Protein AF-0000000066062050 (afdb_homodimer)

Structure (mmCIF, N/CA/C/O backbone):
data_AF-0000000066062050-model_v1
#
loop_
_entity.id
_entity.type
_entity.pdbx_description
1 polymer '2-dehydropantoate 2-reductase'
#
loop_
_atom_site.group_PDB
_atom_site.id
_atom_site.type_symbol
_atom_site.label_atom_id
_atom_site.label_alt_id
_atom_site.label_comp_id
_atom_site.label_asym_id
_atom_site.label_entity_id
_atom_site.label_seq_id
_atom_site.pdbx_PDB_ins_code
_atom_site.Cartn_x
_atom_site.Cartn_y
_atom_site.Cartn_z
_atom_site.occupancy
_atom_site.B_iso_or_equiv
_atom_site.auth_seq_id
_atom_site.auth_comp_id
_atom_site.auth_asym_id
_atom_site.auth_atom_id
_atom_site.pdbx_PDB_model_num
ATOM 1 N N . MET A 1 1 ? 1.432 42.562 17.906 1 95.5 1 MET A N 1
ATOM 2 C CA . MET A 1 1 ? 1.108 41.375 18.719 1 95.5 1 MET A CA 1
ATOM 3 C C . MET A 1 1 ? 2.367 40.594 19.047 1 95.5 1 MET A C 1
ATOM 5 O O . MET A 1 1 ? 3.277 40.5 18.219 1 95.5 1 MET A O 1
ATOM 9 N N . LYS A 1 2 ? 2.471 40.125 20.297 1 98.25 2 LYS A N 1
ATOM 10 C CA . LYS A 1 2 ? 3.576 39.219 20.656 1 98.25 2 LYS A CA 1
ATOM 11 C C . LYS A 1 2 ? 3.242 37.781 20.359 1 98.25 2 LYS A C 1
ATOM 13 O O . LYS A 1 2 ? 2.289 37.219 20.906 1 98.25 2 LYS A O 1
ATOM 18 N N . ILE A 1 3 ? 4.043 37.156 19.453 1 98.62 3 ILE A N 1
ATOM 19 C CA . ILE A 1 3 ? 3.73 35.844 18.938 1 98.62 3 ILE A CA 1
ATOM 20 C C . ILE A 1 3 ? 4.926 34.906 19.156 1 98.62 3 ILE A C 1
ATOM 22 O O . ILE A 1 3 ? 6.043 35.219 18.734 1 98.62 3 ILE A O 1
ATOM 26 N N . TYR A 1 4 ? 4.746 33.812 19.812 1 98.69 4 TYR A N 1
ATOM 27 C CA . TYR A 1 4 ? 5.754 32.75 19.938 1 98.69 4 TYR A CA 1
ATOM 28 C C . TYR A 1 4 ? 5.449 31.594 18.984 1 98.69 4 TYR A C 1
ATOM 30 O O . TYR A 1 4 ? 4.324 31.109 18.938 1 98.69 4 TYR A O 1
ATOM 38 N N . ILE A 1 5 ? 6.414 31.266 18.188 1 98.62 5 ILE A N 1
ATOM 39 C CA . ILE A 1 5 ? 6.301 30.078 17.344 1 98.62 5 ILE A CA 1
ATOM 40 C C . ILE A 1 5 ? 6.938 28.875 18.047 1 98.62 5 ILE A C 1
ATOM 42 O O . ILE A 1 5 ? 8.164 28.781 18.125 1 98.62 5 ILE A O 1
ATOM 46 N N . LEU A 1 6 ? 6.102 28.062 18.562 1 97.75 6 LEU A N 1
ATOM 47 C CA . LEU A 1 6 ? 6.578 26.828 19.172 1 97.75 6 LEU A CA 1
ATOM 48 C C . LEU A 1 6 ? 6.773 25.734 18.125 1 97.75 6 LEU A C 1
ATOM 50 O O . LEU A 1 6 ? 5.812 25.062 17.734 1 97.75 6 LEU A O 1
ATOM 54 N N . GLY A 1 7 ? 7.969 25.469 17.719 1 96.31 7 GLY A N 1
ATOM 55 C CA . GLY A 1 7 ? 8.312 24.625 16.594 1 96.31 7 GLY A CA 1
ATOM 56 C C . GLY A 1 7 ? 8.773 25.406 15.375 1 96.31 7 GLY A C 1
ATOM 57 O O . GLY A 1 7 ? 8.023 25.547 14.406 1 96.31 7 GLY A O 1
ATOM 58 N N . ALA A 1 8 ? 10.008 25.797 15.422 1 94.88 8 ALA A N 1
ATOM 59 C CA . ALA A 1 8 ? 10.586 26.562 14.32 1 94.88 8 ALA A CA 1
ATOM 60 C C . ALA A 1 8 ? 11.141 25.641 13.242 1 94.88 8 ALA A C 1
ATOM 62 O O . ALA A 1 8 ? 12.32 25.719 12.898 1 94.88 8 ALA A O 1
ATOM 63 N N . GLY A 1 9 ? 10.258 24.828 12.695 1 94.19 9 GLY A N 1
ATOM 64 C CA . GLY A 1 9 ? 10.578 24.047 11.516 1 94.19 9 GLY A CA 1
ATOM 65 C C . GLY A 1 9 ? 10.266 24.781 10.219 1 94.19 9 GLY A C 1
ATOM 66 O O . GLY A 1 9 ? 10.344 26 10.148 1 94.19 9 GLY A O 1
ATOM 67 N N . ALA A 1 10 ? 9.938 24.047 9.234 1 94.25 10 ALA A N 1
ATOM 68 C CA . ALA A 1 10 ? 9.688 24.625 7.918 1 94.25 10 ALA A CA 1
ATOM 69 C C . ALA A 1 10 ? 8.492 25.578 7.949 1 94.25 10 ALA A C 1
ATOM 71 O O . ALA A 1 10 ? 8.648 26.781 7.727 1 94.25 10 ALA A O 1
ATOM 72 N N . ILE A 1 11 ? 7.367 25.047 8.352 1 96.38 11 ILE A N 1
ATOM 73 C CA . ILE A 1 11 ? 6.141 25.844 8.344 1 96.38 11 ILE A CA 1
ATOM 74 C C . ILE A 1 11 ? 6.199 26.891 9.453 1 96.38 11 ILE A C 1
ATOM 76 O O . ILE A 1 11 ? 5.812 28.047 9.242 1 96.38 11 ILE A O 1
ATOM 80 N N . GLY A 1 12 ? 6.707 26.5 10.594 1 98 12 GLY A N 1
ATOM 81 C CA . GLY A 1 12 ? 6.828 27.438 11.695 1 98 12 GLY A CA 1
ATOM 82 C C . GLY A 1 12 ? 7.719 28.625 11.375 1 98 12 GLY A C 1
ATOM 83 O O . GLY A 1 12 ? 7.359 29.766 11.648 1 98 12 GLY A O 1
ATOM 84 N N . SER A 1 13 ? 8.844 28.344 10.82 1 98 13 SER A N 1
ATOM 85 C CA . SER A 1 13 ? 9.781 29.406 10.477 1 98 13 SER A CA 1
ATOM 86 C C . SER A 1 13 ? 9.242 30.266 9.336 1 98 13 SER A C 1
ATOM 88 O O . SER A 1 13 ? 9.492 31.469 9.297 1 98 13 SER A O 1
ATOM 90 N N . LEU A 1 14 ? 8.539 29.594 8.445 1 97.81 14 LEU A N 1
ATOM 91 C CA . LEU A 1 14 ? 7.918 30.359 7.367 1 97.81 14 LEU A CA 1
ATOM 92 C C . LEU A 1 14 ? 6.918 31.375 7.922 1 97.81 14 LEU A C 1
ATOM 94 O O . LEU A 1 14 ? 7.004 32.562 7.621 1 97.81 14 LEU A O 1
ATOM 98 N N . PHE A 1 15 ? 6.016 30.922 8.766 1 98.31 15 PHE A N 1
ATOM 99 C CA . PHE A 1 15 ? 5.004 31.797 9.367 1 98.31 15 PHE A CA 1
ATOM 100 C C . PHE A 1 15 ? 5.652 32.844 10.25 1 98.31 15 PHE A C 1
ATOM 102 O O . PHE A 1 15 ? 5.328 34.031 10.148 1 98.31 15 PHE A O 1
ATOM 109 N N . GLY A 1 16 ? 6.562 32.375 11.102 1 98.38 16 GLY A N 1
ATOM 110 C CA . GLY A 1 16 ? 7.258 33.312 11.977 1 98.38 16 GLY A CA 1
ATOM 111 C C . GLY A 1 16 ? 8.023 34.375 11.219 1 98.38 16 GLY A C 1
ATOM 112 O O . GLY A 1 16 ? 8.008 35.562 11.602 1 98.38 16 GLY A O 1
ATOM 113 N N . GLY A 1 17 ? 8.719 34 10.203 1 98.19 17 GLY A N 1
ATOM 114 C CA . GLY A 1 17 ? 9.477 34.938 9.383 1 98.19 17 GLY A CA 1
ATOM 115 C C . GLY A 1 17 ? 8.594 35.969 8.711 1 98.19 17 GLY A C 1
ATOM 116 O O . GLY A 1 17 ? 8.922 37.156 8.711 1 98.19 17 GLY A O 1
ATOM 117 N N . LEU A 1 18 ? 7.52 35.5 8.125 1 98.19 18 LEU A N 1
ATOM 118 C CA . LEU A 1 18 ? 6.609 36.406 7.43 1 98.19 18 LEU A CA 1
ATOM 119 C C . LEU A 1 18 ? 5.969 37.375 8.406 1 98.19 18 LEU A C 1
ATOM 121 O O . LEU A 1 18 ? 5.824 38.562 8.094 1 98.19 18 LEU A O 1
ATOM 125 N N . LEU A 1 19 ? 5.594 36.938 9.539 1 98.56 19 LEU A N 1
ATOM 126 C CA . LEU A 1 19 ? 4.996 37.812 10.57 1 98.56 19 LEU A CA 1
ATOM 127 C C . LEU A 1 19 ? 6.004 38.812 11.078 1 98.56 19 LEU A C 1
ATOM 129 O O . LEU A 1 19 ? 5.668 40 11.258 1 98.56 19 LEU A O 1
ATOM 133 N N . ALA A 1 20 ? 7.223 38.344 11.32 1 98.44 20 ALA A N 1
ATOM 134 C CA . ALA A 1 20 ? 8.281 39.25 11.758 1 98.44 20 ALA A CA 1
ATOM 135 C C . ALA A 1 20 ? 8.555 40.312 10.695 1 98.44 20 ALA A C 1
ATOM 137 O O . ALA A 1 20 ? 8.75 41.5 11.023 1 98.44 20 ALA A O 1
ATOM 138 N N . ASN A 1 21 ? 8.602 39.844 9.5 1 97.75 21 ASN A N 1
ATOM 139 C CA . ASN A 1 21 ? 8.828 40.75 8.391 1 97.75 21 ASN A CA 1
ATOM 140 C C . ASN A 1 21 ? 7.746 41.844 8.32 1 97.75 21 ASN A C 1
ATOM 142 O O . ASN A 1 21 ? 8 42.969 7.879 1 97.75 21 ASN A O 1
ATOM 146 N N . ALA A 1 22 ? 6.578 41.531 8.711 1 97.5 22 ALA A N 1
ATOM 147 C CA . ALA A 1 22 ? 5.449 42.469 8.703 1 97.5 22 ALA A CA 1
ATOM 148 C C . ALA A 1 22 ? 5.461 43.344 9.938 1 97.5 22 ALA A C 1
ATOM 150 O O . ALA A 1 22 ? 4.578 44.188 10.109 1 97.5 22 ALA A O 1
ATOM 151 N N . GLY A 1 23 ? 6.375 43.125 10.828 1 97.62 23 GLY A N 1
ATOM 152 C CA . GLY A 1 23 ? 6.566 44.062 11.938 1 97.62 23 GLY A CA 1
ATOM 153 C C . GLY A 1 23 ? 6.031 43.531 13.258 1 97.62 23 GLY A C 1
ATOM 154 O O . GLY A 1 23 ? 6.051 44.219 14.266 1 97.62 23 GLY A O 1
ATOM 155 N N . GLU A 1 24 ? 5.578 42.312 13.297 1 98.19 24 GLU A N 1
ATOM 156 C CA . GLU A 1 24 ? 5.086 41.719 14.539 1 98.19 24 GLU A CA 1
ATOM 157 C C . GLU A 1 24 ? 6.238 41.312 15.445 1 98.19 24 GLU A C 1
ATOM 159 O O . GLU A 1 24 ? 7.363 41.125 14.984 1 98.19 24 GLU A O 1
ATOM 164 N N . ASP A 1 25 ? 6.004 41.281 16.719 1 98.44 25 ASP A N 1
ATOM 165 C CA . ASP A 1 25 ? 6.973 40.812 17.703 1 98.44 25 ASP A CA 1
ATOM 166 C C . ASP A 1 25 ? 6.977 39.281 17.781 1 98.44 25 ASP A C 1
ATOM 168 O O . ASP A 1 25 ? 6.168 38.688 18.5 1 98.44 25 ASP A O 1
ATOM 172 N N . VAL A 1 26 ? 7.93 38.688 17.062 1 98.69 26 VAL A N 1
ATOM 173 C CA . VAL A 1 26 ? 7.906 37.25 16.891 1 98.69 26 VAL A CA 1
ATOM 174 C C . VAL A 1 26 ? 9.141 36.625 17.547 1 98.69 26 VAL A C 1
ATOM 176 O O . VAL A 1 26 ? 10.242 37.188 17.438 1 98.69 26 VAL A O 1
ATOM 179 N N . LEU A 1 27 ? 8.938 35.562 18.219 1 98.69 27 LEU A N 1
ATOM 180 C CA . LEU A 1 27 ? 10.023 34.719 18.719 1 98.69 27 LEU A CA 1
ATOM 181 C C . LEU A 1 27 ? 9.898 33.281 18.203 1 98.69 27 LEU A C 1
ATOM 183 O O . LEU A 1 27 ? 8.859 32.656 18.359 1 98.69 27 LEU A O 1
ATOM 187 N N . LEU A 1 28 ? 10.969 32.844 17.516 1 98.62 28 LEU A N 1
ATOM 188 C CA . LEU A 1 28 ? 11.023 31.453 17.031 1 98.62 28 LEU A CA 1
ATOM 189 C C . LEU A 1 28 ? 11.633 30.547 18.094 1 98.62 28 LEU A C 1
ATOM 191 O O . LEU A 1 28 ? 12.742 30.797 18.578 1 98.62 28 LEU A O 1
ATOM 195 N N . ILE A 1 29 ? 10.898 29.547 18.453 1 98.19 29 ILE A N 1
ATOM 196 C CA . ILE A 1 29 ? 11.414 28.562 19.406 1 98.19 29 ILE A CA 1
ATOM 197 C C . ILE A 1 29 ? 11.688 27.25 18.688 1 98.19 29 ILE A C 1
ATOM 199 O O . ILE A 1 29 ? 10.773 26.641 18.125 1 98.19 29 ILE A O 1
ATOM 203 N N . GLY A 1 30 ? 12.883 26.859 18.594 1 96.56 30 GLY A N 1
ATOM 204 C CA . GLY A 1 30 ? 13.281 25.656 17.875 1 96.56 30 GLY A CA 1
ATOM 205 C C . GLY A 1 30 ? 14.578 25.062 18.391 1 96.56 30 GLY A C 1
ATOM 206 O O . GLY A 1 30 ? 14.875 25.141 19.578 1 96.56 30 GLY A O 1
ATOM 207 N N . ARG A 1 31 ? 15.289 24.312 17.562 1 92.31 31 ARG A N 1
ATOM 208 C CA . ARG A 1 31 ? 16.5 23.609 17.969 1 92.31 31 ARG A CA 1
ATOM 209 C C . ARG A 1 31 ? 17.703 24.047 17.141 1 92.31 31 ARG A C 1
AT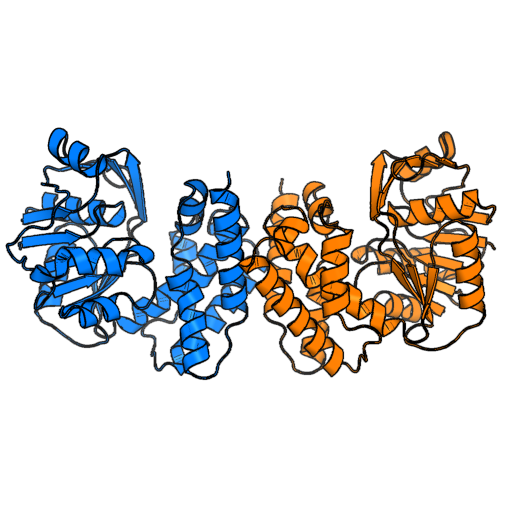OM 211 O O . ARG A 1 31 ? 17.547 24.547 16.016 1 92.31 31 ARG A O 1
ATOM 218 N N . ASP A 1 32 ? 18.781 23.828 17.75 1 94.56 32 ASP A N 1
ATOM 219 C CA . ASP A 1 32 ? 20.016 23.984 16.984 1 94.56 32 ASP A CA 1
ATOM 220 C C . ASP A 1 32 ? 20.188 22.859 15.969 1 94.56 32 ASP A C 1
ATOM 222 O O . ASP A 1 32 ? 19.719 21.75 16.188 1 94.56 32 ASP A O 1
ATOM 226 N N . PRO A 1 33 ? 20.844 23.234 14.836 1 96.06 33 PRO A N 1
ATOM 227 C CA . PRO A 1 33 ? 21.609 24.438 14.484 1 96.06 33 PRO A CA 1
ATOM 228 C C . PRO A 1 33 ? 20.719 25.531 13.875 1 96.06 33 PRO A C 1
ATOM 230 O O . PRO A 1 33 ? 21.203 26.625 13.555 1 96.06 33 PRO A O 1
ATOM 233 N N . HIS A 1 34 ? 19.484 25.234 13.758 1 96.44 34 HIS A N 1
ATOM 234 C CA . HIS A 1 34 ? 18.562 26.141 13.094 1 96.44 34 HIS A CA 1
ATOM 235 C C . HIS A 1 34 ? 18.469 27.469 13.844 1 96.44 34 HIS A C 1
ATOM 237 O O . HIS A 1 34 ? 18.594 28.547 13.242 1 96.44 34 HIS A O 1
ATOM 243 N N . VAL A 1 35 ? 18.344 27.469 15.102 1 97 35 VAL A N 1
ATOM 244 C CA . VAL A 1 35 ? 18.219 28.641 15.961 1 97 35 VAL A CA 1
ATOM 245 C C . VAL A 1 35 ? 19.469 29.5 15.883 1 97 35 VAL A C 1
ATOM 247 O O . VAL A 1 35 ? 19.406 30.719 15.703 1 97 35 VAL A O 1
ATOM 250 N N . SER A 1 36 ? 20.594 28.812 15.977 1 97.62 36 SER A N 1
ATOM 251 C CA . SER A 1 36 ? 21.875 29.516 15.93 1 97.62 36 SER A CA 1
ATOM 252 C C . SER A 1 36 ? 22.062 30.219 14.586 1 97.62 36 SER A C 1
ATOM 254 O O . SER A 1 36 ? 22.516 31.359 14.539 1 97.62 36 SER A O 1
ATOM 256 N N . ALA A 1 37 ? 21.688 29.531 13.594 1 97.75 37 ALA A N 1
ATOM 257 C CA . ALA A 1 37 ? 21.828 30.094 12.25 1 97.75 37 ALA A CA 1
ATOM 258 C C . ALA A 1 37 ? 20.938 31.328 12.078 1 97.75 37 ALA A C 1
ATOM 260 O O . ALA A 1 37 ? 21.375 32.312 11.492 1 97.75 37 ALA A O 1
ATOM 261 N N . ILE A 1 38 ? 19.781 31.266 12.594 1 97.88 38 ILE A N 1
ATOM 262 C CA . ILE A 1 38 ? 18.844 32.375 12.469 1 97.88 38 ILE A CA 1
ATOM 263 C C . ILE A 1 38 ? 19.344 33.594 13.25 1 97.88 38 ILE A C 1
ATOM 265 O O . ILE A 1 38 ? 19.281 34.719 12.758 1 97.88 38 ILE A O 1
ATOM 269 N N . ASN A 1 39 ? 19.891 33.375 14.383 1 97.56 39 ASN A N 1
ATOM 270 C CA . ASN A 1 39 ? 20.359 34.469 15.211 1 97.56 39 ASN A CA 1
ATOM 271 C C . ASN A 1 39 ? 21.609 35.125 14.617 1 97.56 39 ASN A C 1
ATOM 273 O O . ASN A 1 39 ? 21.844 36.312 14.805 1 97.56 39 ASN A O 1
ATOM 277 N N . GLU A 1 40 ? 22.359 34.375 13.883 1 96.94 40 GLU A N 1
ATOM 278 C CA . GLU A 1 40 ? 23.609 34.875 13.312 1 96.94 40 GLU A CA 1
ATOM 279 C C . GLU A 1 40 ? 23.359 35.594 11.992 1 96.94 40 GLU A C 1
ATOM 281 O O . GLU A 1 40 ? 23.922 36.688 11.758 1 96.94 40 GLU A O 1
ATOM 286 N N . LYS A 1 41 ? 22.547 35.031 11.117 1 96.62 41 LYS A N 1
ATOM 287 C CA . LYS A 1 41 ? 22.469 35.531 9.75 1 96.62 41 LYS A CA 1
ATOM 288 C C . LYS A 1 41 ? 21.047 35.969 9.398 1 96.62 41 LYS A C 1
ATOM 290 O O . LYS A 1 41 ? 20.812 36.5 8.305 1 96.62 41 LYS A O 1
ATOM 295 N N . GLY A 1 42 ? 20.156 35.812 10.375 1 97.56 42 GLY A N 1
ATOM 296 C CA . GLY A 1 42 ? 18.75 36 10.039 1 97.56 42 GLY A CA 1
ATOM 297 C C . GLY A 1 42 ? 18.094 34.781 9.422 1 97.56 42 GLY A C 1
ATOM 298 O O . GLY A 1 42 ? 18.766 33.812 9.125 1 97.56 42 GLY A O 1
ATOM 299 N N . LEU A 1 43 ? 16.797 34.875 9.367 1 98.44 43 LEU A N 1
ATOM 300 C CA . LEU A 1 43 ? 16.047 33.812 8.68 1 98.44 43 LEU A CA 1
ATOM 301 C C . LEU A 1 43 ? 15.914 34.125 7.195 1 98.44 43 LEU A C 1
ATOM 303 O O . LEU A 1 43 ? 15.359 35.156 6.82 1 98.44 43 LEU A O 1
ATOM 307 N N . LYS A 1 44 ? 16.422 33.219 6.359 1 98.38 44 LYS A N 1
ATOM 308 C CA . LYS A 1 44 ? 16.312 33.375 4.914 1 98.38 44 LYS A CA 1
ATOM 309 C C . LYS A 1 44 ? 15.148 32.562 4.359 1 98.38 44 LYS A C 1
ATOM 311 O O . LYS A 1 44 ? 15.055 31.359 4.609 1 98.38 44 LYS A O 1
ATOM 316 N N . ILE A 1 45 ? 14.242 33.219 3.689 1 97.69 45 ILE A N 1
ATOM 317 C CA . ILE A 1 45 ? 13.141 32.562 2.984 1 97.69 45 ILE A CA 1
ATOM 318 C C . ILE A 1 45 ? 13.375 32.625 1.479 1 97.69 45 ILE A C 1
ATOM 320 O O . ILE A 1 45 ? 13.602 33.719 0.934 1 97.69 45 ILE A O 1
ATOM 324 N N . VAL A 1 46 ? 13.383 31.484 0.822 1 97.5 46 VAL A N 1
ATOM 325 C CA . VAL A 1 46 ? 13.594 31.422 -0.621 1 97.5 46 VAL A CA 1
ATOM 326 C C . VAL A 1 46 ? 12.43 30.688 -1.283 1 97.5 46 VAL A C 1
ATOM 328 O O . VAL A 1 46 ? 11.539 30.188 -0.599 1 97.5 46 VAL A O 1
ATOM 331 N N . GLY A 1 47 ? 12.414 30.656 -2.654 1 95 47 GLY A N 1
ATOM 332 C CA . GLY A 1 47 ? 11.344 30.016 -3.389 1 95 47 GLY A CA 1
ATOM 333 C C . GLY A 1 47 ? 10.32 30.984 -3.949 1 95 47 GLY A C 1
ATOM 334 O O . GLY A 1 47 ? 10.656 31.828 -4.777 1 95 47 GLY A O 1
ATOM 335 N N . ILE A 1 48 ? 9.125 30.969 -3.422 1 93.56 48 ILE A N 1
ATOM 336 C CA . ILE A 1 48 ? 8.047 31.844 -3.883 1 93.56 48 ILE A CA 1
ATOM 337 C C . ILE A 1 48 ? 8.445 33.312 -3.686 1 93.56 48 ILE A C 1
ATOM 339 O O . ILE A 1 48 ? 8.117 34.156 -4.512 1 93.56 48 ILE A O 1
ATOM 343 N N . LYS A 1 49 ? 9.117 33.5 -2.549 1 92.94 49 LYS A N 1
ATOM 344 C CA . LYS A 1 49 ? 9.648 34.844 -2.215 1 92.94 49 LYS A CA 1
ATOM 345 C C . LYS A 1 49 ? 11.086 34.719 -1.716 1 92.94 49 LYS A C 1
ATOM 347 O O . LYS A 1 49 ? 11.492 33.719 -1.168 1 92.94 49 LYS A O 1
ATOM 352 N N . ASP A 1 50 ? 11.844 35.812 -1.955 1 96.25 50 ASP A N 1
ATOM 353 C CA . ASP A 1 50 ? 13.195 35.875 -1.418 1 96.25 50 ASP A CA 1
ATOM 354 C C . ASP A 1 50 ? 13.297 37 -0.371 1 96.25 50 ASP A C 1
ATOM 356 O O . ASP A 1 50 ? 13.273 38.188 -0.709 1 96.25 50 ASP A O 1
ATOM 360 N N . LEU A 1 51 ? 13.422 36.531 0.873 1 97.06 51 LEU A N 1
ATOM 361 C CA . LEU A 1 51 ? 13.477 37.469 1.988 1 97.06 51 LEU A CA 1
ATOM 362 C C . LEU A 1 51 ? 14.602 37.094 2.955 1 97.06 51 LEU A C 1
ATOM 364 O O . LEU A 1 51 ? 14.922 35.938 3.123 1 97.06 51 LEU A O 1
ATOM 368 N N . ASN A 1 52 ? 15.211 38.062 3.514 1 97.38 52 ASN A N 1
ATOM 369 C CA . ASN A 1 52 ? 16.047 37.906 4.699 1 97.38 52 ASN A CA 1
ATOM 370 C C . ASN A 1 52 ? 15.445 38.656 5.895 1 97.38 52 ASN A C 1
ATOM 372 O O . ASN A 1 52 ? 15.406 39.875 5.918 1 97.38 52 ASN A O 1
ATOM 376 N N . VAL A 1 53 ? 15.039 37.938 6.871 1 97.81 53 VAL A N 1
ATOM 377 C CA . VAL A 1 53 ? 14.219 38.531 7.934 1 97.81 53 VAL A CA 1
ATOM 378 C C . VAL A 1 53 ? 14.992 38.5 9.25 1 97.81 53 VAL A C 1
ATOM 380 O O . VAL A 1 53 ? 15.57 37.469 9.625 1 97.81 53 VAL A O 1
ATOM 383 N N . LYS A 1 54 ? 15.008 39.656 9.859 1 96.88 54 LYS A N 1
ATOM 384 C CA . LYS A 1 54 ? 15.531 39.688 11.227 1 96.88 54 LYS A CA 1
ATOM 385 C C . LYS A 1 54 ? 14.477 39.219 12.227 1 96.88 54 LYS A C 1
ATOM 387 O O . LYS A 1 54 ? 13.445 39.875 12.398 1 96.88 54 LYS A O 1
ATOM 392 N N . VAL A 1 55 ? 14.688 38.125 12.852 1 97.81 55 VAL A N 1
ATOM 393 C CA . VAL A 1 55 ? 13.773 37.562 13.836 1 97.81 55 VAL A CA 1
ATOM 394 C C . VAL A 1 55 ? 14.57 36.844 14.922 1 97.81 55 VAL A C 1
ATOM 396 O O . VAL A 1 55 ? 15.617 36.281 14.656 1 97.81 55 VAL A O 1
ATOM 399 N N . GLU A 1 56 ? 14.148 36.969 16.109 1 97.5 56 GLU A N 1
ATOM 400 C CA . GLU A 1 56 ? 14.828 36.312 17.219 1 97.5 56 GLU A CA 1
ATOM 401 C C . GLU A 1 56 ? 14.438 34.844 17.312 1 97.5 56 GLU A C 1
ATOM 403 O O . GLU A 1 56 ? 13.289 34.5 17.062 1 97.5 56 GLU A O 1
ATOM 408 N N . ALA A 1 57 ? 15.398 34.031 17.609 1 98.38 57 ALA A N 1
ATOM 409 C CA . ALA A 1 57 ? 15.164 32.594 17.812 1 98.38 57 ALA A CA 1
ATOM 410 C C . ALA A 1 57 ? 15.805 32.125 19.109 1 98.38 57 ALA A C 1
ATOM 412 O O . ALA A 1 57 ? 16.797 32.688 19.562 1 98.38 57 ALA A O 1
ATOM 413 N N . THR A 1 58 ? 15.219 31.141 19.719 1 98.19 58 THR A N 1
ATOM 414 C CA . THR A 1 58 ? 15.742 30.609 20.969 1 98.19 58 THR A CA 1
ATOM 415 C C . THR A 1 58 ? 15.469 29.125 21.094 1 98.19 58 THR A C 1
ATOM 417 O O . THR A 1 58 ? 14.57 28.594 20.422 1 98.19 58 THR A O 1
ATOM 420 N N . THR A 1 59 ? 16.25 28.422 21.906 1 97.06 59 THR A N 1
ATOM 421 C CA . THR A 1 59 ? 16.031 27 22.188 1 97.06 59 THR A CA 1
ATOM 422 C C . THR A 1 59 ? 15.234 26.828 23.469 1 97.06 59 THR A C 1
ATOM 424 O O . THR A 1 59 ? 14.766 25.719 23.766 1 97.06 59 THR A O 1
ATOM 427 N N . ARG A 1 60 ? 14.992 27.922 24.141 1 95.75 60 ARG A N 1
ATOM 428 C CA . ARG A 1 60 ? 14.305 27.859 25.438 1 95.75 60 ARG A CA 1
ATOM 429 C C . ARG A 1 60 ? 13.023 28.688 25.406 1 95.75 60 ARG A C 1
ATOM 431 O O . ARG A 1 60 ? 12.984 29.75 24.812 1 95.75 60 ARG A O 1
ATOM 438 N N . VAL A 1 61 ? 12.055 28.172 26.125 1 96.62 61 VAL A N 1
ATOM 439 C CA . VAL A 1 61 ? 10.789 28.875 26.219 1 96.62 61 VAL A CA 1
ATOM 440 C C . VAL A 1 61 ? 10.906 30.016 27.219 1 96.62 61 VAL A C 1
ATOM 442 O O . VAL A 1 61 ? 11.305 29.812 28.375 1 96.62 61 VAL A O 1
ATOM 445 N N . PRO A 1 62 ? 10.547 31.188 26.844 1 96.38 62 PRO A N 1
ATOM 446 C CA . PRO A 1 62 ? 10.617 32.312 27.781 1 96.38 62 PRO A CA 1
ATOM 447 C C . PRO A 1 62 ? 9.586 32.219 28.906 1 96.38 62 PRO A C 1
ATOM 449 O O . PRO A 1 62 ? 8.633 31.438 28.797 1 96.38 62 PRO A O 1
ATOM 452 N N . GLU A 1 63 ? 9.742 33.062 29.875 1 94.75 63 GLU A N 1
ATOM 453 C CA . GLU A 1 63 ? 8.812 33.094 31.016 1 94.75 63 GLU A CA 1
ATOM 454 C C . GLU A 1 63 ? 7.586 33.969 30.703 1 94.75 63 GLU A C 1
ATOM 456 O O . GLU A 1 63 ? 6.48 33.656 31.141 1 94.75 63 GLU A O 1
ATOM 461 N N . GLU A 1 64 ? 7.824 34.969 30 1 95.94 64 GLU A N 1
ATOM 462 C CA . GLU A 1 64 ? 6.742 35.906 29.656 1 95.94 64 GLU A CA 1
ATOM 463 C C . GLU A 1 64 ? 5.742 35.219 28.703 1 95.94 64 GLU A C 1
ATOM 465 O O . GLU A 1 64 ? 6.137 34.5 27.797 1 95.94 64 GLU A O 1
ATOM 470 N N . LYS A 1 65 ? 4.438 35.5 28.938 1 96.94 65 LYS A N 1
ATOM 471 C CA . LYS A 1 65 ? 3.385 34.969 28.078 1 96.94 65 LYS A CA 1
ATOM 472 C C . LYS A 1 65 ? 3.189 35.875 26.844 1 96.94 65 LYS A C 1
ATOM 474 O O . LYS A 1 65 ? 3.209 37.094 26.953 1 96.94 65 LYS A O 1
ATOM 479 N N . PRO A 1 66 ? 3.053 35.219 25.734 1 97.69 66 PRO A N 1
ATOM 480 C CA . PRO A 1 66 ? 2.705 36 24.531 1 97.69 66 PRO A CA 1
ATOM 481 C C . PRO A 1 66 ? 1.199 36.188 24.375 1 97.69 66 PRO A C 1
ATOM 483 O O . PRO A 1 66 ? 0.418 35.688 25.188 1 97.69 66 PRO A O 1
ATOM 486 N N . ASP A 1 67 ? 0.847 37 23.359 1 98 67 ASP A N 1
ATOM 487 C CA . ASP A 1 67 ? -0.562 37.125 23 1 98 67 ASP A CA 1
ATOM 488 C C . ASP A 1 67 ? -1.056 35.844 22.297 1 98 67 ASP A C 1
ATOM 490 O O . ASP A 1 67 ? -2.234 35.5 22.391 1 98 67 ASP A O 1
ATOM 494 N N . LEU A 1 68 ? -0.15 35.188 21.594 1 98.69 68 LEU A N 1
ATOM 495 C CA . LEU A 1 68 ? -0.484 34.031 20.766 1 98.69 68 LEU A CA 1
ATOM 496 C C . LEU A 1 68 ? 0.694 33.062 20.688 1 98.69 68 LEU A C 1
ATOM 498 O O . LEU A 1 68 ? 1.838 33.5 20.516 1 98.69 68 LEU A O 1
ATOM 502 N N . ILE A 1 69 ? 0.434 31.844 20.891 1 98.69 69 ILE A N 1
ATOM 503 C CA . ILE A 1 69 ? 1.389 30.781 20.609 1 98.69 69 ILE A CA 1
ATOM 504 C C . ILE A 1 69 ? 0.965 30.031 19.344 1 98.69 69 ILE A C 1
ATOM 506 O O . ILE A 1 69 ? -0.188 29.609 19.219 1 98.69 69 ILE A O 1
ATOM 510 N N . VAL A 1 70 ? 1.833 29.969 18.359 1 98.69 70 VAL A N 1
ATOM 511 C CA . VAL A 1 70 ? 1.604 29.141 17.172 1 98.69 70 VAL A CA 1
ATOM 512 C C . VAL A 1 70 ? 2.348 27.812 17.328 1 98.69 70 VAL A C 1
ATOM 514 O O . VAL A 1 70 ? 3.58 27.781 17.391 1 98.69 70 VAL A O 1
ATOM 517 N N . LEU A 1 71 ? 1.581 26.781 17.438 1 98.31 71 LEU A N 1
ATOM 518 C CA . LEU A 1 71 ? 2.129 25.438 17.547 1 98.31 71 LEU A CA 1
ATOM 519 C C . LEU A 1 71 ? 2.352 24.828 16.172 1 98.31 71 LEU A C 1
ATOM 521 O O . LEU A 1 71 ? 1.392 24.469 15.477 1 98.31 71 LEU A O 1
ATOM 525 N N . ALA A 1 72 ? 3.633 24.688 15.789 1 97.06 72 ALA A N 1
ATOM 526 C CA . ALA A 1 72 ? 3.955 24.281 14.422 1 97.06 72 ALA A CA 1
ATOM 527 C C . ALA A 1 72 ? 4.961 23.141 14.414 1 97.06 72 ALA A C 1
ATOM 529 O O . ALA A 1 72 ? 5.715 22.984 13.453 1 97.06 72 ALA A O 1
ATOM 530 N N . THR A 1 73 ? 5.02 22.344 15.438 1 93.38 73 THR A N 1
ATOM 531 C CA . THR A 1 73 ? 5.84 21.141 15.461 1 93.38 73 THR A CA 1
ATOM 532 C C . THR A 1 73 ? 5.172 20.016 14.672 1 93.38 73 THR A C 1
ATOM 534 O O . THR A 1 73 ? 3.98 20.094 14.367 1 93.38 73 THR A O 1
ATOM 537 N N . LYS A 1 74 ? 5.965 19.094 14.328 1 90.06 74 LYS A N 1
ATOM 538 C CA . LYS A 1 74 ? 5.324 17.859 13.906 1 90.06 74 LYS A CA 1
ATOM 539 C C . LYS A 1 74 ? 4.434 17.297 15.008 1 90.06 74 LYS A C 1
ATOM 541 O O . LYS A 1 74 ? 4.75 17.406 16.188 1 90.06 74 LYS A O 1
ATOM 546 N N . SER A 1 75 ? 3.463 16.578 14.578 1 88.38 75 SER A N 1
ATOM 547 C CA . SER A 1 75 ? 2.404 16.172 15.492 1 88.38 75 SER A CA 1
ATOM 548 C C . SER A 1 75 ? 2.936 15.219 16.562 1 88.38 75 SER A C 1
ATOM 550 O O . SER A 1 75 ? 2.445 15.211 17.688 1 88.38 75 SER A O 1
ATOM 552 N N . TYR A 1 76 ? 3.926 14.422 16.203 1 88.5 76 TYR A N 1
ATOM 553 C CA . TYR A 1 76 ? 4.449 13.469 17.172 1 88.5 76 TYR A CA 1
ATOM 554 C C . TYR A 1 76 ? 5.258 14.18 18.25 1 88.5 76 TYR A C 1
ATOM 556 O O . TYR A 1 76 ? 5.586 13.586 19.281 1 88.5 76 TYR A O 1
ATOM 564 N N . SER A 1 77 ? 5.496 15.469 18.094 1 91.25 77 SER A N 1
ATOM 565 C CA . SER A 1 77 ? 6.258 16.25 19.062 1 91.25 77 SER A CA 1
ATOM 566 C C . SER A 1 77 ? 5.352 17.188 19.859 1 91.25 77 SER A C 1
ATOM 568 O O . SER A 1 77 ? 5.828 18 20.656 1 91.25 77 SER A O 1
ATOM 570 N N . THR A 1 78 ? 4.078 17.125 19.656 1 94 78 THR A N 1
ATOM 571 C CA . THR A 1 78 ? 3.111 18.047 20.234 1 94 78 THR A CA 1
ATOM 572 C C . THR A 1 78 ? 3.174 18 21.75 1 94 78 THR A C 1
ATOM 574 O O . THR A 1 78 ? 3.312 19.047 22.406 1 94 78 THR A O 1
ATOM 577 N N . ILE A 1 79 ? 3.133 16.859 22.312 1 94.75 79 ILE A N 1
ATOM 578 C CA . ILE A 1 79 ? 3.08 16.688 23.766 1 94.75 79 ILE A CA 1
ATOM 579 C C . ILE A 1 79 ? 4.355 17.25 24.391 1 94.75 79 ILE A C 1
ATOM 581 O O . ILE A 1 79 ? 4.301 17.984 25.375 1 94.75 79 ILE A O 1
ATOM 585 N N . GLU A 1 80 ? 5.453 16.906 23.844 1 94.69 80 GLU A N 1
ATOM 586 C CA . GLU A 1 80 ? 6.73 17.375 24.359 1 94.69 80 GLU A CA 1
ATOM 587 C C . GLU A 1 80 ? 6.82 18.906 24.281 1 94.69 80 GLU A C 1
ATOM 589 O O . GLU A 1 80 ? 7.297 19.547 25.203 1 94.69 80 GLU A O 1
ATOM 594 N N . ALA A 1 81 ? 6.398 19.438 23.156 1 95.31 81 ALA A N 1
ATOM 595 C CA . ALA A 1 81 ? 6.418 20.891 22.969 1 95.31 81 ALA A CA 1
ATOM 596 C C . ALA A 1 81 ? 5.527 21.594 23.984 1 95.31 81 ALA A C 1
ATOM 598 O O . ALA A 1 81 ? 5.941 22.578 24.609 1 95.31 81 ALA A O 1
ATOM 599 N N . LEU A 1 82 ? 4.371 21.078 24.219 1 96.38 82 LEU A N 1
ATOM 600 C CA . LEU A 1 82 ? 3.422 21.672 25.156 1 96.38 82 LEU A CA 1
ATOM 601 C C . LEU A 1 82 ? 3.91 21.531 26.594 1 96.38 82 LEU A C 1
ATOM 603 O O . LEU A 1 82 ? 3.734 22.438 27.406 1 96.38 82 LEU A O 1
ATOM 607 N N . LYS A 1 83 ? 4.465 20.406 26.844 1 96 83 LYS A N 1
ATOM 608 C CA . LYS A 1 83 ? 5.008 20.172 28.188 1 96 83 LYS A CA 1
ATOM 609 C C . LYS A 1 83 ? 6.121 21.172 28.5 1 96 83 LYS A C 1
ATOM 611 O O . LYS A 1 83 ? 6.164 21.734 29.594 1 96 83 LYS A O 1
ATOM 616 N N . SER A 1 84 ? 6.984 21.391 27.594 1 95.06 84 SER A N 1
ATOM 617 C CA . SER A 1 84 ? 8.125 22.281 27.781 1 95.06 84 SER A CA 1
ATOM 618 C C . SER A 1 84 ? 7.664 23.734 27.938 1 95.06 84 SER A C 1
ATOM 620 O O . SER A 1 84 ? 8.359 24.547 28.547 1 95.06 84 SER A O 1
ATOM 622 N N . ALA A 1 85 ? 6.508 24.078 27.453 1 96.88 85 ALA A N 1
ATOM 623 C CA . ALA A 1 85 ? 6 25.453 27.469 1 96.88 85 ALA A CA 1
ATOM 624 C C . ALA A 1 85 ? 4.766 25.562 28.359 1 96.88 85 ALA A C 1
ATOM 626 O O . ALA A 1 85 ? 3.965 26.484 28.203 1 96.88 85 ALA A O 1
ATOM 627 N N . ARG A 1 86 ? 4.562 24.641 29.172 1 95.81 86 ARG A N 1
ATOM 628 C CA . ARG A 1 86 ? 3.334 24.5 29.938 1 95.81 86 ARG A CA 1
ATOM 629 C C . ARG A 1 86 ? 2.973 25.797 30.641 1 95.81 86 ARG A C 1
ATOM 631 O O . ARG A 1 86 ? 1.804 26.188 30.672 1 95.81 86 ARG A O 1
ATOM 638 N N . HIS A 1 87 ? 3.918 26.484 31.219 1 96.12 87 HIS A N 1
ATOM 639 C CA . HIS A 1 87 ? 3.678 27.672 32.031 1 96.12 87 HIS A CA 1
ATOM 640 C C . HIS A 1 87 ? 3.158 28.828 31.188 1 96.12 87 HIS A C 1
ATOM 642 O O . HIS A 1 87 ? 2.43 29.703 31.672 1 96.12 87 HIS A O 1
ATOM 648 N N . ILE A 1 88 ? 3.461 28.859 29.953 1 97.12 88 ILE A N 1
ATOM 649 C CA . ILE A 1 88 ? 2.979 29.953 29.109 1 97.12 88 ILE A CA 1
ATOM 650 C C . ILE A 1 88 ? 1.742 29.516 28.344 1 97.12 88 ILE A C 1
ATOM 652 O O . ILE A 1 88 ? 0.958 30.344 27.875 1 97.12 88 ILE A O 1
ATOM 656 N N . VAL A 1 89 ? 1.519 28.25 28.188 1 97.62 89 VAL A N 1
ATOM 657 C CA . VAL A 1 89 ? 0.387 27.703 27.453 1 97.62 89 VAL A CA 1
ATOM 658 C C . VAL A 1 89 ? -0.897 27.891 28.266 1 97.62 89 VAL A C 1
ATOM 660 O O . VAL A 1 89 ? -1.942 28.234 27.703 1 97.62 89 VAL A O 1
ATOM 663 N N . LYS A 1 90 ? -0.768 27.688 29.547 1 96.62 90 LYS A N 1
ATOM 664 C CA . LYS A 1 90 ? -1.94 27.781 30.406 1 96.62 90 LYS A CA 1
ATOM 665 C C . LYS A 1 90 ? -2.576 29.172 30.312 1 96.62 90 LYS A C 1
ATOM 667 O O . LYS A 1 90 ? -1.921 30.172 30.578 1 96.62 90 LYS A O 1
ATOM 672 N N . GLY A 1 91 ? -3.779 29.172 29.844 1 96.06 91 GLY A N 1
ATOM 673 C CA . GLY A 1 91 ? -4.523 30.422 29.781 1 96.06 91 GLY A CA 1
ATOM 674 C C . GLY A 1 91 ? -4.242 31.219 28.516 1 96.06 91 GLY A C 1
ATOM 675 O O . GLY A 1 91 ? -4.852 32.25 28.281 1 96.06 91 GLY A O 1
ATOM 676 N N . SER A 1 92 ? -3.307 30.75 27.688 1 97.62 92 SER A N 1
ATOM 677 C CA . SER A 1 92 ? -2.93 31.469 26.469 1 97.62 92 SER A CA 1
ATOM 678 C C . SER A 1 92 ? -3.646 30.922 25.25 1 97.62 92 SER A C 1
ATOM 680 O O . SER A 1 92 ? -4.105 29.781 25.25 1 97.62 92 SER A O 1
ATOM 682 N N . TRP A 1 93 ? -3.822 31.797 24.234 1 98.56 93 TRP A N 1
ATOM 683 C CA . TRP A 1 93 ? -4.293 31.344 22.922 1 98.56 93 TRP A CA 1
ATOM 684 C C . TRP A 1 93 ? -3.199 30.578 22.188 1 98.56 93 TRP A C 1
ATOM 686 O O . TRP A 1 93 ? -2.068 31.047 22.078 1 98.56 93 TRP A O 1
ATOM 696 N N . VAL A 1 94 ? -3.566 29.344 21.797 1 98.69 94 VAL A N 1
ATOM 697 C CA . VAL A 1 94 ? -2.621 28.5 21.078 1 98.69 94 VAL A CA 1
ATOM 698 C C . VAL A 1 94 ? -3.232 28.062 19.75 1 98.69 94 VAL A C 1
ATOM 700 O O . VAL A 1 94 ? -4.27 27.406 19.719 1 98.69 94 VAL A O 1
ATOM 703 N N . LEU A 1 95 ? -2.588 28.5 18.641 1 98.75 95 LEU A N 1
ATOM 704 C CA . LEU A 1 95 ? -3.004 28.125 17.297 1 98.75 95 LEU A CA 1
ATOM 705 C C . LEU A 1 95 ? -2.199 26.938 16.781 1 98.75 95 LEU A C 1
ATOM 707 O O . LEU A 1 95 ? -0.974 27.016 16.672 1 98.75 95 LEU A O 1
ATOM 711 N N . SER A 1 96 ? -2.875 25.828 16.531 1 98.5 96 SER A N 1
ATOM 712 C CA . SER A 1 96 ? -2.217 24.703 15.898 1 98.5 96 SER A CA 1
ATOM 713 C C . SER A 1 96 ? -2.307 24.797 14.375 1 98.5 96 SER A C 1
ATOM 715 O O . SER A 1 96 ? -3.4 24.938 13.82 1 98.5 96 SER A O 1
ATOM 717 N N . ILE A 1 97 ? -1.201 24.75 13.711 1 97.19 97 ILE A N 1
ATOM 718 C CA . ILE A 1 97 ? -1.209 24.656 12.258 1 97.19 97 ILE A CA 1
ATOM 719 C C . ILE A 1 97 ? -0.547 23.344 11.82 1 97.19 97 ILE A C 1
ATOM 721 O O . ILE A 1 97 ? 0.108 23.297 10.773 1 97.19 97 ILE A O 1
ATOM 725 N N . GLN A 1 98 ? -0.647 22.391 12.68 1 96.38 98 GLN A N 1
ATOM 726 C CA . GLN A 1 98 ? -0.072 21.062 12.461 1 96.38 98 GLN A CA 1
ATOM 727 C C . GLN A 1 98 ? -0.989 20.203 11.594 1 96.38 98 GLN A C 1
ATOM 729 O O . GLN A 1 98 ? -2.174 20.5 11.445 1 96.38 98 GLN A O 1
ATOM 734 N N . ASN A 1 99 ? -0.418 19.234 11.023 1 94.5 99 ASN A N 1
ATOM 735 C CA . ASN A 1 99 ? -1.228 18.234 10.336 1 94.5 99 ASN A CA 1
ATOM 736 C C . ASN A 1 99 ? -1.798 17.203 11.305 1 94.5 99 ASN A C 1
ATOM 738 O O . ASN A 1 99 ? -1.222 16.969 12.367 1 94.5 99 ASN A O 1
ATOM 742 N N . GLY A 1 100 ? -2.918 16.688 10.891 1 96.12 100 GLY A N 1
ATOM 743 C CA . GLY A 1 100 ? -3.459 15.57 11.656 1 96.12 100 GLY A CA 1
ATOM 744 C C . GLY A 1 100 ? -4.594 15.977 12.578 1 96.12 100 GLY A C 1
ATOM 745 O O . GLY A 1 100 ? -4.992 17.141 12.609 1 96.12 100 GLY A O 1
ATOM 746 N N . ILE A 1 101 ? -5.074 15.031 13.312 1 97.12 101 ILE A N 1
ATOM 747 C CA . ILE A 1 101 ? -6.223 15.195 14.195 1 97.12 101 ILE A CA 1
ATOM 748 C C . ILE A 1 101 ? -5.785 15.016 15.648 1 97.12 101 ILE A C 1
ATOM 750 O O . ILE A 1 101 ? -4.957 14.148 15.953 1 97.12 101 ILE A O 1
ATOM 754 N N . GLY A 1 102 ? -6.305 15.844 16.531 1 95.25 102 GLY A N 1
ATOM 755 C CA . GLY A 1 102 ? -6.133 15.602 17.953 1 95.25 102 GLY A CA 1
ATOM 756 C C . GLY A 1 102 ? -5.168 16.578 18.609 1 95.25 102 GLY A C 1
ATOM 757 O O . GLY A 1 102 ? -5.082 16.625 19.828 1 95.25 102 GLY A O 1
ATOM 758 N N . ASN A 1 103 ? -4.477 17.391 17.844 1 96.75 103 ASN A N 1
ATOM 759 C CA . ASN A 1 103 ? -3.512 18.344 18.406 1 96.75 103 ASN A CA 1
ATOM 760 C C . ASN A 1 103 ? -4.191 19.375 19.297 1 96.75 103 ASN A C 1
ATOM 762 O O . ASN A 1 103 ? -3.678 19.719 20.359 1 96.75 103 ASN A O 1
ATOM 766 N N . GLU A 1 104 ? -5.301 19.891 18.891 1 97.88 104 GLU A N 1
ATOM 767 C CA . GLU A 1 104 ? -6.043 20.906 19.641 1 97.88 104 GLU A CA 1
ATOM 768 C C . GLU A 1 104 ? -6.527 20.359 20.984 1 97.88 104 GLU A C 1
ATOM 770 O O . GLU A 1 104 ? -6.551 21.078 21.984 1 97.88 104 GLU A O 1
ATOM 775 N N . ASP A 1 105 ? -6.895 19.094 20.953 1 97.38 105 ASP A N 1
ATOM 776 C CA . ASP A 1 105 ? -7.293 18.469 22.203 1 97.38 105 ASP A CA 1
ATOM 777 C C . ASP A 1 105 ? -6.16 18.5 23.234 1 97.38 105 ASP A C 1
ATOM 779 O O . ASP A 1 105 ? -6.395 18.688 24.422 1 97.38 105 ASP A O 1
ATOM 783 N N . LYS A 1 106 ? -4.996 18.297 22.781 1 97.44 106 LYS A N 1
ATOM 784 C CA . LYS A 1 106 ? -3.834 18.328 23.672 1 97.44 106 LYS A CA 1
ATOM 785 C C . LYS A 1 106 ? -3.586 19.734 24.203 1 97.44 106 LYS A C 1
ATOM 787 O O . LYS A 1 106 ? -3.203 19.906 25.359 1 97.44 106 LYS A O 1
ATOM 792 N N . ILE A 1 107 ? -3.779 20.719 23.375 1 98.19 107 ILE A N 1
ATOM 793 C CA . ILE A 1 107 ? -3.65 22.109 23.797 1 98.19 107 ILE A CA 1
ATOM 794 C C . ILE A 1 107 ? -4.582 22.375 24.984 1 98.19 107 ILE A C 1
ATOM 796 O O . ILE A 1 107 ? -4.172 22.953 25.984 1 98.19 107 ILE A O 1
ATOM 800 N N . ILE A 1 108 ? -5.816 21.922 24.844 1 98.25 108 ILE A N 1
ATOM 801 C CA . ILE A 1 108 ? -6.832 22.109 25.875 1 98.25 108 ILE A CA 1
ATOM 802 C C . ILE A 1 108 ? -6.422 21.375 27.141 1 98.25 108 ILE A C 1
ATOM 804 O O . ILE A 1 108 ? -6.555 21.906 28.25 1 98.25 108 ILE A O 1
ATOM 808 N N . GLU A 1 109 ? -5.938 20.188 26.984 1 97.69 109 GLU A N 1
ATOM 809 C CA . GLU A 1 109 ? -5.496 19.375 28.109 1 97.69 109 GLU A CA 1
ATOM 810 C C . GLU A 1 109 ? -4.414 20.094 28.906 1 97.69 109 GLU A C 1
ATOM 812 O O . GLU A 1 109 ? -4.336 19.938 30.141 1 97.69 109 GLU A O 1
ATOM 817 N N . PHE A 1 110 ? -3.619 20.875 28.234 1 97.62 110 PHE A N 1
ATOM 818 C CA . PHE A 1 110 ? -2.523 21.562 28.891 1 97.62 110 PHE A CA 1
ATOM 819 C C . PHE A 1 110 ? -2.965 22.953 29.359 1 97.62 110 PHE A C 1
ATOM 821 O O . PHE A 1 110 ? -2.143 23.75 29.812 1 97.62 110 PHE A O 1
ATOM 828 N N . GLY A 1 111 ? -4.281 23.266 29.219 1 97.56 111 GLY A N 1
ATOM 829 C CA . GLY A 1 111 ? -4.863 24.469 29.797 1 97.56 111 GLY A CA 1
ATOM 830 C C . GLY A 1 111 ? -4.887 25.641 28.844 1 97.56 111 GLY A C 1
ATOM 831 O O . GLY A 1 111 ? -5.223 26.766 29.234 1 97.56 111 GLY A O 1
ATOM 832 N N . GLY A 1 112 ? -4.559 25.438 27.609 1 98.19 112 GLY A N 1
ATOM 833 C CA . GLY A 1 112 ? -4.586 26.5 26.625 1 98.19 112 GLY A CA 1
ATOM 834 C C . GLY A 1 112 ? -5.945 26.672 25.969 1 98.19 112 GLY A C 1
ATOM 835 O O . GLY A 1 112 ? -6.812 25.812 26.094 1 98.19 112 GLY A O 1
ATOM 836 N N . LYS A 1 113 ? -6.125 27.875 25.391 1 98.31 113 LYS A N 1
ATOM 837 C CA . LYS A 1 113 ? -7.27 28.141 24.531 1 98.31 113 LYS A CA 1
ATOM 838 C C . LYS A 1 113 ? -6.945 27.781 23.078 1 98.31 113 LYS A C 1
ATOM 840 O O . LYS A 1 113 ? -6.172 28.484 22.422 1 98.31 113 LYS A O 1
ATOM 845 N N . ALA A 1 114 ? -7.629 26.797 22.594 1 98.62 114 ALA A N 1
ATOM 846 C CA . ALA A 1 114 ? -7.215 26.188 21.328 1 98.62 114 ALA A CA 1
ATOM 847 C C . ALA A 1 114 ? -7.84 26.906 20.141 1 98.62 114 ALA A C 1
ATOM 849 O O . ALA A 1 114 ? -9.062 27.047 20.062 1 98.62 114 ALA A O 1
ATOM 850 N N . ILE A 1 115 ? -6.996 27.375 19.281 1 98.75 115 ILE A N 1
ATOM 851 C CA . ILE A 1 115 ? -7.371 27.781 17.922 1 98.75 115 ILE A CA 1
ATOM 852 C C . ILE A 1 115 ? -6.949 26.719 16.922 1 98.75 115 ILE A C 1
ATOM 854 O O . ILE A 1 115 ? -5.77 26.375 16.828 1 98.75 115 ILE A O 1
ATOM 858 N N . GLY A 1 116 ? -7.969 26.125 16.281 1 98.5 116 GLY A N 1
ATOM 859 C CA . GLY A 1 116 ? -7.629 25.203 15.203 1 98.5 116 GLY A CA 1
ATOM 860 C C . GLY A 1 116 ? -7.164 25.906 13.938 1 98.5 116 GLY A C 1
ATOM 861 O O . GLY A 1 116 ? -7.598 27.016 13.648 1 98.5 116 GLY A O 1
ATOM 862 N N . GLY A 1 117 ? -6.309 25.203 13.234 1 98 117 GLY A N 1
ATOM 863 C CA . GLY A 1 117 ? -5.816 25.75 11.984 1 98 117 GLY A CA 1
ATOM 864 C C . GLY A 1 117 ? -5.324 24.703 11.016 1 98 117 GLY A C 1
ATOM 865 O O . GLY A 1 117 ? -4.82 23.656 11.43 1 98 117 GLY A O 1
ATOM 866 N N . ILE A 1 118 ? -5.539 24.953 9.773 1 97.19 118 ILE A N 1
ATOM 867 C CA . ILE A 1 118 ? -4.938 24.172 8.695 1 97.19 118 ILE A CA 1
ATOM 868 C C . ILE A 1 118 ? -4.262 25.109 7.695 1 97.19 118 ILE A C 1
ATOM 870 O O . ILE A 1 118 ? -4.648 26.281 7.57 1 97.19 118 ILE A O 1
ATOM 874 N N . THR A 1 119 ? -3.252 24.672 7.082 1 96.38 119 THR A N 1
ATOM 875 C CA . THR A 1 119 ? -2.59 25.453 6.055 1 96.38 119 THR A CA 1
ATOM 876 C C . THR A 1 119 ? -2.205 24.578 4.863 1 96.38 119 THR A C 1
ATOM 878 O O . THR A 1 119 ? -1.905 23.406 5.023 1 96.38 119 THR A O 1
ATOM 881 N N . THR A 1 120 ? -2.32 25.125 3.688 1 93.5 120 THR A N 1
ATOM 882 C CA . THR A 1 120 ? -1.915 24.422 2.473 1 93.5 120 THR A CA 1
ATOM 883 C C . THR A 1 120 ? -0.601 24.984 1.938 1 93.5 120 THR A C 1
ATOM 885 O O . THR A 1 120 ? -0.18 24.656 0.829 1 93.5 120 THR A O 1
ATOM 888 N N . ASN A 1 121 ? -0.026 25.859 2.77 1 93.69 121 ASN A N 1
ATOM 889 C CA . ASN A 1 121 ? 1.318 26.312 2.424 1 93.69 121 ASN A CA 1
ATOM 890 C C . ASN A 1 121 ? 2.328 25.156 2.502 1 93.69 121 ASN A C 1
ATOM 892 O O . ASN A 1 121 ? 2.232 24.312 3.383 1 93.69 121 ASN A O 1
ATOM 896 N N . GLY A 1 122 ? 3.178 25.156 1.537 1 91.75 122 GLY A N 1
ATOM 897 C CA . GLY A 1 122 ? 4.27 24.188 1.543 1 91.75 122 GLY A CA 1
ATOM 898 C C . GLY A 1 122 ? 5.625 24.828 1.773 1 91.75 122 GLY A C 1
ATOM 899 O O . GLY A 1 122 ? 5.914 25.906 1.23 1 91.75 122 GLY A O 1
ATOM 900 N N . ALA A 1 123 ? 6.367 24.219 2.68 1 93.12 123 ALA A N 1
ATOM 901 C CA . ALA A 1 123 ? 7.711 24.719 2.961 1 93.12 123 ALA A CA 1
ATOM 902 C C . ALA A 1 123 ? 8.641 23.578 3.361 1 93.12 123 ALA A C 1
ATOM 904 O O . ALA A 1 123 ? 8.188 22.516 3.779 1 93.12 123 ALA A O 1
ATOM 905 N N . MET A 1 124 ? 9.898 23.828 3.17 1 92.62 124 MET A N 1
ATOM 906 C CA . MET A 1 124 ? 10.922 22.875 3.604 1 92.62 124 MET A CA 1
ATOM 907 C C . MET A 1 124 ? 12.148 23.594 4.133 1 92.62 124 MET A C 1
ATOM 909 O O . MET A 1 124 ? 12.438 24.719 3.721 1 92.62 124 MET A O 1
ATOM 913 N N . VAL A 1 125 ? 12.82 22.953 5.02 1 93.31 125 VAL A N 1
ATOM 914 C CA . VAL A 1 125 ? 14.102 23.469 5.484 1 93.31 125 VAL A CA 1
ATOM 915 C C . VAL A 1 125 ? 15.203 23.094 4.496 1 93.31 125 VAL A C 1
ATOM 917 O O . VAL A 1 125 ? 15.492 21.906 4.305 1 93.31 125 VAL A O 1
ATOM 920 N N . GLU A 1 126 ? 15.766 24 3.879 1 94.44 126 GLU A N 1
ATOM 921 C CA . GLU A 1 126 ? 16.844 23.75 2.92 1 94.44 126 GLU A CA 1
ATOM 922 C C . GLU A 1 126 ? 18.188 23.641 3.623 1 94.44 126 GLU A C 1
ATOM 924 O O . GLU A 1 126 ? 19.031 22.828 3.229 1 94.44 126 GLU A O 1
ATOM 929 N N . ALA A 1 127 ? 18.406 24.469 4.566 1 95.31 127 ALA A N 1
ATOM 930 C CA . ALA A 1 127 ? 19.562 24.516 5.445 1 95.31 127 ALA A CA 1
ATOM 931 C C . ALA A 1 127 ? 19.25 25.234 6.754 1 95.31 127 ALA A C 1
ATOM 933 O O . ALA A 1 127 ? 18.203 25.891 6.867 1 95.31 127 ALA A O 1
ATOM 934 N N . PRO A 1 128 ? 20.047 25 7.703 1 96.25 128 PRO A N 1
ATOM 935 C CA . PRO A 1 128 ? 19.797 25.766 8.922 1 96.25 128 PRO A CA 1
ATOM 936 C C . PRO A 1 128 ? 19.625 27.266 8.656 1 96.25 128 PRO A C 1
ATOM 938 O O . PRO A 1 128 ? 20.484 27.891 8.039 1 96.25 128 PRO A O 1
ATOM 941 N N . GLY A 1 129 ? 18.484 27.766 9.047 1 97.69 129 GLY A N 1
ATOM 942 C CA . GLY A 1 129 ? 18.219 29.188 8.891 1 97.69 129 GLY A CA 1
ATOM 943 C C . GLY A 1 129 ? 17.656 29.547 7.523 1 97.69 129 GLY A C 1
ATOM 944 O O . GLY A 1 129 ? 17.391 30.719 7.242 1 97.69 129 GLY A O 1
ATOM 945 N N . VAL A 1 130 ? 17.5 28.547 6.703 1 97.88 130 VAL A N 1
ATOM 946 C CA . VAL A 1 130 ? 17.016 28.797 5.352 1 97.88 130 VAL A CA 1
ATOM 947 C C . VAL A 1 130 ? 15.773 27.953 5.09 1 97.88 130 VAL A C 1
ATOM 949 O O . VAL A 1 130 ? 15.828 26.719 5.141 1 97.88 130 VAL A O 1
ATOM 952 N N . ILE A 1 131 ? 14.68 28.656 4.781 1 97 131 ILE A N 1
ATOM 953 C CA . ILE A 1 131 ? 13.414 28 4.484 1 97 131 ILE A CA 1
ATOM 954 C C . ILE A 1 131 ? 13.047 28.234 3.021 1 97 131 ILE A C 1
ATOM 956 O O . ILE A 1 131 ? 13.148 29.344 2.514 1 97 131 ILE A O 1
ATOM 960 N N . LYS A 1 132 ? 12.688 27.172 2.367 1 95.56 132 LYS A N 1
ATOM 961 C CA . LYS A 1 132 ? 12.164 27.281 1.008 1 95.56 132 LYS A CA 1
ATOM 962 C C . LYS A 1 132 ? 10.641 27.203 0.993 1 95.56 132 LYS A C 1
ATOM 964 O O . LYS A 1 132 ? 10.062 26.188 1.387 1 95.56 132 LYS A O 1
ATOM 969 N N . TRP A 1 133 ? 10.031 28.297 0.61 1 96.06 133 TRP A N 1
ATOM 970 C CA . TRP A 1 133 ? 8.586 28.328 0.395 1 96.06 133 TRP A CA 1
ATOM 971 C C . TRP A 1 133 ? 8.227 27.703 -0.949 1 96.06 133 TRP A C 1
ATOM 973 O O . TRP A 1 133 ? 8.367 28.344 -1.994 1 96.06 133 TRP A O 1
ATOM 983 N N . THR A 1 134 ? 7.656 26.562 -0.892 1 90.44 134 THR A N 1
ATOM 984 C CA . THR A 1 134 ? 7.496 25.75 -2.096 1 90.44 134 THR A CA 1
ATOM 985 C C . THR A 1 134 ? 6.102 25.938 -2.689 1 90.44 134 THR A C 1
ATOM 987 O O . THR A 1 134 ? 5.895 25.703 -3.883 1 90.44 134 THR A O 1
ATOM 990 N N . GLY A 1 135 ? 5.191 26.312 -1.917 1 90.38 135 GLY A N 1
ATOM 991 C CA . GLY A 1 135 ? 3.82 26.484 -2.373 1 90.38 135 GLY A CA 1
ATOM 992 C C . GLY A 1 135 ? 3.027 27.469 -1.526 1 90.38 135 GLY A C 1
ATOM 993 O O . GLY A 1 135 ? 2.881 27.266 -0.318 1 90.38 135 GLY A O 1
ATOM 994 N N . LYS A 1 136 ? 2.564 28.516 -2.197 1 92.5 136 LYS A N 1
ATOM 995 C CA . LYS A 1 136 ? 1.686 29.453 -1.519 1 92.5 136 LYS A CA 1
ATOM 996 C C . LYS A 1 136 ? 0.256 28.922 -1.447 1 92.5 136 LYS A C 1
ATOM 998 O O . LYS A 1 136 ? -0.292 28.469 -2.451 1 92.5 136 LYS A O 1
ATOM 1003 N N . GLY A 1 137 ? -0.271 28.906 -0.237 1 93.19 137 GLY A N 1
ATOM 1004 C CA . GLY A 1 137 ? -1.605 28.375 -0.036 1 93.19 137 GLY A CA 1
ATOM 1005 C C . GLY A 1 137 ? -2.447 29.203 0.915 1 93.19 137 GLY A C 1
ATOM 1006 O O . GLY A 1 137 ? -2.158 30.375 1.145 1 93.19 137 GLY A O 1
ATOM 1007 N N . VAL A 1 138 ? -3.514 28.562 1.361 1 95.69 138 VAL A N 1
ATOM 1008 C CA . VAL A 1 138 ? -4.477 29.234 2.23 1 95.69 138 VAL A CA 1
ATOM 1009 C C . VAL A 1 138 ? -4.418 28.625 3.631 1 95.69 138 VAL A C 1
ATOM 1011 O O . VAL A 1 138 ? -4.074 27.453 3.793 1 95.69 138 VAL A O 1
ATOM 1014 N N . THR A 1 139 ? -4.602 29.5 4.582 1 98.12 139 THR A N 1
ATOM 1015 C CA . THR A 1 139 ? -4.719 29.078 5.973 1 98.12 139 THR A CA 1
ATOM 1016 C C . THR A 1 139 ? -6.125 29.344 6.5 1 98.12 139 THR A C 1
ATOM 1018 O O . THR A 1 139 ? -6.707 30.406 6.227 1 98.12 139 THR A O 1
ATOM 1021 N N . ILE A 1 140 ? -6.688 28.375 7.113 1 98.31 140 ILE A N 1
ATOM 1022 C CA . ILE A 1 140 ? -7.992 28.516 7.746 1 98.31 140 ILE A CA 1
ATOM 1023 C C . ILE A 1 140 ? -7.863 28.297 9.25 1 98.31 140 ILE A C 1
ATOM 1025 O O . ILE A 1 140 ? -7.277 27.312 9.695 1 98.31 140 ILE A O 1
ATOM 1029 N N . ILE A 1 141 ? -8.352 29.25 10.023 1 98.75 141 ILE A N 1
ATOM 1030 C CA . ILE A 1 141 ? -8.273 29.125 11.477 1 98.75 141 ILE A CA 1
ATOM 1031 C C . ILE A 1 141 ? -9.664 29.328 12.086 1 98.75 141 ILE A C 1
ATOM 1033 O O . ILE A 1 141 ? -10.57 29.828 11.43 1 98.75 141 ILE A O 1
ATOM 1037 N N . GLY A 1 142 ? -9.852 28.891 13.273 1 98.75 142 GLY A N 1
ATOM 1038 C CA . GLY A 1 142 ? -11.109 29.047 13.984 1 98.75 142 GLY A CA 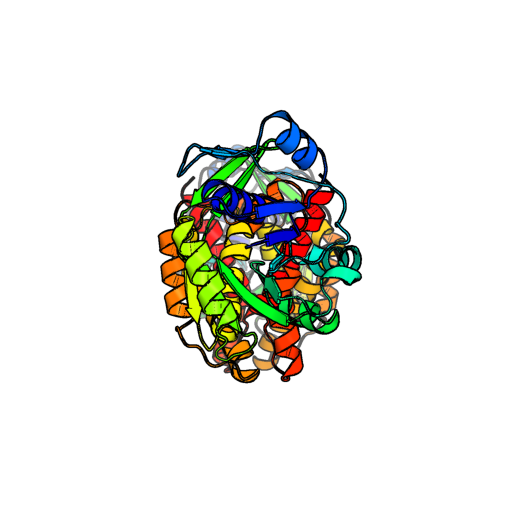1
ATOM 1039 C C . GLY A 1 142 ? -11.055 28.562 15.422 1 98.75 142 GLY A C 1
ATOM 1040 O O . GLY A 1 142 ? -10.102 27.875 15.805 1 98.75 142 GLY A O 1
ATOM 1041 N N . LEU A 1 143 ? -12.055 29.016 16.141 1 98.62 143 LEU A N 1
ATOM 1042 C CA . LEU A 1 143 ? -12.188 28.5 17.5 1 98.62 143 LEU A CA 1
ATOM 1043 C C . LEU A 1 143 ? -12.43 27 17.484 1 98.62 143 LEU A C 1
ATOM 1045 O O . LEU A 1 143 ? -13.273 26.5 16.719 1 98.62 143 LEU A O 1
ATOM 1049 N N . TYR A 1 144 ? -11.617 26.25 18.219 1 98.06 144 TYR A N 1
ATOM 1050 C CA . TYR A 1 144 ? -11.773 24.812 18.25 1 98.06 144 TYR A CA 1
ATOM 1051 C C . TYR A 1 144 ? -12.719 24.391 19.375 1 98.06 144 TYR A C 1
ATOM 1053 O O . TYR A 1 144 ? -12.594 24.859 20.516 1 98.06 144 TYR A O 1
ATOM 1061 N N . PRO A 1 145 ? -13.742 23.578 19.141 1 97 145 PRO A N 1
ATOM 1062 C CA . PRO A 1 145 ? -13.969 22.875 17.875 1 97 145 PRO A CA 1
ATOM 1063 C C . PRO A 1 145 ? -14.781 23.703 16.875 1 97 145 PRO A C 1
ATOM 1065 O O . PRO A 1 145 ? -14.742 23.422 15.672 1 97 145 PRO A O 1
ATOM 1068 N N . GLN A 1 146 ? -15.602 24.578 17.422 1 97.38 146 GLN A N 1
ATOM 1069 C CA . GLN A 1 146 ? -16.422 25.453 16.609 1 97.38 146 GLN A CA 1
ATOM 1070 C C . GLN A 1 146 ? -16.812 26.719 17.375 1 97.38 146 GLN A C 1
ATOM 1072 O O . GLN A 1 146 ? -16.75 26.75 18.594 1 97.38 146 GLN A O 1
ATOM 1077 N N . GLY A 1 147 ? -17.109 27.734 16.562 1 97.12 147 GLY A N 1
ATOM 1078 C CA . GLY A 1 147 ? -17.594 28.953 17.188 1 97.12 147 GLY A CA 1
ATOM 1079 C C . GLY A 1 147 ? -16.906 30.203 16.672 1 97.12 147 GLY A C 1
ATOM 1080 O O . GLY A 1 147 ? -16.109 30.141 15.719 1 97.12 147 GLY A O 1
ATOM 1081 N N . LYS A 1 148 ? -17.344 31.328 17.297 1 97 148 LYS A N 1
ATOM 1082 C CA . LYS A 1 148 ? -16.797 32.625 16.938 1 97 148 LYS A CA 1
ATOM 1083 C C . LYS A 1 148 ? -16.031 33.25 18.094 1 97 148 LYS A C 1
ATOM 1085 O O . LYS A 1 148 ? -16.438 33.125 19.25 1 97 148 LYS A O 1
ATOM 1090 N N . GLU A 1 149 ? -14.93 33.812 17.797 1 97.62 149 GLU A N 1
ATOM 1091 C CA . GLU A 1 149 ? -14.109 34.5 18.781 1 97.62 149 GLU A CA 1
ATOM 1092 C C . GLU A 1 149 ? -13.406 35.688 18.156 1 97.62 149 GLU A C 1
ATOM 1094 O O . GLU A 1 149 ? -12.688 35.562 17.172 1 97.62 149 GLU A O 1
ATOM 1099 N N . LYS A 1 150 ? -13.539 36.906 18.734 1 98.12 150 LYS A N 1
ATOM 1100 C CA . LYS A 1 150 ? -13.008 38.156 18.203 1 98.12 150 LYS A CA 1
ATOM 1101 C C . LYS A 1 150 ? -11.484 38.094 18.094 1 98.12 150 LYS A C 1
ATOM 1103 O O . LYS A 1 150 ? -10.906 38.656 17.156 1 98.12 150 LYS A O 1
ATOM 1108 N N . PHE A 1 151 ? -10.891 37.5 19.047 1 98.38 151 PHE A N 1
ATOM 1109 C CA . PHE A 1 151 ? -9.43 37.406 19.031 1 98.38 151 PHE A CA 1
ATOM 1110 C C . PHE A 1 151 ? -8.953 36.688 17.781 1 98.38 151 PHE A C 1
ATOM 1112 O O . PHE A 1 151 ? -7.914 37.031 17.219 1 98.38 151 PHE A O 1
ATOM 1119 N N . ILE A 1 152 ? -9.68 35.719 17.344 1 98.69 152 ILE A N 1
ATOM 1120 C CA . ILE A 1 152 ? -9.297 34.906 16.188 1 98.69 152 ILE A CA 1
ATOM 1121 C C . ILE A 1 152 ? -9.406 35.75 14.914 1 98.69 152 ILE A C 1
ATOM 1123 O O . ILE A 1 152 ? -8.602 35.594 13.992 1 98.69 152 ILE A O 1
ATOM 1127 N N . GLU A 1 153 ? -10.367 36.562 14.852 1 98.5 153 GLU A N 1
ATOM 1128 C CA . GLU A 1 153 ? -10.469 37.5 13.742 1 98.5 153 GLU A CA 1
ATOM 1129 C C . GLU A 1 153 ? -9.242 38.438 13.695 1 98.5 153 GLU A C 1
ATOM 1131 O O . GLU A 1 153 ? -8.719 38.719 12.617 1 98.5 153 GLU A O 1
ATOM 1136 N N . LYS A 1 154 ? -8.859 38.844 14.875 1 98.56 154 LYS A N 1
ATOM 1137 C CA . LYS A 1 154 ? -7.672 39.688 14.961 1 98.56 154 LYS A CA 1
ATOM 1138 C C . LYS A 1 154 ? -6.434 38.938 14.477 1 98.56 154 LYS A C 1
ATOM 1140 O O . LYS A 1 154 ? -5.594 39.5 13.773 1 98.56 154 LYS A O 1
ATOM 1145 N N . VAL A 1 155 ? -6.297 37.719 14.859 1 98.75 155 VAL A N 1
ATOM 1146 C CA . VAL A 1 155 ? -5.184 36.875 14.422 1 98.75 155 VAL A CA 1
ATOM 1147 C C . VAL A 1 155 ? -5.184 36.781 12.898 1 98.75 155 VAL A C 1
ATOM 1149 O O . VAL A 1 155 ? -4.137 36.906 12.258 1 98.75 155 VAL A O 1
ATOM 1152 N N . ALA A 1 156 ? -6.359 36.5 12.312 1 98.69 156 ALA A N 1
ATOM 1153 C CA . ALA A 1 156 ? -6.484 36.406 10.859 1 98.69 156 ALA A CA 1
ATOM 1154 C C . ALA A 1 156 ? -6.039 37.719 10.18 1 98.69 156 ALA A C 1
ATOM 1156 O O . ALA A 1 156 ? -5.355 37.656 9.148 1 98.69 156 ALA A O 1
ATOM 1157 N N . ASP A 1 157 ? -6.441 38.812 10.719 1 98.5 157 ASP A N 1
ATOM 1158 C CA . ASP A 1 157 ? -6.059 40.094 10.164 1 98.5 157 ASP A CA 1
ATOM 1159 C C . ASP A 1 157 ? -4.543 40.281 10.195 1 98.5 157 ASP A C 1
ATOM 1161 O O . ASP A 1 157 ? -3.951 40.75 9.219 1 98.5 157 ASP A O 1
ATOM 1165 N N . VAL A 1 158 ? -3.949 39.938 11.305 1 98.56 158 VAL A N 1
ATOM 1166 C CA . VAL A 1 158 ? -2.504 40.062 11.477 1 98.56 158 VAL A CA 1
ATOM 1167 C C . VAL A 1 158 ? -1.794 39.156 10.461 1 98.56 158 VAL A C 1
ATOM 1169 O O . VAL A 1 158 ? -0.823 39.594 9.828 1 98.56 158 VAL A O 1
ATOM 1172 N N . PHE A 1 159 ? -2.283 37.906 10.289 1 98.75 159 PHE A N 1
ATOM 1173 C CA . PHE A 1 159 ? -1.691 36.969 9.336 1 98.75 159 PHE A CA 1
ATOM 1174 C C . PHE A 1 159 ? -1.834 37.5 7.914 1 98.75 159 PHE A C 1
ATOM 1176 O O . PHE A 1 159 ? -0.886 37.438 7.129 1 98.75 159 PHE A O 1
ATOM 1183 N N . ASN A 1 160 ? -3.004 37.969 7.582 1 98.56 160 ASN A N 1
ATOM 1184 C CA . ASN A 1 160 ? -3.24 38.531 6.246 1 98.56 160 ASN A CA 1
ATOM 1185 C C . ASN A 1 160 ? -2.33 39.719 5.957 1 98.56 160 ASN A C 1
ATOM 1187 O O . ASN A 1 160 ? -1.846 39.875 4.832 1 98.56 160 ASN A O 1
ATOM 1191 N N . SER A 1 161 ? -2.096 40.531 6.914 1 97.88 161 SER A N 1
ATOM 1192 C CA . SER A 1 161 ? -1.207 41.688 6.75 1 97.88 161 SER A CA 1
ATOM 1193 C C . SER A 1 161 ? 0.234 41.25 6.527 1 97.88 161 SER A C 1
ATOM 1195 O O . SER A 1 161 ? 1.057 42 6.023 1 97.88 161 SER A O 1
ATOM 1197 N N . ALA A 1 162 ? 0.58 40 6.934 1 97.38 162 ALA A N 1
ATOM 1198 C CA . ALA A 1 162 ? 1.92 39.469 6.781 1 97.38 162 ALA A CA 1
ATOM 1199 C C . ALA A 1 162 ? 2.012 38.594 5.531 1 97.38 162 ALA A C 1
ATOM 1201 O O . ALA A 1 162 ? 2.936 37.781 5.391 1 97.38 162 ALA A O 1
ATOM 1202 N N . ASP A 1 163 ? 1.032 38.625 4.652 1 95.44 163 ASP A N 1
ATOM 1203 C CA . ASP A 1 163 ? 0.994 37.938 3.375 1 95.44 163 ASP A CA 1
ATOM 1204 C C . ASP A 1 163 ? 0.743 36.438 3.576 1 95.44 163 ASP A C 1
ATOM 1206 O O . ASP A 1 163 ? 1.198 35.625 2.781 1 95.44 163 ASP A O 1
ATOM 1210 N N . ILE A 1 164 ? 0.186 36.062 4.672 1 97.5 164 ILE A N 1
ATOM 1211 C CA . ILE A 1 164 ? -0.343 34.719 4.902 1 97.5 164 ILE A CA 1
ATOM 1212 C C . ILE A 1 164 ? -1.857 34.719 4.707 1 97.5 164 ILE A C 1
ATOM 1214 O O . ILE A 1 164 ? -2.605 35.062 5.621 1 97.5 164 ILE A O 1
ATOM 1218 N N . GLU A 1 165 ? -2.244 34.312 3.551 1 98 165 GLU A N 1
ATOM 1219 C CA . GLU A 1 165 ? -3.682 34.281 3.299 1 98 165 GLU A CA 1
ATOM 1220 C C . GLU A 1 165 ? -4.422 33.438 4.332 1 98 165 GLU A C 1
ATOM 1222 O O . GLU A 1 165 ? -4.211 32.25 4.414 1 98 165 GLU A O 1
ATOM 1227 N N . THR A 1 166 ? -5.27 34.125 5.129 1 98.56 166 THR A N 1
ATOM 1228 C CA . THR A 1 166 ? -5.902 33.438 6.254 1 98.56 166 THR A CA 1
ATOM 1229 C C . THR A 1 166 ? -7.395 33.75 6.305 1 98.56 166 THR A C 1
ATOM 1231 O O . THR A 1 166 ? -7.793 34.906 6.152 1 98.56 166 THR A O 1
ATOM 1234 N N . HIS A 1 167 ? -8.203 32.75 6.426 1 98.31 167 HIS A N 1
ATOM 1235 C CA . HIS A 1 167 ? -9.648 32.875 6.586 1 98.31 167 HIS A CA 1
ATOM 1236 C C . HIS A 1 167 ? -10.102 32.281 7.918 1 98.31 167 HIS A C 1
ATOM 1238 O O . HIS A 1 167 ? -9.469 31.375 8.453 1 98.31 167 HIS A O 1
ATOM 1244 N N . VAL A 1 168 ? -11.211 32.844 8.453 1 98.5 168 VAL A N 1
ATOM 1245 C CA . VAL A 1 168 ? -11.758 32.375 9.719 1 98.5 168 VAL A CA 1
ATOM 1246 C C . VAL A 1 168 ? -12.961 31.469 9.453 1 98.5 168 VAL A C 1
ATOM 1248 O O . VAL A 1 168 ? -13.805 31.781 8.609 1 98.5 168 VAL A O 1
ATOM 1251 N N . SER A 1 169 ? -12.938 30.375 10.07 1 98.06 169 SER A N 1
ATOM 1252 C CA . SER A 1 169 ? -14.062 29.438 10.008 1 98.06 169 SER A CA 1
ATOM 1253 C C . SER A 1 169 ? -14.758 29.312 11.359 1 98.06 169 SER A C 1
ATOM 1255 O O . SER A 1 169 ? -14.102 29.312 12.398 1 98.06 169 SER A O 1
ATOM 1257 N N . GLU A 1 170 ? -16.062 29.172 11.344 1 97.94 170 GLU A N 1
ATOM 1258 C CA . GLU A 1 170 ? -16.828 28.938 12.57 1 97.94 170 GLU A CA 1
ATOM 1259 C C . GLU A 1 170 ? -16.922 27.453 12.883 1 97.94 170 GLU A C 1
ATOM 1261 O O . GLU A 1 170 ? -17.438 27.062 13.93 1 97.94 170 GLU A O 1
ATOM 1266 N N . ASN A 1 171 ? -16.453 26.625 11.969 1 98.12 171 ASN A N 1
ATOM 1267 C CA . ASN A 1 171 ? -16.438 25.172 12.086 1 98.12 171 ASN A CA 1
ATOM 1268 C C . ASN A 1 171 ? -15.086 24.578 11.719 1 98.12 171 ASN A C 1
ATOM 1270 O O . ASN A 1 171 ? -14.984 23.75 10.805 1 98.12 171 ASN A O 1
ATOM 1274 N N . ILE A 1 172 ? -14.125 24.938 12.555 1 98.06 172 ILE A N 1
ATOM 1275 C CA . ILE A 1 172 ? -12.742 24.656 12.18 1 98.06 172 ILE A CA 1
ATOM 1276 C C . ILE A 1 172 ? -12.492 23.156 12.258 1 98.06 172 ILE A C 1
ATOM 1278 O O . ILE A 1 172 ? -11.664 22.609 11.523 1 98.06 172 ILE A O 1
ATOM 1282 N N . ILE A 1 173 ? -13.227 22.453 13.086 1 98.25 173 ILE A N 1
ATOM 1283 C CA . ILE A 1 173 ? -13.016 21.016 13.242 1 98.25 173 ILE A CA 1
ATOM 1284 C C . ILE A 1 173 ? -13.312 20.297 11.922 1 98.25 173 ILE A C 1
ATOM 1286 O O . ILE A 1 173 ? -12.68 19.297 11.594 1 98.25 173 ILE A O 1
ATOM 1290 N N . SER A 1 174 ? -14.289 20.844 11.172 1 98 174 SER A N 1
ATOM 1291 C CA . SER A 1 174 ? -14.625 20.297 9.859 1 98 174 SER A CA 1
ATOM 1292 C C . SER A 1 174 ? -13.43 20.391 8.906 1 98 174 SER A C 1
ATOM 1294 O O . SER A 1 174 ? -13.156 19.438 8.164 1 98 174 SER A O 1
ATOM 1296 N N . TRP A 1 175 ? -12.719 21.438 8.953 1 97.69 175 TRP A N 1
ATOM 1297 C CA . TRP A 1 175 ? -11.57 21.656 8.086 1 97.69 175 TRP A CA 1
ATOM 1298 C C . TRP A 1 175 ? -10.398 20.75 8.492 1 97.69 175 TRP A C 1
ATOM 1300 O O . TRP A 1 175 ? -9.695 20.219 7.637 1 97.69 175 TRP A O 1
ATOM 1310 N N . ILE A 1 176 ? -10.211 20.625 9.773 1 98.06 176 ILE A N 1
ATOM 1311 C CA . ILE A 1 176 ? -9.141 19.781 10.289 1 98.06 176 ILE A CA 1
ATOM 1312 C C . ILE A 1 176 ? -9.352 18.344 9.828 1 98.06 176 ILE A C 1
ATOM 1314 O O . ILE A 1 176 ? -8.43 17.719 9.289 1 98.06 176 ILE A O 1
ATOM 1318 N N . TRP A 1 177 ? -10.555 17.875 9.906 1 98.56 177 TRP A N 1
ATOM 1319 C CA . TRP A 1 177 ? -10.883 16.516 9.492 1 98.56 177 TRP A CA 1
ATOM 1320 C C . TRP A 1 177 ? -10.773 16.359 7.977 1 98.56 177 TRP A C 1
ATOM 1322 O O . TRP A 1 177 ? -10.219 15.375 7.484 1 98.56 177 TRP A O 1
ATOM 1332 N N . A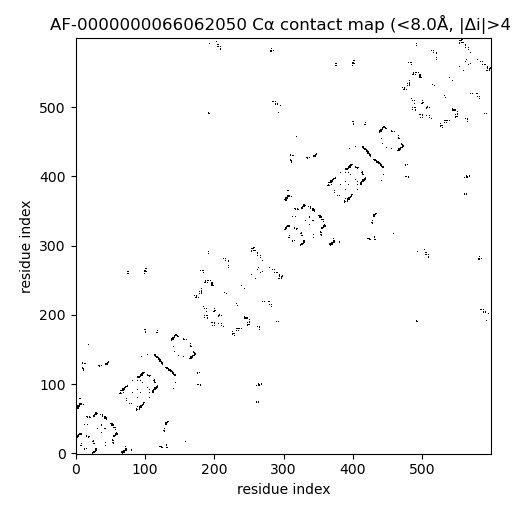LA A 1 178 ? -11.32 17.344 7.305 1 98.25 178 ALA A N 1
ATOM 1333 C CA . ALA A 1 178 ? -11.289 17.266 5.844 1 98.25 178 ALA A CA 1
ATOM 1334 C C . ALA A 1 178 ? -9.852 17.172 5.336 1 98.25 178 ALA A C 1
ATOM 1336 O O . ALA A 1 178 ? -9.555 16.359 4.457 1 98.25 178 ALA A O 1
ATOM 1337 N N . LYS A 1 179 ? -8.992 17.953 5.848 1 97.75 179 LYS A N 1
ATOM 1338 C CA . LYS A 1 179 ? -7.59 17.938 5.426 1 97.75 179 LYS A CA 1
ATOM 1339 C C . LYS A 1 179 ? -6.93 16.609 5.797 1 97.75 179 LYS A C 1
ATOM 1341 O O . LYS A 1 179 ? -6.172 16.047 5.004 1 97.75 179 LYS A O 1
ATOM 1346 N N . ALA A 1 180 ? -7.188 16.156 7.012 1 98.31 180 ALA A N 1
ATOM 1347 C CA . ALA A 1 180 ? -6.617 14.883 7.441 1 98.31 180 ALA A CA 1
ATOM 1348 C C . ALA A 1 180 ? -7.066 13.75 6.531 1 98.31 180 ALA A C 1
ATOM 1350 O O . ALA A 1 180 ? -6.273 12.867 6.184 1 98.31 180 ALA A O 1
ATOM 1351 N N . ILE A 1 181 ? -8.336 13.773 6.18 1 98.75 181 ILE A N 1
ATOM 1352 C CA . ILE A 1 181 ? -8.914 12.75 5.309 1 98.75 181 ILE A CA 1
ATOM 1353 C C . ILE A 1 181 ? -8.234 12.797 3.943 1 98.75 181 ILE A C 1
ATOM 1355 O O . ILE A 1 181 ? -7.832 11.766 3.404 1 98.75 181 ILE A O 1
ATOM 1359 N N . VAL A 1 182 ? -8.086 13.93 3.404 1 98.56 182 VAL A N 1
ATOM 1360 C CA . VAL A 1 182 ? -7.449 14.109 2.104 1 98.56 182 VAL A CA 1
ATOM 1361 C C . VAL A 1 182 ? -6.004 13.625 2.164 1 98.56 182 VAL A C 1
ATOM 1363 O O . VAL A 1 182 ? -5.559 12.859 1.302 1 98.56 182 VAL A O 1
ATOM 1366 N N . ASN A 1 183 ? -5.301 14.016 3.201 1 98.12 183 ASN A N 1
ATOM 1367 C CA . ASN A 1 183 ? -3.904 13.633 3.381 1 98.12 183 ASN A CA 1
ATOM 1368 C C . ASN A 1 183 ? -3.758 12.133 3.609 1 98.12 183 ASN A C 1
ATOM 1370 O O . ASN A 1 183 ? -2.746 11.539 3.232 1 98.12 183 ASN A O 1
ATOM 1374 N N . SER A 1 184 ? -4.777 11.539 4.188 1 98.81 184 SER A N 1
ATOM 1375 C CA . SER A 1 184 ? -4.734 10.109 4.5 1 98.81 184 SER A CA 1
ATOM 1376 C C . SER A 1 184 ? -4.738 9.266 3.232 1 98.81 184 SER A C 1
ATOM 1378 O O . SER A 1 184 ? -4.371 8.094 3.262 1 98.81 184 SER A O 1
ATOM 1380 N N . ALA A 1 185 ? -5.195 9.859 2.164 1 98.88 185 ALA A N 1
ATOM 1381 C CA . ALA A 1 185 ? -5.188 9.18 0.873 1 98.88 185 ALA A CA 1
ATOM 1382 C C . ALA A 1 185 ? -3.934 9.531 0.076 1 98.88 185 ALA A C 1
ATOM 1384 O O . ALA A 1 185 ? -3.146 8.648 -0.274 1 98.88 185 ALA A O 1
ATOM 1385 N N . ILE A 1 186 ? -3.648 10.773 -0.096 1 98.62 186 ILE A N 1
ATOM 1386 C CA . ILE A 1 186 ? -2.617 11.266 -1.002 1 98.62 186 ILE A CA 1
ATOM 1387 C C . ILE A 1 186 ? -1.236 10.906 -0.458 1 98.62 186 ILE A C 1
ATOM 1389 O O . ILE A 1 186 ? -0.391 10.383 -1.187 1 98.62 186 ILE A O 1
ATOM 1393 N N . ASN A 1 187 ? -1.018 11.156 0.834 1 98.44 187 ASN A N 1
ATOM 1394 C CA . ASN A 1 187 ? 0.327 11.062 1.392 1 98.44 187 ASN A CA 1
ATOM 1395 C C . ASN A 1 187 ? 0.823 9.617 1.416 1 98.44 187 ASN A C 1
ATOM 1397 O O . ASN A 1 187 ? 1.911 9.32 0.917 1 98.44 187 ASN A O 1
ATOM 1401 N N . PRO A 1 188 ? 0.034 8.688 2.002 1 98.81 188 PRO A N 1
ATOM 1402 C CA . PRO A 1 188 ? 0.553 7.316 2.043 1 98.81 188 PRO A CA 1
ATOM 1403 C C . PRO A 1 188 ? 0.7 6.699 0.654 1 98.81 188 PRO A C 1
ATOM 1405 O O . PRO A 1 188 ? 1.674 5.988 0.39 1 98.81 188 PRO A O 1
ATOM 1408 N N . ILE A 1 189 ? -0.29 6.926 -0.25 1 98.81 189 ILE A N 1
ATOM 1409 C CA . ILE A 1 189 ? -0.226 6.348 -1.59 1 98.81 189 ILE A CA 1
ATOM 1410 C C . ILE A 1 189 ? 0.989 6.902 -2.332 1 98.81 189 ILE A C 1
ATOM 1412 O O . ILE A 1 189 ? 1.771 6.141 -2.906 1 98.81 189 ILE A O 1
ATOM 1416 N N . GLY A 1 190 ? 1.181 8.234 -2.291 1 98.5 190 GLY A N 1
ATOM 1417 C CA . GLY A 1 190 ? 2.348 8.844 -2.906 1 98.5 190 GLY A CA 1
ATOM 1418 C C . GLY A 1 190 ? 3.656 8.383 -2.299 1 98.5 190 GLY A C 1
ATOM 1419 O O . GLY A 1 190 ? 4.66 8.25 -3.002 1 98.5 190 GLY A O 1
ATOM 1420 N N . THR A 1 191 ? 3.652 8.156 -1.012 1 98.44 191 THR A N 1
ATOM 1421 C CA . THR A 1 191 ? 4.855 7.766 -0.288 1 98.44 191 THR A CA 1
ATOM 1422 C C . THR A 1 191 ? 5.23 6.32 -0.608 1 98.44 191 THR A C 1
ATOM 1424 O O . THR A 1 191 ? 6.398 6.02 -0.868 1 98.44 191 THR A O 1
ATOM 1427 N N . LEU A 1 192 ? 4.266 5.453 -0.628 1 98.44 192 LEU A N 1
ATOM 1428 C CA . LEU A 1 192 ? 4.523 4.047 -0.904 1 98.44 192 LEU A CA 1
ATOM 1429 C C . LEU A 1 192 ? 5.059 3.857 -2.318 1 98.44 192 LEU A C 1
ATOM 1431 O O . LEU A 1 192 ? 5.949 3.035 -2.545 1 98.44 192 LEU A O 1
ATOM 1435 N N . LEU A 1 193 ? 4.551 4.629 -3.252 1 98.12 193 LEU A N 1
ATOM 1436 C CA . LEU A 1 193 ? 4.938 4.488 -4.652 1 98.12 193 LEU A CA 1
ATOM 1437 C C . LEU A 1 193 ? 6.074 5.449 -5 1 98.12 193 LEU A C 1
ATOM 1439 O O . LEU A 1 193 ? 6.648 5.367 -6.09 1 98.12 193 LEU A O 1
ATOM 1443 N N . GLU A 1 194 ? 6.402 6.32 -4.094 1 97.06 194 GLU A N 1
ATOM 1444 C CA . GLU A 1 194 ? 7.453 7.32 -4.238 1 97.06 194 GLU A CA 1
ATOM 1445 C C . GLU A 1 194 ? 7.273 8.133 -5.516 1 97.06 194 GLU A C 1
ATOM 1447 O O . GLU A 1 194 ? 8.195 8.242 -6.324 1 97.06 194 GLU A O 1
ATOM 1452 N N . VAL A 1 195 ? 6.117 8.758 -5.598 1 97.81 195 VAL A N 1
ATOM 1453 C CA . VAL A 1 195 ? 5.773 9.508 -6.801 1 97.81 195 VAL A CA 1
ATOM 1454 C C . VAL A 1 195 ? 5.254 10.891 -6.41 1 97.81 195 VAL A C 1
ATOM 1456 O O . VAL A 1 195 ? 4.922 11.133 -5.246 1 97.81 195 VAL A O 1
ATOM 1459 N N . LYS A 1 196 ? 5.215 11.82 -7.379 1 97.44 196 LYS A N 1
ATOM 1460 C CA . LYS A 1 196 ? 4.555 13.109 -7.219 1 97.44 196 LYS A CA 1
ATOM 1461 C C . LYS A 1 196 ? 3.039 12.953 -7.156 1 97.44 196 LYS A C 1
ATOM 1463 O O . LYS A 1 196 ? 2.494 11.953 -7.629 1 97.44 196 LYS A O 1
ATOM 1468 N N . ASN A 1 197 ? 2.324 13.945 -6.668 1 97.56 197 ASN A N 1
ATOM 1469 C CA . ASN A 1 197 ? 0.88 13.875 -6.477 1 97.56 197 ASN A CA 1
ATOM 1470 C C . ASN A 1 197 ? 0.142 13.773 -7.809 1 97.56 197 ASN A C 1
ATOM 1472 O O . ASN A 1 197 ? -0.93 13.164 -7.883 1 97.56 197 ASN A O 1
ATOM 1476 N N . LYS A 1 198 ? 0.711 14.289 -8.875 1 97.81 198 LYS A N 1
ATOM 1477 C CA . LYS A 1 198 ? 0.042 14.234 -10.172 1 97.81 198 LYS A CA 1
ATOM 1478 C C . LYS A 1 198 ? -0.149 12.797 -10.641 1 97.81 198 LYS A C 1
ATOM 1480 O O . LYS A 1 198 ? -1.093 12.5 -11.375 1 97.81 198 LYS A O 1
ATOM 1485 N N . VAL A 1 199 ? 0.742 11.961 -10.266 1 98.19 199 VAL A N 1
ATOM 1486 C CA . VAL A 1 199 ? 0.67 10.555 -10.68 1 98.19 199 VAL A CA 1
ATOM 1487 C C . VAL A 1 199 ? -0.594 9.922 -10.109 1 98.19 199 VAL A C 1
ATOM 1489 O O . VAL A 1 199 ? -1.224 9.086 -10.766 1 98.19 199 VAL A O 1
ATOM 1492 N N . ILE A 1 200 ? -0.99 10.273 -8.898 1 98.5 200 ILE A N 1
ATOM 1493 C CA . ILE A 1 200 ? -2.213 9.773 -8.281 1 98.5 200 ILE A CA 1
ATOM 1494 C C . ILE A 1 200 ? -3.424 10.219 -9.102 1 98.5 200 ILE A C 1
ATOM 1496 O O . ILE A 1 200 ? -4.348 9.43 -9.328 1 98.5 200 ILE A O 1
ATOM 1500 N N . ARG A 1 201 ? -3.4 11.43 -9.539 1 97.81 201 ARG A N 1
ATOM 1501 C CA . ARG A 1 201 ? -4.512 12 -10.297 1 97.81 201 ARG A CA 1
ATOM 1502 C C . ARG A 1 201 ? -4.598 11.383 -11.688 1 97.81 201 ARG A C 1
ATOM 1504 O O . ARG A 1 201 ? -5.695 11.164 -12.211 1 97.81 201 ARG A O 1
ATOM 1511 N N . GLU A 1 202 ? -3.479 11.102 -12.25 1 97.62 202 GLU A N 1
ATOM 1512 C CA . GLU A 1 202 ? -3.412 10.734 -13.664 1 97.62 202 GLU A CA 1
ATOM 1513 C C . GLU A 1 202 ? -3.539 9.227 -13.852 1 97.62 202 GLU A C 1
ATOM 1515 O O . GLU A 1 202 ? -3.805 8.75 -14.961 1 97.62 202 GLU A O 1
ATOM 1520 N N . ASN A 1 203 ? -3.307 8.484 -12.852 1 97.69 203 ASN A N 1
ATOM 1521 C CA . ASN A 1 203 ? -3.463 7.039 -12.898 1 97.69 203 ASN A CA 1
ATOM 1522 C C . ASN A 1 203 ? -4.832 6.605 -12.383 1 97.69 203 ASN A C 1
ATOM 1524 O O . ASN A 1 203 ? -5.125 6.734 -11.195 1 97.69 203 ASN A O 1
ATOM 1528 N N . ASP A 1 204 ? -5.629 6.008 -13.227 1 97.75 204 ASP A N 1
ATOM 1529 C CA . ASP A 1 204 ? -7.02 5.703 -12.914 1 97.75 204 ASP A CA 1
ATOM 1530 C C . ASP A 1 204 ? -7.121 4.773 -11.703 1 97.75 204 ASP A C 1
ATOM 1532 O O . ASP A 1 204 ? -8.031 4.91 -10.883 1 97.75 204 ASP A O 1
ATOM 1536 N N . PHE A 1 205 ? -6.242 3.828 -11.602 1 97.62 205 PHE A N 1
ATOM 1537 C CA . PHE A 1 205 ? -6.266 2.902 -10.477 1 97.62 205 PHE A CA 1
ATOM 1538 C C . PHE A 1 205 ? -5.949 3.623 -9.172 1 97.62 205 PHE A C 1
ATOM 1540 O O . PHE A 1 205 ? -6.656 3.461 -8.18 1 97.62 205 PHE A O 1
ATOM 1547 N N . LEU A 1 206 ? -4.906 4.395 -9.195 1 98.62 206 LEU A N 1
ATOM 1548 C CA . LEU A 1 206 ? -4.492 5.109 -7.988 1 98.62 206 LEU A CA 1
ATOM 1549 C C . LEU A 1 206 ? -5.547 6.129 -7.57 1 98.62 206 LEU A C 1
ATOM 1551 O O . LEU A 1 206 ? -5.84 6.273 -6.383 1 98.62 206 LEU A O 1
ATOM 1555 N N . LEU A 1 207 ? -6.094 6.816 -8.57 1 98.75 207 LEU A N 1
ATOM 1556 C CA . LEU A 1 207 ? -7.133 7.797 -8.281 1 98.75 207 LEU A CA 1
ATOM 1557 C C . LEU A 1 207 ? -8.352 7.133 -7.645 1 98.75 207 LEU A C 1
ATOM 1559 O O . LEU A 1 207 ? -8.891 7.641 -6.656 1 98.75 207 LEU A O 1
ATOM 1563 N N . SER A 1 208 ? -8.734 6.055 -8.219 1 98.69 208 SER A N 1
ATOM 1564 C CA . SER A 1 208 ? -9.883 5.328 -7.684 1 98.69 208 SER A CA 1
ATOM 1565 C C . SER A 1 208 ? -9.633 4.875 -6.25 1 98.69 208 SER A C 1
ATOM 1567 O O . SER A 1 208 ? -10.516 4.973 -5.398 1 98.69 208 SER A O 1
ATOM 1569 N N . MET A 1 209 ? -8.445 4.344 -5.949 1 98.75 209 MET A N 1
ATOM 1570 C CA . MET A 1 209 ? -8.117 3.895 -4.602 1 98.75 209 MET A CA 1
ATOM 1571 C C . MET A 1 209 ? -8.086 5.07 -3.629 1 98.75 209 MET A C 1
ATOM 1573 O O . MET A 1 209 ? -8.586 4.965 -2.506 1 98.75 209 MET A O 1
ATOM 1577 N N . ALA A 1 210 ? -7.496 6.164 -4.086 1 98.94 210 ALA A N 1
ATOM 1578 C CA . ALA A 1 210 ? -7.445 7.352 -3.234 1 98.94 210 ALA A CA 1
ATOM 1579 C C . ALA A 1 210 ? -8.852 7.828 -2.873 1 98.94 210 ALA A C 1
ATOM 1581 O O . ALA A 1 210 ? -9.109 8.203 -1.729 1 98.94 210 ALA A O 1
ATOM 1582 N N . MET A 1 211 ? -9.719 7.84 -3.873 1 98.88 211 MET A N 1
ATOM 1583 C CA . MET A 1 211 ? -11.102 8.25 -3.639 1 98.88 211 MET A CA 1
ATOM 1584 C C . MET A 1 211 ? -11.766 7.34 -2.615 1 98.88 211 MET A C 1
ATOM 1586 O O . MET A 1 211 ? -12.523 7.809 -1.76 1 98.88 211 MET A O 1
ATOM 1590 N N . GLU A 1 212 ? -11.5 6.07 -2.662 1 98.88 212 GLU A N 1
ATOM 1591 C CA . GLU A 1 212 ? -12.086 5.133 -1.714 1 98.88 212 GLU A CA 1
ATOM 1592 C C . GLU A 1 212 ? -11.57 5.379 -0.299 1 98.88 212 GLU A C 1
ATOM 1594 O O . GLU A 1 212 ? -12.32 5.23 0.673 1 98.88 212 GLU A O 1
ATOM 1599 N N . VAL A 1 213 ? -10.312 5.688 -0.179 1 98.94 213 VAL A N 1
ATOM 1600 C CA . VAL A 1 213 ? -9.734 6.012 1.124 1 98.94 213 VAL A CA 1
ATOM 1601 C C . VAL A 1 213 ? -10.414 7.254 1.693 1 98.94 213 VAL A C 1
ATOM 1603 O O . VAL A 1 213 ? -10.734 7.305 2.881 1 98.94 213 VAL A O 1
ATOM 1606 N N . VAL A 1 214 ? -10.602 8.258 0.831 1 98.88 214 VAL A N 1
ATOM 1607 C CA . VAL A 1 214 ? -11.273 9.484 1.24 1 98.88 214 VAL A CA 1
ATOM 1608 C C . VAL A 1 214 ? -12.688 9.164 1.712 1 98.88 214 VAL A C 1
ATOM 1610 O O . VAL A 1 214 ? -13.125 9.656 2.756 1 98.88 214 VAL A O 1
ATOM 1613 N N . LYS A 1 215 ? -13.422 8.336 0.975 1 98.81 215 LYS A N 1
ATOM 1614 C CA . LYS A 1 215 ? -14.773 7.949 1.345 1 98.81 215 LYS A CA 1
ATOM 1615 C C . LYS A 1 215 ? -14.805 7.277 2.715 1 98.81 215 LYS A C 1
ATOM 1617 O O . LYS A 1 215 ? -15.695 7.543 3.523 1 98.81 215 LYS A O 1
ATOM 1622 N N . GLU A 1 216 ? -13.875 6.387 2.922 1 98.81 216 GLU A N 1
ATOM 1623 C CA . GLU A 1 216 ? -13.781 5.711 4.211 1 98.81 216 GLU A CA 1
ATOM 1624 C C . GLU A 1 216 ? -13.57 6.715 5.344 1 98.81 216 GLU A C 1
ATOM 1626 O O . GLU A 1 216 ? -14.227 6.633 6.383 1 98.81 216 GLU A O 1
ATOM 1631 N N . GLY A 1 217 ? -12.625 7.645 5.164 1 98.81 217 GLY A N 1
ATOM 1632 C CA . GLY A 1 217 ? -12.398 8.68 6.156 1 98.81 217 GLY A CA 1
ATOM 1633 C C . GLY A 1 217 ? -13.625 9.531 6.434 1 98.81 217 GLY A C 1
ATOM 1634 O O . GLY A 1 217 ? -13.883 9.891 7.582 1 98.81 217 GLY A O 1
ATOM 1635 N N . CYS A 1 218 ? -14.375 9.867 5.371 1 98.75 218 CYS A N 1
ATOM 1636 C CA . CYS A 1 218 ? -15.594 10.648 5.508 1 98.75 218 CYS A CA 1
ATOM 1637 C C . CYS A 1 218 ? -16.625 9.922 6.363 1 98.75 218 CYS A C 1
ATOM 1639 O O . CYS A 1 218 ? -17.266 10.523 7.227 1 98.75 218 CYS A O 1
ATOM 1641 N N . ARG A 1 219 ? -16.781 8.609 6.129 1 98.5 219 ARG A N 1
ATOM 1642 C CA . ARG A 1 219 ? -17.719 7.812 6.914 1 98.5 219 ARG A CA 1
ATOM 1643 C C . ARG A 1 219 ? -17.359 7.848 8.398 1 98.5 219 ARG A C 1
ATOM 1645 O O . ARG A 1 219 ? -18.234 7.992 9.25 1 98.5 219 ARG A O 1
ATOM 1652 N N . VAL A 1 220 ? -16.078 7.691 8.672 1 98.75 220 VAL A N 1
ATOM 1653 C CA . VAL A 1 220 ? -15.609 7.715 10.055 1 98.75 220 VAL A CA 1
ATOM 1654 C C . VAL A 1 220 ? -15.898 9.078 10.68 1 98.75 220 VAL A C 1
ATOM 1656 O O . VAL A 1 220 ? -16.406 9.164 11.805 1 98.75 220 VAL A O 1
ATOM 1659 N N . ALA A 1 221 ? -15.586 10.172 9.945 1 98.62 221 ALA A N 1
ATOM 1660 C CA . ALA A 1 221 ? -15.781 11.531 10.445 1 98.62 221 ALA A CA 1
ATOM 1661 C C . ALA A 1 221 ? -17.25 11.797 10.727 1 98.62 221 ALA A C 1
ATOM 1663 O O . ALA A 1 221 ? -17.609 12.305 11.797 1 98.62 221 ALA A O 1
ATOM 1664 N N . LEU A 1 222 ? -18.125 11.422 9.805 1 98.44 222 LEU A N 1
ATOM 1665 C CA . LEU A 1 222 ? -19.547 11.648 9.938 1 98.44 222 LEU A CA 1
ATOM 1666 C C . LEU A 1 222 ? -20.109 10.914 11.148 1 98.44 222 LEU A C 1
ATOM 1668 O O . LEU A 1 222 ? -20.938 11.469 11.891 1 98.44 222 LEU A O 1
ATOM 1672 N N . GLN A 1 223 ? -19.641 9.711 11.391 1 98.44 223 GLN A N 1
ATOM 1673 C CA . GLN A 1 223 ? -20.125 8.906 12.516 1 98.44 223 GLN A CA 1
ATOM 1674 C C . GLN A 1 223 ? -19.578 9.43 13.836 1 98.44 223 GLN A C 1
ATOM 1676 O O . GLN A 1 223 ? -20.078 9.078 14.906 1 98.44 223 GLN A O 1
ATOM 1681 N N . ASN A 1 224 ? -18.562 10.242 13.758 1 97.94 224 ASN A N 1
ATOM 1682 C CA . ASN A 1 224 ? -18.031 10.898 14.945 1 97.94 224 ASN A CA 1
ATOM 1683 C C . ASN A 1 224 ? -18.641 12.281 15.141 1 97.94 224 ASN A C 1
ATOM 1685 O O . ASN A 1 224 ? -18.156 13.07 15.953 1 97.94 224 ASN A O 1
ATOM 1689 N N . GLY A 1 225 ? -19.625 12.617 14.297 1 97.56 225 GLY A N 1
ATOM 1690 C CA . GLY A 1 225 ? -20.391 13.836 14.5 1 97.56 225 GLY A CA 1
ATOM 1691 C C . GLY A 1 225 ? -19.828 15.023 13.742 1 97.56 225 GLY A C 1
ATOM 1692 O O . GLY A 1 225 ? -20.234 16.156 13.984 1 97.56 225 GLY A O 1
ATOM 1693 N N . ILE A 1 226 ? -18.906 14.805 12.891 1 97.88 226 ILE A N 1
ATOM 1694 C CA . ILE A 1 226 ? -18.312 15.891 12.117 1 97.88 226 ILE A CA 1
ATOM 1695 C C . ILE A 1 226 ? -19.234 16.25 10.945 1 97.88 226 ILE A C 1
ATOM 1697 O O . ILE A 1 226 ? -19.609 15.375 10.156 1 97.88 226 ILE A O 1
ATOM 1701 N N . GLU A 1 227 ? -19.594 17.484 10.836 1 96.88 227 GLU A N 1
ATOM 1702 C CA . GLU A 1 227 ? -20.312 18.031 9.688 1 96.88 227 GLU A CA 1
ATOM 1703 C C . GLU A 1 227 ? -19.391 18.859 8.805 1 96.88 227 GLU A C 1
ATOM 1705 O O . GLU A 1 227 ? -18.828 19.859 9.25 1 96.88 227 GLU A O 1
ATOM 1710 N N . PHE A 1 228 ? -19.375 18.5 7.555 1 97.12 228 PHE A N 1
ATOM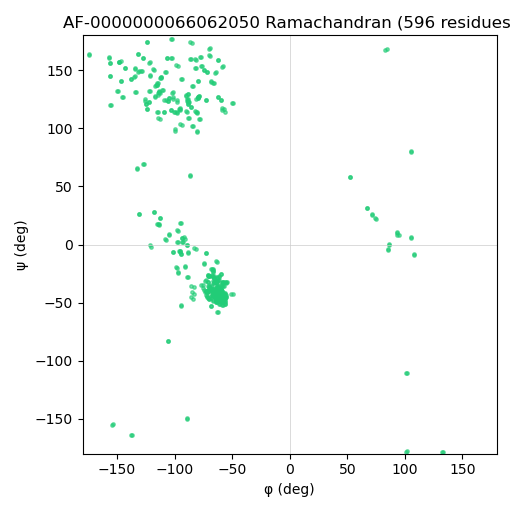 1711 C CA . PHE A 1 228 ? -18.391 19.125 6.68 1 97.12 228 PHE A CA 1
ATOM 1712 C C . PHE A 1 228 ? -18.938 20.406 6.074 1 97.12 228 PHE A C 1
ATOM 1714 O O . PHE A 1 228 ? -20.016 20.406 5.484 1 97.12 228 PHE A O 1
ATOM 1721 N N . ASP A 1 229 ? -18.172 21.469 6.176 1 93.88 229 ASP A N 1
ATOM 1722 C CA . ASP A 1 229 ? -18.484 22.719 5.477 1 93.88 229 ASP A CA 1
ATOM 1723 C C . ASP A 1 229 ? -18.188 22.594 3.984 1 93.88 229 ASP A C 1
ATOM 1725 O O . ASP A 1 229 ? -18.859 23.219 3.16 1 93.88 229 ASP A O 1
ATOM 1729 N N . VAL A 1 230 ? -17.125 21.922 3.73 1 90.75 230 VAL A N 1
ATOM 1730 C CA . VAL A 1 230 ? -16.703 21.609 2.367 1 90.75 230 VAL A CA 1
ATOM 1731 C C . VAL A 1 230 ? -16.578 20.094 2.199 1 90.75 230 VAL A C 1
ATOM 1733 O O . VAL A 1 230 ? -16.031 19.406 3.061 1 90.75 230 VAL A O 1
ATOM 1736 N N . PRO A 1 231 ? -17.188 19.609 1.088 1 95.88 231 PRO A N 1
ATOM 1737 C CA . PRO A 1 231 ? -17.031 18.156 0.885 1 95.88 231 PRO A CA 1
ATOM 1738 C C . PRO A 1 231 ? -15.562 17.734 0.763 1 95.88 231 PRO A C 1
ATOM 1740 O O . PRO A 1 231 ? -14.836 18.25 -0.093 1 95.88 231 PRO A O 1
ATOM 1743 N N . PRO A 1 232 ? -15.148 16.844 1.571 1 97.88 232 PRO A N 1
ATOM 1744 C CA . PRO A 1 232 ? -13.75 16.406 1.534 1 97.88 232 PRO A CA 1
ATOM 1745 C C . PRO A 1 232 ? -13.312 15.938 0.149 1 97.88 232 PRO A C 1
ATOM 1747 O O . PRO A 1 232 ? -12.156 16.125 -0.236 1 97.88 232 PRO A O 1
ATOM 1750 N N . MET A 1 233 ? -14.211 15.352 -0.64 1 98.38 233 MET A N 1
ATOM 1751 C CA . MET A 1 233 ? -13.875 14.883 -1.981 1 98.38 233 MET A CA 1
ATOM 1752 C C . MET A 1 233 ? -13.5 16.047 -2.885 1 98.38 233 MET A C 1
ATOM 1754 O O . MET A 1 233 ? -12.602 15.938 -3.719 1 98.38 233 MET A O 1
ATOM 1758 N N . ASP A 1 234 ? -14.211 17.109 -2.715 1 97.94 234 ASP A N 1
ATOM 1759 C CA . ASP A 1 234 ? -13.867 18.312 -3.471 1 97.94 234 ASP A CA 1
ATOM 1760 C C . ASP A 1 234 ? -12.477 18.812 -3.086 1 97.94 234 ASP A C 1
ATOM 1762 O O . ASP A 1 234 ? -11.68 19.188 -3.953 1 97.94 234 ASP A O 1
ATOM 1766 N N . LEU A 1 235 ? -12.266 18.922 -1.812 1 96.94 235 LEU A N 1
ATOM 1767 C CA . LEU A 1 235 ? -10.961 19.328 -1.318 1 96.94 235 LEU A CA 1
ATOM 1768 C C . LEU A 1 235 ? -9.867 18.391 -1.815 1 96.94 235 LEU A C 1
ATOM 1770 O O . LEU A 1 235 ? -8.75 18.828 -2.104 1 96.94 235 LEU A O 1
ATOM 1774 N N . PHE A 1 236 ? -10.234 17.109 -1.901 1 98.25 236 PHE A N 1
ATOM 1775 C CA . PHE A 1 236 ? -9.32 16.094 -2.396 1 98.25 236 PHE A CA 1
ATOM 1776 C C . PHE A 1 236 ? -8.852 16.422 -3.811 1 98.25 236 PHE A C 1
ATOM 1778 O O . PHE A 1 236 ? -7.652 16.5 -4.07 1 98.25 236 PHE A O 1
ATOM 1785 N N . PHE A 1 237 ? -9.742 16.672 -4.684 1 98.19 237 PHE A N 1
ATOM 1786 C CA . PHE A 1 237 ? -9.398 16.969 -6.066 1 98.19 237 PHE A CA 1
ATOM 1787 C C . PHE A 1 237 ? -8.648 18.297 -6.164 1 98.19 237 PHE A C 1
ATOM 1789 O O . PHE A 1 237 ? -7.707 18.438 -6.949 1 98.19 237 PHE A O 1
ATOM 1796 N N . GLN A 1 238 ? -9.016 19.25 -5.402 1 96.06 238 GLN A N 1
ATOM 1797 C CA . GLN A 1 238 ? -8.328 20.531 -5.375 1 96.06 238 GLN A CA 1
ATOM 1798 C C . GLN A 1 238 ? -6.883 20.375 -4.91 1 96.06 238 GLN A C 1
ATOM 1800 O O . GLN A 1 238 ? -5.973 20.969 -5.488 1 96.06 238 GLN A O 1
ATOM 1805 N N . THR A 1 239 ? -6.715 19.656 -3.885 1 95.75 239 THR A N 1
ATOM 1806 C CA . THR A 1 239 ? -5.383 19.438 -3.334 1 95.75 239 THR A CA 1
ATOM 1807 C C . THR A 1 239 ? -4.488 18.75 -4.355 1 95.75 239 THR A C 1
ATOM 1809 O O . THR A 1 239 ? -3.33 19.125 -4.539 1 95.75 239 THR A O 1
ATOM 1812 N N . LEU A 1 240 ? -5.004 17.703 -5.023 1 96.94 240 LEU A N 1
ATOM 1813 C CA . LEU A 1 240 ? -4.242 17 -6.051 1 96.94 240 LEU A CA 1
ATOM 1814 C C . LEU A 1 240 ? -3.785 17.953 -7.141 1 96.94 240 LEU A C 1
ATOM 1816 O O . LEU A 1 240 ? -2.654 17.859 -7.625 1 96.94 240 LEU A O 1
ATOM 1820 N N . GLU A 1 241 ? -4.699 18.828 -7.492 1 95.44 241 GLU A N 1
ATOM 1821 C CA . GLU A 1 241 ? -4.387 19.766 -8.562 1 95.44 241 GLU A CA 1
ATOM 1822 C C . GLU A 1 241 ? -3.361 20.797 -8.109 1 95.44 241 GLU A C 1
ATOM 1824 O O . GLU A 1 241 ? -2.385 21.062 -8.812 1 95.44 241 GLU A O 1
ATOM 1829 N N . GLN A 1 242 ? -3.537 21.344 -6.992 1 92.12 242 GLN A N 1
ATOM 1830 C CA . GLN A 1 242 ? -2.691 22.422 -6.5 1 92.12 242 GLN A CA 1
ATOM 1831 C C . GLN A 1 242 ? -1.295 21.922 -6.152 1 92.12 242 GLN A C 1
ATOM 1833 O O . GLN A 1 242 ? -0.32 22.672 -6.219 1 92.12 242 GLN A O 1
ATOM 1838 N N . THR A 1 243 ? -1.232 20.688 -5.816 1 93.06 243 THR A N 1
ATOM 1839 C CA . THR A 1 243 ? 0.048 20.141 -5.387 1 93.06 243 THR A CA 1
ATOM 1840 C C . THR A 1 243 ? 0.564 19.125 -6.406 1 93.06 243 THR A C 1
ATOM 1842 O O . THR A 1 243 ? 1.364 18.25 -6.066 1 93.06 243 THR A O 1
ATOM 1845 N N . ARG A 1 244 ? 0.131 19.188 -7.648 1 94.81 244 ARG A N 1
ATOM 1846 C CA . ARG A 1 244 ? 0.364 18.188 -8.68 1 94.81 244 ARG A CA 1
ATOM 1847 C C . ARG A 1 244 ? 1.855 17.922 -8.859 1 94.81 244 ARG A C 1
ATOM 1849 O O . ARG A 1 244 ? 2.27 16.781 -9.078 1 94.81 244 ARG A O 1
ATOM 1856 N N . GLU A 1 245 ? 2.701 18.922 -8.68 1 94.06 245 GLU A N 1
ATOM 1857 C CA . GLU A 1 245 ? 4.125 18.781 -8.969 1 94.06 245 GLU A CA 1
ATOM 1858 C C . GLU A 1 245 ? 4.918 18.469 -7.707 1 94.06 245 GLU A C 1
ATOM 1860 O O . GLU A 1 245 ? 6.137 18.297 -7.762 1 94.06 245 GLU A O 1
ATOM 1865 N N . ASN A 1 246 ? 4.273 18.328 -6.594 1 91.94 246 ASN A N 1
ATOM 1866 C CA . ASN A 1 246 ? 4.945 18.156 -5.312 1 91.94 246 ASN A CA 1
ATOM 1867 C C . ASN A 1 246 ? 5.094 16.672 -4.965 1 91.94 246 ASN A C 1
ATOM 1869 O O . ASN A 1 246 ? 4.23 15.859 -5.312 1 91.94 246 ASN A O 1
ATOM 1873 N N . TYR A 1 247 ? 6.238 16.344 -4.352 1 94.19 247 TYR A N 1
ATOM 1874 C CA . TYR A 1 247 ? 6.293 15.172 -3.477 1 94.19 247 TYR A CA 1
ATOM 1875 C C . TYR A 1 247 ? 5.719 15.492 -2.104 1 94.19 247 TYR A C 1
ATOM 1877 O O . TYR A 1 247 ? 6.082 16.5 -1.489 1 94.19 247 TYR A O 1
ATOM 1885 N N . ASN A 1 248 ? 4.793 14.664 -1.725 1 94.62 248 ASN A N 1
ATOM 1886 C CA . ASN A 1 248 ? 4.125 14.984 -0.469 1 94.62 248 ASN A CA 1
ATOM 1887 C C . ASN A 1 248 ? 5.098 14.977 0.705 1 94.62 248 ASN A C 1
ATOM 1889 O O . ASN A 1 248 ? 6.191 14.414 0.606 1 94.62 248 ASN A O 1
ATOM 1893 N N . SER A 1 249 ? 4.723 15.656 1.787 1 92.38 249 SER A N 1
ATOM 1894 C CA . SER A 1 249 ? 5.594 15.883 2.936 1 92.38 249 SER A CA 1
ATOM 1895 C C . SER A 1 249 ? 5.953 14.57 3.625 1 92.38 249 SER A C 1
ATOM 1897 O O . SER A 1 249 ? 7.039 14.445 4.199 1 92.38 249 SER A O 1
ATOM 1899 N N . MET A 1 250 ? 5.051 13.586 3.615 1 96.44 250 MET A N 1
ATOM 1900 C CA . MET A 1 250 ? 5.312 12.281 4.223 1 96.44 250 MET A CA 1
ATOM 1901 C C . MET A 1 250 ? 6.477 11.578 3.529 1 96.44 250 MET A C 1
ATOM 1903 O O . MET A 1 250 ? 7.363 11.039 4.188 1 96.44 250 MET A O 1
ATOM 1907 N N . LEU A 1 251 ? 6.457 11.586 2.209 1 96.62 251 LEU A N 1
ATOM 1908 C CA . LEU A 1 251 ? 7.543 11.008 1.429 1 96.62 251 LEU A CA 1
ATOM 1909 C C . LEU A 1 251 ? 8.859 11.727 1.707 1 96.62 251 LEU A C 1
ATOM 1911 O O . LEU A 1 251 ? 9.906 11.094 1.828 1 96.62 251 LEU A O 1
ATOM 1915 N N . GLN A 1 252 ? 8.789 13.039 1.822 1 92.62 252 GLN A N 1
ATOM 1916 C CA . GLN A 1 252 ? 9.984 13.82 2.131 1 92.62 252 GLN A CA 1
ATOM 1917 C C . GLN A 1 252 ? 10.555 13.438 3.49 1 92.62 252 GLN A C 1
ATOM 1919 O O . GLN A 1 252 ? 11.773 13.383 3.664 1 92.62 252 GLN A O 1
ATOM 1924 N N . ASP A 1 253 ? 9.688 13.227 4.445 1 93.81 253 ASP A N 1
ATOM 1925 C CA . ASP A 1 253 ? 10.133 12.766 5.754 1 93.81 253 ASP A CA 1
ATOM 1926 C C . ASP A 1 253 ? 10.844 11.414 5.648 1 93.81 253 ASP A C 1
ATOM 1928 O O . ASP A 1 253 ? 11.898 11.211 6.254 1 93.81 253 ASP A O 1
ATOM 1932 N N . ILE A 1 254 ? 10.273 10.523 4.887 1 96.06 254 ILE A N 1
ATOM 1933 C CA . ILE A 1 254 ? 10.859 9.195 4.707 1 96.06 254 ILE A CA 1
ATOM 1934 C C . ILE A 1 254 ? 12.242 9.32 4.086 1 96.06 254 ILE A C 1
ATOM 1936 O O . ILE A 1 254 ? 13.195 8.672 4.535 1 96.06 254 ILE A O 1
ATOM 1940 N N . TRP A 1 255 ? 12.391 10.164 3.072 1 93 255 TRP A N 1
ATOM 1941 C CA . TRP A 1 255 ? 13.664 10.359 2.387 1 93 255 TRP A CA 1
ATOM 1942 C C . TRP A 1 255 ? 14.719 10.891 3.348 1 93 255 TRP A C 1
ATOM 1944 O O . TRP A 1 255 ? 15.914 10.609 3.184 1 93 255 TRP A O 1
ATOM 1954 N N . ARG A 1 256 ? 14.281 11.578 4.332 1 89.69 256 ARG A N 1
ATOM 1955 C CA . ARG A 1 256 ? 15.195 12.172 5.297 1 89.69 256 ARG A CA 1
ATOM 1956 C C . ARG A 1 256 ? 15.414 11.25 6.492 1 89.69 256 ARG A C 1
ATOM 1958 O O . ARG A 1 256 ? 16.078 11.625 7.461 1 89.69 256 ARG A O 1
ATOM 1965 N N . GLY A 1 257 ? 14.789 10.078 6.43 1 91.38 257 GLY A N 1
ATOM 1966 C CA . GLY A 1 257 ? 14.93 9.102 7.496 1 91.38 257 GLY A CA 1
ATOM 1967 C C . GLY A 1 257 ? 14.211 9.508 8.773 1 91.38 257 GLY A C 1
ATOM 1968 O O . GLY A 1 257 ? 14.617 9.117 9.867 1 91.38 257 GLY A O 1
ATOM 1969 N N . LYS A 1 258 ? 13.18 10.328 8.688 1 90.62 258 LYS A N 1
ATOM 1970 C CA . LYS A 1 258 ? 12.453 10.828 9.852 1 90.62 258 LYS A CA 1
ATOM 1971 C C . LYS A 1 258 ? 11.133 10.086 10.031 1 90.62 258 LYS A C 1
ATOM 1973 O O . LYS A 1 258 ? 10.648 9.43 9.109 1 90.62 258 LYS A O 1
ATOM 1978 N N . LYS A 1 259 ? 10.641 10.195 11.266 1 94.06 259 LYS A N 1
ATOM 1979 C CA . LYS A 1 259 ? 9.273 9.758 11.523 1 94.06 259 LYS A CA 1
ATOM 1980 C C . LYS A 1 259 ? 8.266 10.609 10.758 1 94.06 259 LYS A C 1
ATOM 1982 O O . LYS A 1 259 ? 8.508 11.789 10.516 1 94.06 259 LYS A O 1
ATOM 1987 N N . THR A 1 260 ? 7.172 9.961 10.391 1 96.5 260 THR A N 1
ATOM 1988 C CA . THR A 1 260 ? 6.129 10.695 9.68 1 96.5 260 THR A CA 1
ATOM 1989 C C . THR A 1 260 ? 4.969 11.023 10.617 1 96.5 260 THR A C 1
ATOM 1991 O O . THR A 1 260 ? 4.996 10.656 11.797 1 96.5 260 THR A O 1
ATOM 1994 N N . GLU A 1 261 ? 4.027 11.719 10.125 1 96.94 261 GLU A N 1
ATOM 1995 C CA . GLU A 1 261 ? 2.854 12.078 10.906 1 96.94 261 GLU A CA 1
ATOM 1996 C C . GLU A 1 261 ? 1.709 11.094 10.688 1 96.94 261 GLU A C 1
ATOM 1998 O O . GLU A 1 261 ? 0.552 11.406 10.977 1 96.94 261 GLU A O 1
ATOM 2003 N N . VAL A 1 262 ? 2.023 9.906 10.172 1 98.31 262 VAL A N 1
ATOM 2004 C CA . VAL A 1 262 ? 1.021 8.93 9.75 1 98.31 262 VAL A CA 1
ATOM 2005 C C . VAL A 1 262 ? 0.171 8.516 10.953 1 98.31 262 VAL A C 1
ATOM 2007 O O . VAL A 1 262 ? -1.022 8.242 10.805 1 98.31 262 VAL A O 1
ATOM 2010 N N . ASP A 1 263 ? 0.716 8.508 12.188 1 98 263 ASP A N 1
ATOM 2011 C CA . ASP A 1 263 ? -0.012 8.172 13.398 1 98 263 ASP A CA 1
ATOM 2012 C C . ASP A 1 263 ? -1.141 9.164 13.664 1 98 263 ASP A C 1
ATOM 2014 O O . ASP A 1 263 ? -2.178 8.805 14.219 1 98 263 ASP A O 1
ATOM 2018 N N . TYR A 1 264 ? -0.947 10.367 13.203 1 97.88 264 TYR A N 1
ATOM 2019 C CA . TYR A 1 264 ? -1.878 11.445 13.516 1 97.88 264 TYR A CA 1
ATOM 2020 C C . TYR A 1 264 ? -2.814 11.711 12.344 1 97.88 264 TYR A C 1
ATOM 2022 O O . TYR A 1 264 ? -3.697 12.57 12.43 1 97.88 264 TYR A O 1
ATOM 2030 N N . ILE A 1 265 ? -2.553 11.055 11.266 1 98.44 265 ILE A N 1
ATOM 2031 C CA . ILE A 1 265 ? -3.416 11.125 10.094 1 98.44 265 ILE A CA 1
ATOM 2032 C C . ILE A 1 265 ? -4.215 9.828 9.961 1 98.44 265 ILE A C 1
ATOM 2034 O O . ILE A 1 265 ? -5.32 9.719 10.492 1 98.44 265 ILE A O 1
ATOM 2038 N N . ASN A 1 266 ? -3.617 8.812 9.367 1 98.88 266 ASN A N 1
ATOM 2039 C CA . ASN A 1 266 ? -4.297 7.531 9.219 1 98.88 266 ASN A CA 1
ATOM 2040 C C . ASN A 1 266 ? -4.562 6.875 10.57 1 98.88 266 ASN A C 1
ATOM 2042 O O . ASN A 1 266 ? -5.641 6.324 10.797 1 98.88 266 ASN A O 1
ATOM 2046 N N . GLY A 1 267 ? -3.561 6.91 11.445 1 98.69 267 GLY A N 1
ATOM 2047 C CA . GLY A 1 267 ? -3.715 6.32 12.766 1 98.69 267 GLY A CA 1
ATOM 2048 C C . GLY A 1 267 ? -4.898 6.879 13.531 1 98.69 267 GLY A C 1
ATOM 2049 O O . GLY A 1 267 ? -5.641 6.129 14.172 1 98.69 267 GLY A O 1
ATOM 2050 N N . LYS A 1 268 ? -5.039 8.133 13.508 1 98.69 268 LYS A N 1
ATOM 2051 C CA . LYS A 1 268 ? -6.141 8.766 14.227 1 98.69 268 LYS A CA 1
ATOM 2052 C C . LYS A 1 268 ? -7.484 8.398 13.609 1 98.69 268 LYS A C 1
ATOM 2054 O O . LYS A 1 268 ? -8.477 8.227 14.32 1 98.69 268 LYS A O 1
ATOM 2059 N N . ILE A 1 269 ? -7.57 8.375 12.289 1 98.81 269 ILE A N 1
ATOM 2060 C CA . ILE A 1 269 ? -8.805 7.969 11.633 1 98.81 269 ILE A CA 1
ATOM 2061 C C . ILE A 1 269 ? -9.195 6.562 12.086 1 98.81 269 ILE A C 1
ATOM 2063 O O . ILE A 1 269 ? -10.359 6.305 12.391 1 98.81 269 ILE A O 1
ATOM 2067 N N . VAL A 1 270 ? -8.234 5.645 12.156 1 98.81 270 VAL A N 1
ATOM 2068 C CA . VAL A 1 270 ? -8.477 4.285 12.633 1 98.81 270 VAL A CA 1
ATOM 2069 C C . VAL A 1 270 ? -8.961 4.316 14.078 1 98.81 270 VAL A C 1
ATOM 2071 O O . VAL A 1 270 ? -9.906 3.613 14.445 1 98.81 270 VAL A O 1
ATOM 2074 N N . GLU A 1 271 ? -8.289 5.105 14.891 1 98.5 271 GLU A N 1
ATOM 2075 C CA . GLU A 1 271 ? -8.648 5.238 16.297 1 98.5 271 GLU A CA 1
ATOM 2076 C C . GLU A 1 271 ? -10.094 5.723 16.453 1 98.5 271 GLU A C 1
ATOM 2078 O O . GLU A 1 271 ? -10.859 5.152 17.219 1 98.5 271 GLU A O 1
ATOM 2083 N N . TYR A 1 272 ? -10.438 6.746 15.734 1 98.44 272 TYR A N 1
ATOM 2084 C CA . TYR A 1 272 ? -11.773 7.324 15.852 1 98.44 272 TYR A CA 1
ATOM 2085 C C . TYR A 1 272 ? -12.82 6.398 15.25 1 98.44 272 TYR A C 1
ATOM 2087 O O . TYR A 1 272 ? -13.977 6.395 15.688 1 98.44 272 TYR A O 1
ATOM 2095 N N . ALA A 1 273 ? -12.461 5.641 14.211 1 98.75 273 ALA A N 1
ATOM 2096 C CA . ALA A 1 273 ? -13.367 4.617 13.703 1 98.75 273 ALA A CA 1
ATOM 2097 C C . ALA A 1 273 ? -13.758 3.631 14.797 1 98.75 273 ALA A C 1
ATOM 2099 O O . ALA A 1 273 ? -14.938 3.363 15.008 1 98.75 273 ALA A O 1
ATOM 2100 N N . LYS A 1 274 ? -12.797 3.15 15.5 1 98.31 274 LYS A N 1
ATOM 2101 C CA . LYS A 1 274 ? -13.023 2.189 16.578 1 98.31 274 LYS A CA 1
ATOM 2102 C C . LYS A 1 274 ? -13.922 2.777 17.656 1 98.31 274 LYS A C 1
ATOM 2104 O O . LYS A 1 274 ? -14.766 2.074 18.219 1 98.31 274 LYS A O 1
ATOM 2109 N N . ALA A 1 275 ? -13.719 4.004 17.938 1 97.5 275 ALA A N 1
ATOM 2110 C CA . ALA A 1 275 ? -14.469 4.684 19 1 97.5 275 ALA A CA 1
ATOM 2111 C C . ALA A 1 275 ? -15.969 4.664 18.703 1 97.5 275 ALA A C 1
ATOM 2113 O O . ALA A 1 275 ? -16.781 4.734 19.625 1 97.5 275 ALA A O 1
ATOM 2114 N N . VAL A 1 276 ? -16.391 4.574 17.516 1 98 276 VAL A N 1
ATOM 2115 C CA . VAL A 1 276 ? -17.797 4.574 17.156 1 98 276 VAL A CA 1
ATOM 2116 C C . VAL A 1 276 ? -18.188 3.217 16.578 1 98 276 VAL A C 1
ATOM 2118 O O . VAL A 1 276 ? -19.109 3.117 15.773 1 98 276 VAL A O 1
ATOM 2121 N N . ASN A 1 277 ? -17.375 2.182 16.797 1 97.81 277 ASN A N 1
ATOM 2122 C CA . ASN A 1 277 ? -17.609 0.788 16.438 1 97.81 277 ASN A CA 1
ATOM 2123 C C . ASN A 1 277 ? -17.609 0.592 14.922 1 97.81 277 ASN A C 1
ATOM 2125 O O . ASN A 1 277 ? -18.438 -0.147 14.391 1 97.81 277 ASN A O 1
ATOM 2129 N N . LEU A 1 278 ? -16.859 1.366 14.234 1 97.69 278 LEU A N 1
ATOM 2130 C CA . LEU A 1 278 ? -16.594 1.186 12.812 1 97.69 278 LEU A CA 1
ATOM 2131 C C . LEU A 1 278 ? -15.172 0.658 12.586 1 97.69 278 LEU A C 1
ATOM 2133 O O . LEU A 1 278 ? -14.352 0.676 13.5 1 97.69 278 LEU A O 1
ATOM 2137 N N . GLU A 1 279 ? -14.992 0.11 11.43 1 97.5 279 GLU A N 1
ATOM 2138 C CA . GLU A 1 279 ? -13.656 -0.219 10.953 1 97.5 279 GLU A CA 1
ATOM 2139 C C . GLU A 1 279 ? -13.219 0.723 9.828 1 97.5 279 GLU A C 1
ATOM 2141 O O . GLU A 1 279 ? -14.062 1.313 9.148 1 97.5 279 GLU A O 1
ATOM 2146 N N . ALA A 1 280 ? -11.984 0.987 9.734 1 98.69 280 ALA A N 1
ATOM 2147 C CA . ALA A 1 280 ? -11.375 1.733 8.633 1 98.69 280 ALA A CA 1
ATOM 2148 C C . ALA A 1 280 ? -10.211 0.956 8.023 1 98.69 280 ALA A C 1
ATOM 2150 O O . ALA A 1 280 ? -9.055 1.367 8.133 1 98.69 280 ALA A O 1
ATOM 2151 N N . PRO A 1 281 ? -10.547 -0.127 7.352 1 98.81 281 PRO A N 1
ATOM 2152 C CA . PRO A 1 281 ? -9.516 -1.079 6.941 1 98.81 281 PRO A CA 1
ATOM 2153 C C . PRO A 1 281 ? -8.5 -0.47 5.973 1 98.81 281 PRO A C 1
ATOM 2155 O O . PRO A 1 281 ? -7.324 -0.834 5.996 1 98.81 281 PRO A O 1
ATOM 2158 N N . MET A 1 282 ? -8.953 0.368 5.07 1 98.88 282 MET A N 1
ATOM 2159 C CA . MET A 1 282 ? -8.008 0.956 4.125 1 98.88 282 MET A CA 1
ATOM 2160 C C . MET A 1 282 ? -7.031 1.88 4.84 1 98.88 282 MET A C 1
ATOM 2162 O O . MET A 1 282 ? -5.828 1.843 4.574 1 98.88 282 MET A O 1
ATOM 2166 N N . ASN A 1 283 ? -7.551 2.707 5.738 1 98.94 283 ASN A N 1
ATOM 2167 C CA . ASN A 1 283 ? -6.672 3.551 6.539 1 98.94 283 ASN A CA 1
ATOM 2168 C C . ASN A 1 283 ? -5.766 2.721 7.441 1 98.94 283 ASN A C 1
ATOM 2170 O O . ASN A 1 283 ? -4.605 3.074 7.66 1 98.94 283 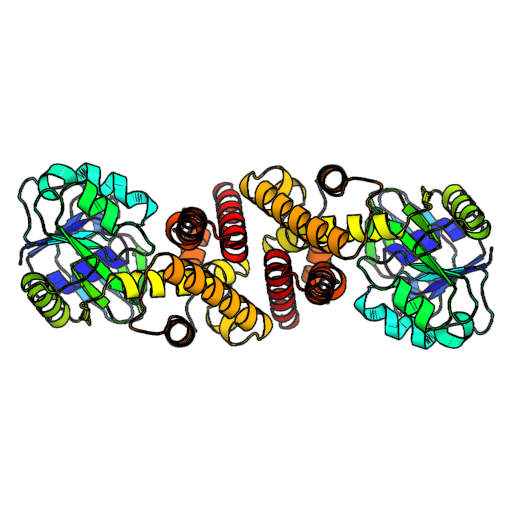ASN A O 1
ATOM 2174 N N . LEU A 1 284 ? -6.301 1.664 8.016 1 98.88 284 LEU A N 1
ATOM 2175 C CA . LEU A 1 284 ? -5.504 0.765 8.844 1 98.88 284 LEU A CA 1
ATOM 2176 C C . LEU A 1 284 ? -4.332 0.191 8.055 1 98.88 284 LEU A C 1
ATOM 2178 O O . LEU A 1 284 ? -3.199 0.182 8.539 1 98.88 284 LEU A O 1
ATOM 2182 N N . LEU A 1 285 ? -4.621 -0.27 6.883 1 98.94 285 LEU A N 1
ATOM 2183 C CA . LEU A 1 285 ? -3.594 -0.874 6.043 1 98.94 285 LEU A CA 1
ATOM 2184 C C . LEU A 1 285 ? -2.529 0.151 5.664 1 98.94 285 LEU A C 1
ATOM 2186 O O . LEU A 1 285 ? -1.331 -0.121 5.773 1 98.94 285 LEU A O 1
ATOM 2190 N N . LEU A 1 286 ? -2.959 1.297 5.184 1 98.94 286 LEU A N 1
ATOM 2191 C CA . LEU A 1 286 ? -2.02 2.346 4.805 1 98.94 286 LEU A CA 1
ATOM 2192 C C . LEU A 1 286 ? -1.17 2.771 6 1 98.94 286 LEU A C 1
ATOM 2194 O O . LEU A 1 286 ? 0.033 3.006 5.855 1 98.94 286 LEU A O 1
ATOM 2198 N N . TRP A 1 287 ? -1.819 2.891 7.176 1 98.81 287 TRP A N 1
ATOM 2199 C CA . TRP A 1 287 ? -1.113 3.234 8.406 1 98.81 287 TRP A CA 1
ATOM 2200 C C . TRP A 1 287 ? 0.015 2.246 8.68 1 98.81 287 TRP A C 1
ATOM 2202 O O . TRP A 1 287 ? 1.169 2.645 8.852 1 98.81 287 TRP A O 1
ATOM 2212 N N . GLY A 1 288 ? -0.31 0.986 8.648 1 98.69 288 GLY A N 1
ATOM 2213 C CA . GLY A 1 288 ? 0.668 -0.051 8.938 1 98.69 288 GLY A CA 1
ATOM 2214 C C . GLY A 1 288 ? 1.791 -0.11 7.922 1 98.69 288 GLY A C 1
ATOM 2215 O O . GLY A 1 288 ? 2.949 -0.336 8.281 1 98.69 288 GLY A O 1
ATOM 2216 N N . LEU A 1 289 ? 1.482 0.044 6.645 1 98.75 289 LEU A N 1
ATOM 2217 C CA . LEU A 1 289 ? 2.488 -0.011 5.59 1 98.75 289 LEU A CA 1
ATOM 2218 C C . LEU A 1 289 ? 3.486 1.133 5.73 1 98.75 289 LEU A C 1
ATOM 2220 O O . LEU A 1 289 ? 4.691 0.937 5.551 1 98.75 289 LEU A O 1
ATOM 2224 N N . ILE A 1 290 ? 2.986 2.34 6.02 1 98.75 290 ILE A N 1
ATOM 2225 C CA . ILE A 1 290 ? 3.875 3.486 6.172 1 98.75 290 ILE A CA 1
ATOM 2226 C C . ILE A 1 290 ? 4.746 3.301 7.414 1 98.75 290 ILE A C 1
ATOM 2228 O O . ILE A 1 290 ? 5.941 3.609 7.391 1 98.75 290 ILE A O 1
ATOM 2232 N N . LYS A 1 291 ? 4.137 2.832 8.547 1 98.25 291 LYS A N 1
ATOM 2233 C CA . LYS A 1 291 ? 4.934 2.525 9.734 1 98.25 291 LYS A CA 1
ATOM 2234 C C . LYS A 1 291 ? 6.035 1.522 9.414 1 98.25 291 LYS A C 1
ATOM 2236 O O . LYS A 1 291 ? 7.156 1.646 9.906 1 98.25 291 LYS A O 1
ATOM 2241 N N . GLY A 1 292 ? 5.711 0.506 8.641 1 97.44 292 GLY A N 1
ATOM 2242 C CA . GLY A 1 292 ? 6.711 -0.443 8.18 1 97.44 292 GLY A CA 1
ATOM 2243 C C . GLY A 1 292 ? 7.824 0.205 7.375 1 97.44 292 GLY A C 1
ATOM 2244 O O . GLY A 1 292 ? 9 -0.08 7.598 1 97.44 292 GLY A O 1
ATOM 2245 N N . LYS A 1 293 ? 7.414 1.029 6.438 1 97.25 293 LYS A N 1
ATOM 2246 C CA . LYS A 1 293 ? 8.391 1.72 5.598 1 97.25 293 LYS A CA 1
ATOM 2247 C C . LYS A 1 293 ? 9.312 2.6 6.434 1 97.25 293 LYS A C 1
ATOM 2249 O O . LYS A 1 293 ? 10.516 2.666 6.176 1 97.25 293 LYS A O 1
ATOM 2254 N N . GLU A 1 294 ? 8.758 3.301 7.469 1 96.12 294 GLU A N 1
ATOM 2255 C CA . GLU A 1 294 ? 9.555 4.09 8.398 1 96.12 294 GLU A CA 1
ATOM 2256 C C . GLU A 1 294 ? 10.641 3.24 9.055 1 96.12 294 GLU A C 1
ATOM 2258 O O . GLU A 1 294 ? 11.797 3.67 9.164 1 96.12 294 GLU A O 1
ATOM 2263 N N . ALA A 1 295 ? 10.242 2.117 9.469 1 93.38 295 ALA A N 1
ATOM 2264 C CA . ALA A 1 295 ? 11.141 1.226 10.188 1 93.38 295 ALA A CA 1
ATOM 2265 C C . ALA A 1 295 ? 12.266 0.733 9.289 1 93.38 295 ALA A C 1
ATOM 2267 O O . ALA A 1 295 ? 13.383 0.48 9.75 1 93.38 295 ALA A O 1
ATOM 2268 N N . LEU A 1 296 ? 12.031 0.549 8.008 1 91.12 296 LEU A N 1
ATOM 2269 C CA . LEU A 1 296 ? 13.016 0.086 7.039 1 91.12 296 LEU A CA 1
ATOM 2270 C C . LEU A 1 296 ? 14.055 1.17 6.758 1 91.12 296 LEU A C 1
ATOM 2272 O O . LEU A 1 296 ? 15.242 0.875 6.594 1 91.12 296 LEU A O 1
ATOM 2276 N N . GLU A 1 297 ? 13.656 2.381 6.652 1 82.12 297 GLU A N 1
ATOM 2277 C CA . GLU A 1 297 ? 14.539 3.498 6.336 1 82.12 297 GLU A CA 1
ATOM 2278 C C . GLU A 1 297 ? 15.383 3.891 7.547 1 82.12 297 GLU A C 1
ATOM 2280 O O . GLU A 1 297 ? 16.484 4.426 7.398 1 82.12 297 GLU A O 1
ATOM 2285 N N . GLY A 1 298 ? 14.766 3.758 8.719 1 69.56 298 GLY A N 1
ATOM 2286 C CA . GLY A 1 298 ? 15.539 4.035 9.922 1 69.56 298 GLY A CA 1
ATOM 2287 C C . GLY A 1 298 ? 16.703 3.074 10.117 1 69.56 298 GLY A C 1
ATOM 2288 O O . GLY A 1 298 ? 17.625 3.361 10.875 1 69.56 298 GLY A O 1
ATOM 2289 N N . LYS A 1 299 ? 16.672 2.006 9.391 1 64.75 299 LYS A N 1
ATOM 2290 C CA . LYS A 1 299 ? 17.719 0.989 9.492 1 64.75 299 LYS A CA 1
ATOM 2291 C C . LYS A 1 299 ? 18.797 1.186 8.422 1 64.75 299 LYS A C 1
ATOM 2293 O O . LYS A 1 299 ? 19.828 0.519 8.445 1 64.75 299 LYS A O 1
ATOM 2298 N N . LYS A 1 300 ? 18.484 2.137 7.547 1 61.03 300 LYS A N 1
ATOM 2299 C CA . LYS A 1 300 ? 19.5 2.445 6.543 1 61.03 300 LYS A CA 1
ATOM 2300 C C . LYS A 1 300 ? 20.469 3.49 7.062 1 61.03 300 LYS A C 1
ATOM 2302 O O . LYS A 1 300 ? 21.594 3.609 6.547 1 61.03 300 LYS A O 1
ATOM 2307 N N . MET B 1 1 ? 3.785 -41.531 -19.844 1 95.56 1 MET B N 1
ATOM 2308 C CA . MET B 1 1 ? 2.643 -40.625 -20.078 1 95.56 1 MET B CA 1
ATOM 2309 C C . MET B 1 1 ? 3.012 -39.5 -21.031 1 95.56 1 MET B C 1
ATOM 2311 O O . MET B 1 1 ? 4.129 -39 -20.984 1 95.56 1 MET B O 1
ATOM 2315 N N . LYS B 1 2 ? 2.111 -39.188 -21.969 1 98.25 2 LYS B N 1
ATOM 2316 C CA . LYS B 1 2 ? 2.326 -38.031 -22.844 1 98.25 2 LYS B CA 1
ATOM 2317 C C . LYS B 1 2 ? 1.81 -36.75 -22.203 1 98.25 2 LYS B C 1
ATOM 2319 O O . LYS B 1 2 ? 0.617 -36.625 -21.922 1 98.25 2 LYS B O 1
ATOM 2324 N N . ILE B 1 3 ? 2.734 -35.812 -21.984 1 98.62 3 ILE B N 1
ATOM 2325 C CA . ILE B 1 3 ? 2.4 -34.594 -21.234 1 98.62 3 ILE B CA 1
ATOM 2326 C C . ILE B 1 3 ? 2.764 -33.375 -22.047 1 98.62 3 ILE B C 1
ATOM 2328 O O . ILE B 1 3 ? 3.9 -33.219 -22.5 1 98.62 3 ILE B O 1
ATOM 2332 N N . TYR B 1 4 ? 1.826 -32.469 -22.281 1 98.75 4 TYR B N 1
ATOM 2333 C CA . TYR B 1 4 ? 2.082 -31.172 -22.875 1 98.75 4 TYR B CA 1
ATOM 2334 C C . TYR B 1 4 ? 2.107 -30.078 -21.812 1 98.75 4 TYR B C 1
ATOM 2336 O O . TYR B 1 4 ? 1.2 -29.984 -20.984 1 98.75 4 TYR B O 1
ATOM 2344 N N . ILE B 1 5 ? 3.16 -29.328 -21.812 1 98.62 5 ILE B N 1
ATOM 2345 C CA . ILE B 1 5 ? 3.24 -28.156 -20.938 1 98.62 5 ILE B CA 1
ATOM 2346 C C . ILE B 1 5 ? 2.807 -26.922 -21.719 1 98.62 5 ILE B C 1
ATOM 2348 O O . ILE B 1 5 ? 3.555 -26.406 -22.562 1 98.62 5 ILE B O 1
ATOM 2352 N N . LEU B 1 6 ? 1.627 -26.5 -21.453 1 97.81 6 LEU B N 1
ATOM 2353 C CA . LEU B 1 6 ? 1.133 -25.281 -22.062 1 97.81 6 LEU B CA 1
ATOM 2354 C C . LEU B 1 6 ? 1.575 -24.062 -21.266 1 97.81 6 LEU B C 1
ATOM 2356 O O . LEU B 1 6 ? 0.955 -23.719 -20.25 1 97.81 6 LEU B O 1
ATOM 2360 N N . GLY B 1 7 ? 2.566 -23.344 -21.703 1 96.5 7 GLY B N 1
ATOM 2361 C CA . GLY B 1 7 ? 3.244 -22.297 -20.953 1 96.5 7 GLY B CA 1
ATOM 2362 C C . GLY B 1 7 ? 4.613 -22.719 -20.453 1 96.5 7 GLY B C 1
ATOM 2363 O O . GLY B 1 7 ? 4.789 -22.969 -19.25 1 96.5 7 GLY B O 1
ATOM 2364 N N . ALA B 1 8 ? 5.559 -22.672 -21.344 1 95.06 8 ALA B N 1
ATOM 2365 C CA . ALA B 1 8 ? 6.926 -23.047 -21 1 95.06 8 ALA B CA 1
ATOM 2366 C C . ALA B 1 8 ? 7.699 -21.859 -20.422 1 95.06 8 ALA B C 1
ATOM 2368 O O . ALA B 1 8 ? 8.758 -21.5 -20.938 1 95.06 8 ALA B O 1
ATOM 2369 N N . GLY B 1 9 ? 7.172 -21.328 -19.344 1 94.38 9 GLY B N 1
ATOM 2370 C CA . GLY B 1 9 ? 7.895 -20.344 -18.562 1 94.38 9 GLY B CA 1
ATOM 2371 C C . GLY B 1 9 ? 8.766 -20.953 -17.469 1 94.38 9 GLY B C 1
ATOM 2372 O O . GLY B 1 9 ? 9.273 -22.062 -17.641 1 94.38 9 GLY B O 1
ATOM 2373 N N . ALA B 1 10 ? 8.945 -20.25 -16.438 1 94.38 10 ALA B N 1
ATOM 2374 C CA . ALA B 1 10 ? 9.828 -20.703 -15.367 1 94.38 10 ALA B CA 1
ATOM 2375 C C . ALA B 1 10 ? 9.32 -22 -14.742 1 94.38 10 ALA B C 1
ATOM 2377 O O . ALA B 1 10 ? 9.977 -23.031 -14.828 1 94.38 10 ALA B O 1
ATOM 2378 N N . ILE B 1 11 ? 8.109 -21.953 -14.242 1 96.5 11 ILE B N 1
ATOM 2379 C CA . ILE B 1 11 ? 7.547 -23.094 -13.547 1 96.5 11 ILE B CA 1
ATOM 2380 C C . ILE B 1 11 ? 7.223 -24.203 -14.547 1 96.5 11 ILE B C 1
ATOM 2382 O O . ILE B 1 11 ? 7.496 -25.375 -14.297 1 96.5 11 ILE B O 1
ATOM 2386 N N . GLY B 1 12 ? 6.684 -23.812 -15.68 1 98 12 GLY B N 1
ATOM 2387 C CA . GLY B 1 12 ? 6.367 -24.797 -16.703 1 98 12 GLY B CA 1
ATOM 2388 C C . GLY B 1 12 ? 7.586 -25.547 -17.203 1 98 12 GLY B C 1
ATOM 2389 O O . GLY B 1 12 ? 7.555 -26.781 -17.312 1 98 12 GLY B O 1
ATOM 2390 N N . SER B 1 13 ? 8.617 -24.828 -17.484 1 98.06 13 SER B N 1
ATOM 2391 C CA . SER B 1 13 ? 9.844 -25.453 -17.969 1 98.06 13 SER B CA 1
ATOM 2392 C C . SER B 1 13 ? 10.5 -26.297 -16.875 1 98.06 13 SER B C 1
ATOM 2394 O O . SER B 1 13 ? 11.109 -27.328 -17.172 1 98.06 13 SER B O 1
ATOM 2396 N N . LEU B 1 14 ? 10.383 -25.797 -15.664 1 97.88 14 LEU B N 1
ATOM 2397 C CA . LEU B 1 14 ? 10.922 -26.578 -14.555 1 97.88 14 LEU B CA 1
ATOM 2398 C C . LEU B 1 14 ? 10.219 -27.938 -14.461 1 97.88 14 LEU B C 1
ATOM 2400 O O . LEU B 1 14 ? 10.883 -28.969 -14.453 1 97.88 14 LEU B O 1
ATOM 2404 N N . PHE B 1 15 ? 8.906 -27.938 -14.445 1 98.38 15 PHE B N 1
ATOM 2405 C CA . PHE B 1 15 ? 8.125 -29.156 -14.344 1 98.38 15 PHE B CA 1
ATOM 2406 C C . PHE B 1 15 ? 8.344 -30.047 -15.57 1 98.38 15 PHE B C 1
ATOM 2408 O O . PHE B 1 15 ? 8.602 -31.234 -15.438 1 98.38 15 PHE B O 1
ATOM 2415 N N . GLY B 1 16 ? 8.258 -29.406 -16.734 1 98.44 16 GLY B N 1
ATOM 2416 C CA . GLY B 1 16 ? 8.477 -30.156 -17.969 1 98.44 16 GLY B CA 1
ATOM 2417 C C . GLY B 1 16 ? 9.852 -30.797 -18.047 1 98.44 16 GLY B C 1
ATOM 2418 O O . GLY B 1 16 ? 9.992 -31.938 -18.469 1 98.44 16 GLY B O 1
ATOM 2419 N N . GLY B 1 17 ? 10.852 -30.062 -17.688 1 98.19 17 GLY B N 1
ATOM 2420 C CA . GLY B 1 17 ? 12.211 -30.578 -17.688 1 98.19 17 GLY B CA 1
ATOM 2421 C C . GLY B 1 17 ? 12.406 -31.75 -16.75 1 98.19 17 GLY B C 1
ATOM 2422 O O . GLY B 1 17 ? 13.023 -32.75 -17.109 1 98.19 17 GLY B O 1
ATOM 2423 N N . LEU B 1 18 ? 11.891 -31.609 -15.531 1 98.19 18 LEU B N 1
ATOM 2424 C CA . LEU B 1 18 ? 12.031 -32.656 -14.539 1 98.19 18 LEU B CA 1
ATOM 2425 C C . LEU B 1 18 ? 11.297 -33.938 -14.984 1 98.19 18 LEU B C 1
ATOM 2427 O O . LEU B 1 18 ? 11.797 -35.031 -14.82 1 98.19 18 LEU B O 1
ATOM 2431 N N . LEU B 1 19 ? 10.148 -33.781 -15.539 1 98.56 19 LEU B N 1
ATOM 2432 C CA . LEU B 1 19 ? 9.359 -34.906 -16.031 1 98.56 19 LEU B CA 1
ATOM 2433 C C . LEU B 1 19 ? 10.062 -35.594 -17.203 1 98.56 19 LEU B C 1
ATOM 2435 O O . LEU B 1 19 ? 10.117 -36.812 -17.266 1 98.56 19 LEU B O 1
ATOM 2439 N N . ALA B 1 20 ? 10.578 -34.781 -18.125 1 98.44 20 ALA B N 1
ATOM 2440 C CA . ALA B 1 20 ? 11.32 -35.312 -19.25 1 98.44 20 ALA B CA 1
ATOM 2441 C C . ALA B 1 20 ? 12.555 -36.062 -18.781 1 98.44 20 ALA B C 1
ATOM 2443 O O . ALA B 1 20 ? 12.875 -37.156 -19.297 1 98.44 20 ALA B O 1
ATOM 2444 N N . ASN B 1 21 ? 13.211 -35.469 -17.844 1 97.75 21 ASN B N 1
ATOM 2445 C CA . ASN B 1 21 ? 14.398 -36.094 -17.281 1 97.75 21 ASN B CA 1
ATOM 2446 C C . ASN B 1 21 ? 14.07 -37.469 -16.672 1 97.75 21 ASN B C 1
ATOM 2448 O O . ASN B 1 21 ? 14.914 -38.344 -16.656 1 97.75 21 ASN B O 1
ATOM 2452 N N . ALA B 1 22 ? 12.914 -37.594 -16.156 1 97.56 22 ALA B N 1
ATOM 2453 C CA . ALA B 1 22 ? 12.469 -38.844 -15.539 1 97.56 22 ALA B CA 1
ATOM 2454 C C . ALA B 1 22 ? 11.977 -39.844 -16.594 1 97.56 22 ALA B C 1
ATOM 2456 O O . ALA B 1 22 ? 11.555 -40.969 -16.25 1 97.56 22 ALA B O 1
ATOM 2457 N N . GLY B 1 23 ? 11.938 -39.438 -17.828 1 97.62 23 GLY B N 1
ATOM 2458 C CA . GLY B 1 23 ? 11.656 -40.375 -18.906 1 97.62 23 GLY B CA 1
ATOM 2459 C C . GLY B 1 23 ? 10.258 -40.25 -19.469 1 97.62 23 GLY B C 1
ATOM 2460 O O . GLY B 1 23 ? 9.852 -41.031 -20.344 1 97.62 23 GLY B O 1
ATOM 2461 N N . GLU B 1 24 ? 9.516 -39.281 -19.047 1 98.19 24 GLU B N 1
ATOM 2462 C CA . GLU B 1 24 ? 8.172 -39.062 -19.578 1 98.19 24 GLU B CA 1
ATOM 2463 C C . GLU B 1 24 ? 8.227 -38.406 -20.969 1 98.19 24 GLU B C 1
ATOM 2465 O O . GLU B 1 24 ? 9.227 -37.781 -21.312 1 98.19 24 GLU B O 1
ATOM 2470 N N . ASP B 1 25 ? 7.227 -38.625 -21.766 1 98.44 25 ASP B N 1
ATOM 2471 C CA . ASP B 1 25 ? 7.086 -37.969 -23.062 1 98.44 25 ASP B CA 1
ATOM 2472 C C . ASP B 1 25 ? 6.523 -36.562 -22.922 1 98.44 25 ASP B C 1
ATOM 2474 O O . ASP B 1 25 ? 5.305 -36.375 -22.859 1 98.44 25 ASP B O 1
ATOM 2478 N N . VAL B 1 26 ? 7.441 -35.594 -22.938 1 98.69 26 VAL B N 1
ATOM 2479 C CA . VAL B 1 26 ? 7.051 -34.25 -22.594 1 98.69 26 VAL B CA 1
ATOM 2480 C C . VAL B 1 26 ? 7.258 -33.312 -23.797 1 98.69 26 VAL B C 1
ATOM 2482 O O . VAL B 1 26 ? 8.258 -33.438 -24.516 1 98.69 26 VAL B O 1
ATOM 2485 N N . LEU B 1 27 ? 6.316 -32.469 -24.031 1 98.69 27 LEU B N 1
ATOM 2486 C CA . LEU B 1 27 ? 6.438 -31.406 -25 1 98.69 27 LEU B CA 1
ATOM 2487 C C . LEU B 1 27 ? 6.211 -30.047 -24.344 1 98.69 27 LEU B C 1
ATOM 2489 O O . LEU B 1 27 ? 5.18 -29.812 -23.719 1 98.69 27 LEU B O 1
ATOM 2493 N N . LEU B 1 28 ? 7.234 -29.172 -24.469 1 98.62 28 LEU B N 1
ATOM 2494 C CA . LEU B 1 28 ? 7.113 -27.812 -23.969 1 98.62 28 LEU B CA 1
ATOM 2495 C C . LEU B 1 28 ? 6.531 -26.891 -25.031 1 98.62 28 LEU B C 1
ATOM 2497 O O . LEU B 1 28 ? 7.055 -26.812 -26.141 1 98.62 28 LEU B O 1
ATOM 2501 N N . ILE B 1 29 ? 5.457 -26.25 -24.688 1 98.25 29 ILE B N 1
ATOM 2502 C CA . ILE B 1 29 ? 4.863 -25.281 -25.609 1 98.25 29 ILE B CA 1
ATOM 2503 C C . ILE B 1 29 ? 5.07 -23.875 -25.078 1 98.25 29 ILE B C 1
ATOM 2505 O O . ILE B 1 29 ? 4.594 -23.531 -23.984 1 98.25 29 ILE B O 1
ATOM 2509 N N . GLY B 1 30 ? 5.812 -23.094 -25.734 1 96.62 30 GLY B N 1
ATOM 2510 C CA . GLY B 1 30 ? 6.156 -21.75 -25.297 1 96.62 30 GLY B CA 1
ATOM 2511 C C . GLY B 1 30 ? 6.488 -20.812 -26.438 1 96.62 30 GLY B C 1
ATOM 2512 O O . GLY B 1 30 ? 5.941 -20.938 -27.531 1 96.62 30 GLY B O 1
ATOM 2513 N N . ARG B 1 31 ? 7.273 -19.781 -26.188 1 92.5 31 ARG B N 1
ATOM 2514 C CA . ARG B 1 31 ? 7.59 -18.75 -27.172 1 92.5 31 ARG B CA 1
ATOM 2515 C C . ARG B 1 31 ? 9.094 -18.656 -27.391 1 92.5 31 ARG B C 1
ATOM 2517 O O . ARG B 1 31 ? 9.883 -19.031 -26.531 1 92.5 31 ARG B O 1
ATOM 2524 N N . ASP B 1 32 ? 9.352 -18.156 -28.547 1 94.69 32 ASP B N 1
ATOM 2525 C CA . ASP B 1 32 ? 10.742 -17.797 -28.797 1 94.69 32 ASP B CA 1
ATOM 2526 C C . ASP B 1 32 ? 11.133 -16.547 -27.984 1 94.69 32 ASP B C 1
ATOM 2528 O O . ASP B 1 32 ? 10.297 -15.695 -27.703 1 94.69 32 ASP B O 1
ATOM 2532 N N . PRO B 1 33 ? 12.461 -16.531 -27.609 1 96.12 33 PRO B N 1
ATOM 2533 C CA . PRO B 1 33 ? 13.609 -17.359 -28 1 96.12 33 PRO B CA 1
ATOM 2534 C C . PRO B 1 33 ? 13.773 -18.594 -27.109 1 96.12 33 PRO B C 1
ATOM 2536 O O . PRO B 1 33 ? 14.688 -19.391 -27.328 1 96.12 33 PRO B O 1
ATOM 2539 N N . HIS B 1 34 ? 12.906 -18.703 -26.188 1 96.5 34 HIS B N 1
ATOM 2540 C CA . HIS B 1 34 ? 13.023 -19.781 -25.203 1 96.5 34 HIS B CA 1
ATOM 2541 C C . HIS B 1 34 ? 12.922 -21.141 -25.875 1 96.5 34 HIS B C 1
ATOM 2543 O O . HIS B 1 34 ? 13.758 -22.016 -25.656 1 96.5 34 HIS B O 1
ATOM 2549 N N . VAL B 1 35 ? 12.016 -21.359 -26.75 1 97.12 35 VAL B N 1
ATOM 2550 C CA . VAL B 1 35 ? 11.766 -22.609 -27.453 1 97.12 35 VAL B CA 1
ATOM 2551 C C . VAL B 1 35 ? 12.961 -22.969 -28.328 1 97.12 35 VAL B C 1
ATOM 2553 O O . VAL B 1 35 ? 13.445 -24.109 -28.312 1 97.12 35 VAL B O 1
ATOM 2556 N N . SER B 1 36 ? 13.43 -21.953 -29.047 1 97.69 36 SER B N 1
ATOM 2557 C CA . SER B 1 36 ? 14.57 -22.172 -29.938 1 97.69 36 SER B CA 1
ATOM 2558 C C . SER B 1 36 ? 15.812 -22.578 -29.141 1 97.69 36 SER B C 1
ATOM 2560 O O . SER B 1 36 ? 16.531 -23.5 -29.547 1 97.69 36 SER B O 1
ATOM 2562 N N . ALA B 1 37 ? 15.969 -21.953 -28.047 1 97.81 37 ALA B N 1
ATOM 2563 C CA . ALA B 1 37 ? 17.125 -22.25 -27.219 1 97.81 37 ALA B CA 1
ATOM 2564 C C . ALA B 1 37 ? 17.047 -23.672 -26.672 1 97.81 37 ALA B C 1
ATOM 2566 O O . ALA B 1 37 ? 18.062 -24.375 -26.641 1 97.81 37 ALA B O 1
ATOM 2567 N N . ILE B 1 38 ? 15.906 -24.078 -26.297 1 97.94 38 ILE B N 1
ATOM 2568 C CA . ILE B 1 38 ? 15.711 -25.406 -25.734 1 97.94 38 ILE B CA 1
ATOM 2569 C C . ILE B 1 38 ? 15.969 -26.469 -26.812 1 97.94 38 ILE B C 1
ATOM 2571 O O . ILE B 1 38 ? 16.625 -27.469 -26.547 1 97.94 38 ILE B O 1
ATOM 2575 N N . ASN B 1 39 ? 15.523 -26.234 -27.984 1 97.62 39 ASN B N 1
ATOM 2576 C CA . ASN B 1 39 ? 15.68 -27.203 -29.062 1 97.62 39 ASN B CA 1
ATOM 2577 C C . ASN B 1 39 ? 17.125 -27.312 -29.516 1 97.62 39 ASN B C 1
ATOM 2579 O O . ASN B 1 39 ? 17.562 -28.375 -29.953 1 97.62 39 ASN B O 1
ATOM 2583 N N . GLU B 1 40 ? 17.875 -26.281 -29.359 1 97 40 GLU B N 1
ATOM 2584 C CA . GLU B 1 40 ? 19.266 -26.234 -29.797 1 97 40 GLU B CA 1
ATOM 2585 C C . GLU B 1 40 ? 20.188 -26.844 -28.75 1 97 40 GLU B C 1
ATOM 2587 O O . GLU B 1 40 ? 21.094 -27.609 -29.078 1 97 40 GLU B O 1
ATOM 2592 N N . LYS B 1 41 ? 20.016 -26.469 -27.5 1 96.62 41 LYS B N 1
ATOM 2593 C CA . LYS B 1 41 ? 21.031 -26.781 -26.484 1 96.62 41 LYS B CA 1
ATOM 2594 C C . LYS B 1 41 ? 20.438 -27.625 -25.359 1 96.62 41 LYS B C 1
ATOM 2596 O O . LYS B 1 41 ? 21.156 -28.047 -24.453 1 96.62 41 LYS B O 1
ATOM 2601 N N . GLY B 1 42 ? 19.125 -27.891 -25.469 1 97.56 42 GLY B N 1
ATOM 2602 C CA . GLY B 1 42 ? 18.453 -28.531 -24.344 1 97.56 42 GLY B CA 1
ATOM 2603 C C . GLY B 1 42 ? 18 -27.531 -23.297 1 97.56 42 GLY B C 1
ATOM 2604 O O . GLY B 1 42 ? 18.312 -26.344 -23.391 1 97.56 42 GLY B O 1
ATOM 2605 N N . LEU B 1 43 ? 17.188 -28.031 -22.406 1 98.44 43 LEU B N 1
ATOM 2606 C CA . LEU B 1 43 ? 16.766 -27.219 -21.281 1 98.44 43 LEU B CA 1
ATOM 2607 C C . LEU B 1 43 ? 17.75 -27.359 -20.125 1 98.44 43 LEU B C 1
ATOM 2609 O O . LEU B 1 43 ? 17.953 -28.453 -19.609 1 98.44 43 LEU B O 1
ATOM 2613 N N . LYS B 1 44 ? 18.328 -26.234 -19.719 1 98.38 44 LYS B N 1
ATOM 2614 C CA . LYS B 1 44 ? 19.25 -26.234 -18.578 1 98.38 44 LYS B CA 1
ATOM 2615 C C . LYS B 1 44 ? 18.531 -25.797 -17.297 1 98.38 44 LYS B C 1
ATOM 2617 O O . LYS B 1 44 ? 17.906 -24.734 -17.266 1 98.38 44 LYS B O 1
ATOM 2622 N N . ILE B 1 45 ? 18.578 -26.609 -16.297 1 97.75 45 ILE B N 1
ATOM 2623 C CA . ILE B 1 45 ? 18.062 -26.281 -14.969 1 97.75 45 ILE B CA 1
ATOM 2624 C C . ILE B 1 45 ? 19.234 -26.094 -14 1 97.75 45 ILE B C 1
ATOM 2626 O O . ILE B 1 45 ? 20.094 -26.953 -13.875 1 97.75 45 ILE B O 1
ATOM 2630 N N . VAL B 1 46 ? 19.281 -24.922 -13.359 1 97.5 46 VAL B N 1
ATOM 2631 C CA . VAL B 1 46 ? 20.344 -24.609 -12.406 1 97.5 46 VAL B CA 1
ATOM 2632 C C . VAL B 1 46 ? 19.734 -24.234 -11.062 1 97.5 46 VAL B C 1
ATOM 2634 O O . VAL B 1 46 ? 18.5 -24.156 -10.922 1 97.5 46 VAL B O 1
ATOM 2637 N N . GLY B 1 47 ? 20.594 -24.031 -10.016 1 95.06 47 GLY B N 1
ATOM 2638 C CA . GLY B 1 47 ? 20.125 -23.688 -8.688 1 95.06 47 GLY B CA 1
ATOM 2639 C C . GLY B 1 47 ? 20.125 -24.859 -7.73 1 95.06 47 GLY B C 1
ATOM 2640 O O . GLY B 1 47 ? 21.172 -25.438 -7.445 1 95.06 47 GLY B O 1
ATOM 2641 N N . ILE B 1 48 ? 18.953 -25.328 -7.344 1 93.62 48 ILE B N 1
ATOM 2642 C CA . ILE B 1 48 ? 18.812 -26.453 -6.414 1 93.62 48 ILE B CA 1
ATOM 2643 C C . ILE B 1 48 ? 19.453 -27.703 -7.012 1 93.62 48 ILE B C 1
ATOM 2645 O O . ILE B 1 48 ? 20.062 -28.5 -6.293 1 93.62 48 ILE B O 1
ATOM 2649 N N . LYS B 1 49 ? 19.234 -27.812 -8.336 1 93 49 LYS B N 1
ATOM 2650 C CA . LYS B 1 49 ? 19.844 -28.906 -9.102 1 93 49 LYS B CA 1
ATOM 2651 C C . LYS B 1 49 ? 20.453 -28.391 -10.398 1 93 49 LYS B C 1
ATOM 2653 O O . LYS B 1 49 ? 20.031 -27.359 -10.93 1 93 49 LYS B O 1
ATOM 2658 N N . ASP B 1 50 ? 21.484 -29.094 -10.844 1 96.25 50 ASP B N 1
ATOM 2659 C CA . ASP B 1 50 ? 22.094 -28.781 -12.133 1 96.25 50 ASP B CA 1
ATOM 2660 C C . ASP B 1 50 ? 21.859 -29.922 -13.133 1 96.25 50 ASP B C 1
ATOM 2662 O O . ASP B 1 50 ? 22.453 -31 -13.008 1 96.25 50 ASP B O 1
ATOM 2666 N N . LEU B 1 51 ? 20.984 -29.609 -14.086 1 97.06 51 LEU B N 1
ATOM 2667 C CA . LEU B 1 51 ? 20.609 -30.609 -15.078 1 97.06 51 LEU B CA 1
ATOM 2668 C C . LEU B 1 51 ? 20.609 -30.016 -16.484 1 97.06 51 LEU B C 1
ATOM 2670 O O . LEU B 1 51 ? 20.312 -28.828 -16.656 1 97.06 51 LEU B O 1
ATOM 2674 N N . ASN B 1 52 ? 20.984 -30.766 -17.406 1 97.31 52 ASN B N 1
ATOM 2675 C CA . ASN B 1 52 ? 20.734 -30.5 -18.828 1 97.31 52 ASN B CA 1
ATOM 2676 C C . ASN B 1 52 ? 19.812 -31.547 -19.422 1 97.31 52 ASN B C 1
ATOM 2678 O O . ASN B 1 52 ? 20.188 -32.719 -19.578 1 97.31 52 ASN B O 1
ATOM 2682 N N . VAL B 1 53 ? 18.656 -31.156 -19.812 1 97.88 53 VAL B N 1
ATOM 2683 C CA . VAL B 1 53 ? 17.594 -32.094 -20.141 1 97.88 53 VAL B CA 1
ATOM 2684 C C . VAL B 1 53 ? 17.266 -32 -21.625 1 97.88 53 VAL B C 1
ATOM 2686 O O . VAL B 1 53 ? 17.078 -30.891 -22.156 1 97.88 53 VAL B O 1
ATOM 2689 N N . LYS B 1 54 ? 17.266 -33.156 -22.25 1 96.88 54 LYS B N 1
ATOM 2690 C CA . LYS B 1 54 ? 16.734 -33.188 -23.625 1 96.88 54 LYS B CA 1
ATOM 2691 C C . LYS B 1 54 ? 15.211 -33.25 -23.625 1 96.88 54 LYS B C 1
ATOM 2693 O O . LYS B 1 54 ? 14.625 -34.219 -23.156 1 96.88 54 LYS B O 1
ATOM 2698 N N . VAL B 1 55 ? 14.586 -32.25 -24.094 1 97.88 55 VAL B N 1
ATOM 2699 C CA . VAL B 1 55 ? 13.133 -32.156 -24.156 1 97.88 55 VAL B CA 1
ATOM 2700 C C . VAL B 1 55 ? 12.727 -31.359 -25.391 1 97.88 55 VAL B C 1
ATOM 2702 O O . VAL B 1 55 ? 13.414 -30.422 -25.797 1 97.88 55 VAL B O 1
ATOM 2705 N N . GLU B 1 56 ? 11.711 -31.766 -26.016 1 97.5 56 GLU B N 1
ATOM 2706 C CA . GLU B 1 56 ? 11.227 -31.078 -27.203 1 97.5 56 GLU B CA 1
ATOM 2707 C C . GLU B 1 56 ? 10.406 -29.844 -26.828 1 97.5 56 GLU B C 1
ATOM 2709 O O . GLU B 1 56 ? 9.664 -29.875 -25.844 1 97.5 56 GLU B O 1
ATOM 2714 N N . ALA B 1 57 ? 10.57 -28.797 -27.578 1 98.44 57 ALA B N 1
ATOM 2715 C CA . ALA B 1 57 ? 9.805 -27.578 -27.391 1 98.44 57 ALA B CA 1
ATOM 2716 C C . ALA B 1 57 ? 9.234 -27.062 -28.703 1 98.44 57 ALA B C 1
ATOM 2718 O O . ALA B 1 57 ? 9.805 -27.328 -29.766 1 98.44 57 ALA B O 1
ATOM 2719 N N . THR B 1 58 ? 8.102 -26.438 -28.656 1 98.25 58 THR B N 1
ATOM 2720 C CA . THR B 1 58 ? 7.473 -25.922 -29.859 1 98.25 58 THR B CA 1
ATOM 2721 C C . THR B 1 58 ? 6.703 -24.641 -29.578 1 98.25 58 THR B C 1
ATOM 2723 O O . THR B 1 58 ? 6.355 -24.359 -28.422 1 98.25 58 THR B O 1
ATOM 2726 N N . THR B 1 59 ? 6.48 -23.844 -30.609 1 97.12 59 THR B N 1
ATOM 2727 C CA . THR B 1 59 ? 5.676 -22.625 -30.484 1 97.12 59 THR B CA 1
ATOM 2728 C C . THR B 1 59 ? 4.234 -22.891 -30.906 1 97.12 59 THR B C 1
ATOM 2730 O O . THR B 1 59 ? 3.357 -22.062 -30.688 1 97.12 59 THR B O 1
ATOM 2733 N N . ARG B 1 60 ? 4 -24.078 -31.406 1 95.94 60 ARG B N 1
ATOM 2734 C CA . ARG B 1 60 ? 2.674 -24.422 -31.906 1 95.94 60 ARG B CA 1
ATOM 2735 C C . ARG B 1 60 ? 2.096 -25.625 -31.172 1 95.94 60 ARG B C 1
ATOM 2737 O O . ARG B 1 60 ? 2.822 -26.562 -30.828 1 95.94 60 ARG B O 1
ATOM 2744 N N . VAL B 1 61 ? 0.801 -25.562 -31.016 1 96.81 61 VAL B N 1
ATOM 2745 C CA . VAL B 1 61 ? 0.115 -26.672 -30.359 1 96.81 61 VAL B CA 1
ATOM 2746 C C . VAL B 1 61 ? -0.076 -27.828 -31.328 1 96.81 61 VAL B C 1
ATOM 2748 O O . VAL B 1 61 ? -0.624 -27.641 -32.406 1 96.81 61 VAL B O 1
ATOM 2751 N N . PRO B 1 62 ? 0.309 -28.984 -30.969 1 96.5 62 PRO B N 1
ATOM 2752 C CA . PRO B 1 62 ? 0.131 -30.141 -31.859 1 96.5 62 PRO B CA 1
ATOM 2753 C C . PRO B 1 62 ? -1.333 -30.531 -32 1 96.5 62 PRO B C 1
ATOM 2755 O O . PRO B 1 62 ? -2.182 -30.125 -31.219 1 96.5 62 PRO B O 1
ATOM 2758 N N . GLU B 1 63 ? -1.572 -31.406 -32.969 1 94.94 63 GLU B N 1
ATOM 2759 C CA . GLU B 1 63 ? -2.926 -31.906 -33.219 1 94.94 63 GLU B CA 1
ATOM 2760 C C . GLU B 1 63 ? -3.268 -33.062 -32.281 1 94.94 63 GLU B C 1
ATOM 2762 O O . GLU B 1 63 ? -4.414 -33.219 -31.859 1 94.94 63 GLU B O 1
ATOM 2767 N N . GLU B 1 64 ? -2.299 -33.844 -32.031 1 96.06 64 GLU B N 1
ATOM 2768 C CA . GLU B 1 64 ? -2.5 -35.031 -31.203 1 96.06 64 GLU B CA 1
ATOM 2769 C C . GLU B 1 64 ? -2.783 -34.625 -29.75 1 96.06 64 GLU B C 1
ATOM 2771 O O . GLU B 1 64 ? -2.166 -33.688 -29.234 1 96.06 64 GLU B O 1
ATOM 2776 N N . LYS B 1 65 ? -3.74 -35.344 -29.109 1 97 65 LYS B N 1
ATOM 2777 C CA . LYS B 1 65 ? -4.07 -35.094 -27.719 1 97 65 LYS B CA 1
ATOM 2778 C C . LYS B 1 65 ? -3.107 -35.844 -26.781 1 97 65 LYS B C 1
ATOM 2780 O O . LYS B 1 65 ? -2.748 -36.969 -27.031 1 97 65 LYS B O 1
ATOM 2785 N N . PRO B 1 66 ? -2.689 -35.156 -25.781 1 97.75 66 PRO B N 1
ATOM 2786 C CA . PRO B 1 66 ? -1.888 -35.812 -24.75 1 97.75 66 PRO B CA 1
ATOM 2787 C C . PRO B 1 66 ? -2.742 -36.5 -23.688 1 97.75 66 PRO B C 1
ATOM 2789 O O . PRO B 1 66 ? -3.973 -36.406 -23.719 1 97.75 66 PRO B O 1
ATOM 2792 N N . ASP B 1 67 ? -2.041 -37.219 -22.812 1 98 67 ASP B N 1
ATOM 2793 C CA . ASP B 1 67 ? -2.721 -37.781 -21.641 1 98 67 ASP B CA 1
ATOM 2794 C C . ASP B 1 67 ? -3.029 -36.656 -20.625 1 98 67 ASP B C 1
ATOM 2796 O O . ASP B 1 67 ? -4.008 -36.75 -19.875 1 98 67 ASP B O 1
ATOM 2800 N N . LEU B 1 68 ? -2.184 -35.656 -20.594 1 98.69 68 LEU B N 1
ATOM 2801 C CA . LEU B 1 68 ? -2.271 -34.594 -19.609 1 98.69 68 LEU B CA 1
ATOM 2802 C C . LEU B 1 68 ? -1.745 -33.281 -20.188 1 98.69 68 LEU B C 1
ATOM 2804 O O . LEU B 1 68 ? -0.704 -33.281 -20.859 1 98.69 68 LEU B O 1
ATOM 2808 N N . ILE B 1 69 ? -2.463 -32.25 -20.016 1 98.75 69 ILE B N 1
ATOM 2809 C CA . ILE B 1 69 ? -1.987 -30.906 -20.281 1 98.75 69 ILE B CA 1
ATOM 2810 C C . ILE B 1 69 ? -1.709 -30.188 -18.969 1 98.75 69 ILE B C 1
ATOM 2812 O O . ILE B 1 69 ? -2.555 -30.172 -18.062 1 98.75 69 ILE B O 1
ATOM 2816 N N . VAL B 1 70 ? -0.495 -29.703 -18.781 1 98.69 70 VAL B N 1
ATOM 2817 C CA . VAL B 1 70 ? -0.168 -28.844 -17.641 1 98.69 70 VAL B CA 1
ATOM 2818 C C . VAL B 1 70 ? -0.207 -27.391 -18.062 1 98.69 70 VAL B C 1
ATOM 2820 O O . VAL B 1 70 ? 0.581 -26.953 -18.906 1 98.69 70 VAL B O 1
ATOM 2823 N N . LEU B 1 71 ? -1.156 -26.703 -17.5 1 98.38 71 LEU B N 1
ATOM 2824 C CA . LEU B 1 71 ? -1.31 -25.281 -17.766 1 98.38 71 LEU B CA 1
ATOM 2825 C C . LEU B 1 71 ? -0.469 -24.453 -16.797 1 98.38 71 LEU B C 1
ATOM 2827 O O . LEU B 1 71 ? -0.791 -24.359 -15.609 1 98.38 71 LEU B O 1
ATOM 2831 N N . ALA B 1 72 ? 0.606 -23.844 -17.328 1 97.25 72 ALA B N 1
ATOM 2832 C CA . ALA B 1 72 ? 1.575 -23.188 -16.453 1 97.25 72 ALA B CA 1
ATOM 2833 C C . ALA B 1 72 ? 1.877 -21.781 -16.953 1 97.25 72 ALA B C 1
ATOM 2835 O O . ALA B 1 72 ? 2.963 -21.25 -16.703 1 97.25 72 ALA B O 1
ATOM 2836 N N . THR B 1 73 ? 0.979 -21.141 -17.656 1 93.81 73 THR B N 1
ATOM 2837 C CA . THR B 1 73 ? 1.113 -19.734 -18.047 1 93.81 73 THR B CA 1
ATOM 2838 C C . THR B 1 73 ? 0.799 -18.828 -16.859 1 93.81 73 THR B C 1
ATOM 2840 O O . THR B 1 73 ? 0.212 -19.25 -15.875 1 93.81 73 THR B O 1
ATOM 2843 N N . LYS B 1 74 ? 1.248 -17.656 -17 1 90.62 74 LYS B N 1
ATOM 2844 C CA . LYS B 1 74 ? 0.671 -16.672 -16.109 1 90.62 74 LYS B CA 1
ATOM 2845 C C . LYS B 1 74 ? -0.843 -16.578 -16.281 1 90.62 74 LYS B C 1
ATOM 2847 O O . LYS B 1 74 ? -1.357 -16.734 -17.391 1 90.62 74 LYS B O 1
ATOM 2852 N N . SER B 1 75 ? -1.466 -16.188 -15.227 1 89.25 75 SER B N 1
ATOM 2853 C CA . SER B 1 75 ? -2.922 -16.297 -15.172 1 89.25 75 SER B CA 1
ATOM 2854 C C . SER B 1 75 ? -3.576 -15.359 -16.188 1 89.25 75 SER B C 1
ATOM 2856 O O . SER B 1 75 ? -4.648 -15.656 -16.719 1 89.25 75 SER B O 1
ATOM 2858 N N . TYR B 1 76 ? -2.936 -14.242 -16.453 1 89 76 TYR B N 1
ATOM 2859 C CA . TYR B 1 76 ? -3.535 -13.297 -17.391 1 89 76 TYR B CA 1
ATOM 2860 C C . TYR B 1 76 ? -3.451 -13.82 -18.812 1 89 76 TYR B C 1
ATOM 2862 O O . TYR B 1 76 ? -4.094 -13.281 -19.719 1 89 76 TYR B O 1
ATOM 2870 N N . SER B 1 77 ? -2.752 -14.93 -19.031 1 91.69 77 SER B N 1
ATOM 2871 C CA . SER B 1 77 ? -2.602 -15.523 -20.359 1 91.69 77 SER B CA 1
ATOM 2872 C C . SER B 1 77 ? -3.41 -16.812 -20.484 1 91.69 77 SER B C 1
ATOM 2874 O O . SER B 1 77 ? -3.342 -17.5 -21.5 1 91.69 77 SER B O 1
ATOM 2876 N N . THR B 1 78 ? -4.172 -17.156 -19.5 1 94.31 78 THR B N 1
ATOM 2877 C CA . THR B 1 78 ? -4.895 -18.422 -19.438 1 94.31 78 THR B CA 1
ATOM 2878 C C . THR B 1 78 ? -5.855 -18.562 -20.609 1 94.31 78 THR B C 1
ATOM 2880 O O . THR B 1 78 ? -5.828 -19.562 -21.328 1 94.31 78 THR B O 1
ATOM 2883 N N . ILE B 1 79 ? -6.629 -17.562 -20.844 1 94.94 79 ILE B N 1
ATOM 2884 C CA . ILE B 1 79 ? -7.66 -17.625 -21.875 1 94.94 79 ILE B CA 1
ATOM 2885 C C . ILE B 1 79 ? -7.016 -17.781 -23.25 1 94.94 79 ILE B C 1
ATOM 2887 O O . ILE B 1 79 ? -7.434 -18.625 -24.031 1 94.94 79 ILE B O 1
ATOM 2891 N N . GLU B 1 80 ? -6.031 -17.016 -23.5 1 95 80 GLU B N 1
ATOM 2892 C CA . GLU B 1 80 ? -5.332 -17.094 -24.781 1 95 80 GLU B CA 1
ATOM 2893 C C . GLU B 1 80 ? -4.707 -18.469 -24.984 1 95 80 GLU B C 1
ATOM 2895 O O . GLU B 1 80 ? -4.77 -19.031 -26.078 1 95 80 GLU B O 1
ATOM 2900 N N . ALA B 1 81 ? -4.082 -18.969 -23.938 1 95.56 81 ALA B N 1
ATOM 2901 C CA . ALA B 1 81 ? -3.453 -20.297 -24 1 95.56 81 ALA B CA 1
ATOM 2902 C C . ALA B 1 81 ? -4.484 -21.375 -24.281 1 95.56 81 ALA B C 1
ATOM 2904 O O . ALA B 1 81 ? -4.277 -22.234 -25.156 1 95.56 81 ALA B O 1
ATOM 2905 N N . LEU B 1 82 ? -5.602 -21.328 -23.641 1 96.62 82 LEU B N 1
ATOM 2906 C CA . LEU B 1 82 ? -6.656 -22.328 -23.797 1 96.62 82 LEU B CA 1
ATOM 2907 C C . LEU B 1 82 ? -7.305 -22.219 -25.172 1 96.62 82 LEU B C 1
ATOM 2909 O O . LEU B 1 82 ? -7.641 -23.234 -25.797 1 96.62 82 LEU B O 1
ATOM 2913 N N . LYS B 1 83 ? -7.469 -21.016 -25.562 1 96.19 83 LYS B N 1
ATOM 2914 C CA . LYS B 1 83 ? -8.047 -20.797 -26.891 1 96.19 83 LYS B CA 1
ATOM 2915 C C . LYS B 1 83 ? -7.156 -21.375 -27.984 1 96.19 83 LYS B C 1
ATOM 2917 O O . LYS B 1 83 ? -7.652 -22.031 -28.906 1 96.19 83 LYS B O 1
ATOM 2922 N N . SER B 1 84 ? -5.902 -21.172 -27.906 1 95.25 84 SER B N 1
ATOM 2923 C CA . SER B 1 84 ? -4.949 -21.641 -28.906 1 95.25 84 SER B CA 1
ATOM 2924 C C . SER B 1 84 ? -4.871 -23.156 -28.922 1 95.25 84 SER B C 1
ATOM 2926 O O . SER B 1 84 ? -4.516 -23.766 -29.938 1 95.25 84 SER B O 1
ATOM 2928 N N . ALA B 1 85 ? -5.234 -23.812 -27.844 1 97 85 ALA B N 1
ATOM 2929 C CA . ALA B 1 85 ? -5.129 -25.266 -27.719 1 97 85 ALA B CA 1
ATOM 2930 C C . ALA B 1 85 ? -6.508 -25.906 -27.594 1 97 85 ALA B C 1
ATOM 2932 O O . ALA B 1 85 ? -6.637 -27.016 -27.078 1 97 85 ALA B O 1
ATOM 2933 N N . ARG B 1 86 ? -7.48 -25.219 -27.938 1 96 86 ARG B N 1
ATOM 2934 C CA . ARG B 1 86 ? -8.867 -25.609 -27.703 1 96 86 ARG B CA 1
ATOM 2935 C C . ARG B 1 86 ? -9.125 -27.031 -28.156 1 96 86 ARG B C 1
ATOM 2937 O O . ARG B 1 86 ? -9.812 -27.797 -27.469 1 96 86 ARG B O 1
ATOM 2944 N N . HIS B 1 87 ? -8.625 -27.438 -29.297 1 96.25 87 HIS B N 1
ATOM 2945 C CA . HIS B 1 87 ? -8.914 -28.719 -29.906 1 96.25 87 HIS B CA 1
ATOM 2946 C C . HIS B 1 87 ? -8.32 -29.859 -29.078 1 96.25 87 HIS B C 1
ATOM 2948 O O . HIS B 1 87 ? -8.844 -30.984 -29.094 1 96.25 87 HIS B O 1
ATOM 2954 N N . ILE B 1 88 ? -7.301 -29.625 -28.359 1 97.31 88 ILE B N 1
ATOM 2955 C CA . ILE B 1 88 ? -6.715 -30.703 -27.562 1 97.31 88 ILE B CA 1
ATOM 2956 C C . ILE B 1 88 ? -7.199 -30.609 -26.125 1 97.31 88 ILE B C 1
ATOM 2958 O O . ILE B 1 88 ? -7.145 -31.578 -25.375 1 97.31 88 ILE B O 1
ATOM 2962 N N . VAL B 1 89 ? -7.688 -29.484 -25.703 1 97.75 89 VAL B N 1
ATOM 2963 C CA . VAL B 1 89 ? -8.164 -29.266 -24.344 1 97.75 89 VAL B CA 1
ATOM 2964 C C . VAL B 1 89 ? -9.5 -29.984 -24.141 1 97.75 89 VAL B C 1
ATOM 2966 O O . VAL B 1 89 ? -9.727 -30.578 -23.094 1 97.75 89 VAL B O 1
ATOM 2969 N N . LYS B 1 90 ? -10.32 -29.906 -25.141 1 96.75 90 LYS B N 1
ATOM 2970 C CA . LYS B 1 90 ? -11.641 -30.516 -25.047 1 96.75 90 LYS B CA 1
ATOM 2971 C C . LYS B 1 90 ? -11.547 -32 -24.734 1 96.75 90 LYS B C 1
ATOM 2973 O O . LYS B 1 90 ? -10.93 -32.75 -25.5 1 96.75 90 LYS B O 1
ATOM 2978 N N . GLY B 1 91 ? -12.055 -32.344 -23.609 1 96.19 91 GLY B N 1
ATOM 2979 C CA . GLY B 1 91 ? -12.094 -33.75 -23.234 1 96.19 91 GLY B CA 1
ATOM 2980 C C . GLY B 1 91 ? -10.82 -34.25 -22.578 1 96.19 91 GLY B C 1
ATOM 2981 O O . GLY B 1 91 ? -10.734 -35.375 -22.156 1 96.19 91 GLY B O 1
ATOM 2982 N N . SER B 1 92 ? -9.797 -33.375 -22.5 1 97.69 92 SER B N 1
ATOM 2983 C CA . SER B 1 92 ? -8.516 -33.781 -21.953 1 97.69 92 SER B CA 1
ATOM 2984 C C . SER B 1 92 ? -8.391 -33.344 -20.484 1 97.69 92 SER B C 1
ATOM 2986 O O . SER B 1 92 ? -9.094 -32.438 -20.047 1 97.69 92 SER B O 1
ATOM 2988 N N . TRP B 1 93 ? -7.539 -34.094 -19.719 1 98.56 93 TRP B N 1
ATOM 2989 C CA . TRP B 1 93 ? -7.164 -33.656 -18.391 1 98.56 93 TRP B CA 1
ATOM 2990 C C . TRP B 1 93 ? -6.203 -32.469 -18.438 1 98.56 93 TRP B C 1
ATOM 2992 O O . TRP B 1 93 ? -5.191 -32.531 -19.156 1 98.56 93 TRP B O 1
ATOM 3002 N N . VAL B 1 94 ? -6.617 -31.406 -17.75 1 98.75 94 VAL B N 1
ATOM 3003 C CA . VAL B 1 94 ? -5.789 -30.203 -17.719 1 98.75 94 VAL B CA 1
ATOM 3004 C C . VAL B 1 94 ? -5.484 -29.828 -16.266 1 98.75 94 VAL B C 1
ATOM 3006 O O . VAL B 1 94 ? -6.395 -29.562 -15.484 1 98.75 94 VAL B O 1
ATOM 3009 N N . LEU B 1 95 ? -4.184 -29.875 -15.914 1 98.81 95 LEU B N 1
ATOM 3010 C CA . LEU B 1 95 ? -3.715 -29.5 -14.594 1 98.81 95 LEU B CA 1
ATOM 3011 C C . LEU B 1 95 ? -3.244 -28.047 -14.578 1 98.81 95 LEU B C 1
ATOM 3013 O O . LEU B 1 95 ? -2.303 -27.688 -15.289 1 98.81 95 LEU B O 1
ATOM 3017 N N . SER B 1 96 ? -3.918 -27.219 -13.812 1 98.5 96 SER B N 1
ATOM 3018 C CA . SER B 1 96 ? -3.439 -25.859 -13.609 1 98.5 96 SER B CA 1
ATOM 3019 C C . SER B 1 96 ? -2.479 -25.781 -12.43 1 98.5 96 SER B C 1
ATOM 3021 O O . SER B 1 96 ? -2.814 -26.188 -11.312 1 98.5 96 SER B O 1
ATOM 3023 N N . ILE B 1 97 ? -1.31 -25.266 -12.641 1 97.31 97 ILE B N 1
ATOM 3024 C CA . ILE B 1 97 ? -0.397 -24.984 -11.539 1 97.31 97 ILE B CA 1
ATOM 3025 C C . ILE B 1 97 ? -0.105 -23.484 -11.461 1 97.31 97 ILE B C 1
ATOM 3027 O O . ILE B 1 97 ? 1.005 -23.094 -11.109 1 97.31 97 ILE B O 1
ATOM 3031 N N . GLN B 1 98 ? -1.062 -22.75 -11.906 1 96.5 98 GLN B N 1
ATOM 3032 C CA . GLN B 1 98 ? -0.978 -21.281 -11.945 1 96.5 98 GLN B CA 1
ATOM 3033 C C . GLN B 1 98 ? -1.332 -20.688 -10.586 1 96.5 98 GLN B C 1
ATOM 3035 O O . GLN B 1 98 ? -1.929 -21.344 -9.742 1 96.5 98 GLN B O 1
ATOM 3040 N N . ASN B 1 99 ? -0.908 -19.516 -10.406 1 94.69 99 ASN B N 1
ATOM 3041 C CA . ASN B 1 99 ? -1.35 -18.766 -9.227 1 94.69 99 ASN B CA 1
ATOM 3042 C C . ASN B 1 99 ? -2.717 -18.125 -9.453 1 94.69 99 ASN B C 1
ATOM 3044 O O . ASN B 1 99 ? -3.098 -17.844 -10.594 1 94.69 99 ASN B O 1
ATOM 3048 N N . GLY B 1 100 ? -3.381 -17.969 -8.344 1 96.25 100 GLY B N 1
ATOM 3049 C CA . GLY B 1 100 ? -4.621 -17.203 -8.422 1 96.25 100 GLY B CA 1
ATOM 3050 C C . GLY B 1 100 ? -5.855 -18.094 -8.438 1 96.25 100 GLY B C 1
ATOM 3051 O O . GLY B 1 100 ? -5.754 -19.312 -8.352 1 96.25 100 GLY B O 1
ATOM 3052 N N . ILE B 1 101 ? -6.977 -17.469 -8.539 1 97.25 101 ILE B N 1
ATOM 3053 C CA . ILE B 1 101 ? -8.281 -18.125 -8.484 1 97.25 101 ILE B CA 1
ATOM 3054 C C . ILE B 1 101 ? -8.984 -18 -9.828 1 97.25 101 ILE B C 1
ATOM 3056 O O . ILE B 1 101 ? -8.906 -16.953 -10.477 1 97.25 101 ILE B O 1
ATOM 3060 N N . GLY B 1 102 ? -9.625 -19.062 -10.266 1 95.44 102 GLY B N 1
ATOM 3061 C CA . GLY B 1 102 ? -10.508 -18.969 -11.414 1 95.44 102 GLY B CA 1
ATOM 3062 C C . GLY B 1 102 ? -9.953 -19.625 -12.656 1 95.44 102 GLY B C 1
ATOM 3063 O O . GLY B 1 102 ? -10.672 -19.828 -13.641 1 95.44 102 GLY B O 1
ATOM 3064 N N . ASN B 1 103 ? -8.711 -20.062 -12.648 1 96.94 103 ASN B N 1
ATOM 3065 C CA . ASN B 1 103 ? -8.102 -20.688 -13.812 1 96.94 103 ASN B CA 1
ATOM 3066 C C . ASN B 1 103 ? -8.789 -22 -14.18 1 96.94 103 ASN B C 1
ATOM 3068 O O . ASN B 1 103 ? -9.023 -22.281 -15.352 1 96.94 103 ASN B O 1
ATOM 3072 N N . GLU B 1 104 ? -9.109 -22.812 -13.211 1 98 104 GLU B N 1
ATOM 3073 C CA . GLU B 1 104 ? -9.758 -24.094 -13.422 1 98 104 GLU B CA 1
ATOM 3074 C C . GLU B 1 104 ? -11.141 -23.938 -14.039 1 98 104 GLU B C 1
ATOM 3076 O O . GLU B 1 104 ? -11.562 -24.75 -14.867 1 98 104 GLU B O 1
ATOM 3081 N N . ASP B 1 105 ? -11.805 -22.875 -13.617 1 97.5 105 ASP B N 1
ATOM 3082 C CA . ASP B 1 105 ? -13.109 -22.578 -14.211 1 97.5 105 ASP B CA 1
ATOM 3083 C C . ASP B 1 105 ? -12.984 -22.359 -15.719 1 97.5 105 ASP B C 1
ATOM 3085 O O . ASP B 1 105 ? -13.859 -22.781 -16.484 1 97.5 105 ASP B O 1
ATOM 3089 N N . LYS B 1 106 ? -11.984 -21.719 -16.125 1 97.56 106 LYS B N 1
ATOM 3090 C CA . LYS B 1 106 ? -11.758 -21.469 -17.547 1 97.56 106 LYS B CA 1
ATOM 3091 C C . LYS B 1 106 ? -11.461 -22.766 -18.281 1 97.56 106 LYS B C 1
ATOM 3093 O O . LYS B 1 106 ? -11.891 -22.953 -19.422 1 97.56 106 LYS B O 1
ATOM 3098 N N . ILE B 1 107 ? -10.719 -23.641 -17.672 1 98.25 107 ILE B N 1
ATOM 3099 C CA . ILE B 1 107 ? -10.438 -24.953 -18.25 1 98.25 107 ILE B CA 1
ATOM 3100 C C . ILE B 1 107 ? -11.742 -25.672 -18.562 1 98.25 107 ILE B C 1
ATOM 3102 O O . ILE B 1 107 ? -11.922 -26.203 -19.656 1 98.25 107 ILE B O 1
ATOM 3106 N N . ILE B 1 108 ? -12.648 -25.641 -17.609 1 98.31 108 ILE B N 1
ATOM 3107 C CA . ILE B 1 108 ? -13.945 -26.312 -17.75 1 98.31 108 ILE B CA 1
ATOM 3108 C C . ILE B 1 108 ? -14.742 -25.641 -18.859 1 98.31 108 ILE B C 1
ATOM 3110 O O . ILE B 1 108 ? -15.375 -26.328 -19.672 1 98.31 108 ILE B O 1
ATOM 3114 N N . GLU B 1 109 ? -14.711 -24.344 -18.891 1 97.81 109 GLU B N 1
ATOM 3115 C CA . GLU B 1 109 ? -15.422 -23.594 -19.922 1 97.81 109 GLU B CA 1
ATOM 3116 C C . GLU B 1 109 ? -14.961 -24 -21.312 1 97.81 109 GLU B C 1
ATOM 3118 O O . GLU B 1 109 ? -15.75 -23.984 -22.266 1 97.81 109 GLU B O 1
ATOM 3123 N N . PHE B 1 110 ? -13.719 -24.359 -21.438 1 97.69 110 PHE B N 1
ATOM 3124 C CA . PHE B 1 110 ? -13.164 -24.719 -22.734 1 97.69 110 PHE B CA 1
ATOM 3125 C C . PHE B 1 110 ? -13.305 -26.219 -22.984 1 97.69 110 PHE B C 1
ATOM 3127 O O . PHE B 1 110 ? -12.758 -26.75 -23.953 1 97.69 110 PHE B O 1
ATOM 3134 N N . GLY B 1 111 ? -13.992 -26.953 -22.047 1 97.69 111 GLY B N 1
ATOM 3135 C CA . GLY B 1 111 ? -14.359 -28.344 -22.266 1 97.69 111 GLY B CA 1
ATOM 3136 C C . GLY B 1 111 ? -13.359 -29.312 -21.688 1 97.69 111 GLY B C 1
ATOM 3137 O O . GLY B 1 111 ? -13.469 -30.531 -21.906 1 97.69 111 GLY B O 1
ATOM 3138 N N . GLY B 1 112 ? -12.406 -28.859 -20.953 1 98.25 112 GLY B N 1
ATOM 3139 C CA . GLY B 1 112 ? -11.422 -29.719 -20.328 1 98.25 112 GLY B CA 1
ATOM 3140 C C . GLY B 1 112 ? -11.867 -30.266 -18.984 1 98.25 112 GLY B C 1
ATOM 3141 O O . GLY B 1 112 ? -12.82 -29.766 -18.391 1 98.25 112 GLY B O 1
ATOM 3142 N N . LYS B 1 113 ? -11.203 -31.359 -18.594 1 98.31 113 LYS B N 1
ATOM 3143 C CA . LYS B 1 113 ? -11.328 -31.875 -17.234 1 98.31 113 LYS B CA 1
ATOM 3144 C C . LYS B 1 113 ? -10.281 -31.25 -16.312 1 98.31 113 LYS B C 1
ATOM 3146 O O . LYS B 1 113 ? -9.094 -31.562 -16.422 1 98.31 113 LYS B O 1
ATOM 3151 N N . ALA B 1 114 ? -10.766 -30.5 -15.375 1 98.69 114 ALA B N 1
ATOM 3152 C CA . ALA B 1 114 ? -9.867 -29.641 -14.617 1 98.69 114 ALA B CA 1
ATOM 3153 C C . ALA B 1 114 ? -9.273 -30.359 -13.414 1 98.69 114 ALA B C 1
ATOM 3155 O O . ALA B 1 114 ? -10.008 -30.906 -12.586 1 98.69 114 ALA B O 1
ATOM 3156 N N . ILE B 1 115 ? -7.984 -30.391 -13.383 1 98.81 115 ILE B N 1
ATOM 3157 C CA . ILE B 1 115 ? -7.223 -30.734 -12.188 1 98.81 115 ILE B CA 1
ATOM 3158 C C . ILE B 1 115 ? -6.645 -29.453 -11.57 1 98.81 115 ILE B C 1
ATOM 3160 O O . ILE B 1 115 ? -5.898 -28.719 -12.227 1 98.81 115 ILE B O 1
ATOM 3164 N N . GLY B 1 116 ? -7.113 -29.156 -10.344 1 98.5 116 GLY B N 1
ATOM 3165 C CA . GLY B 1 116 ? -6.496 -28.047 -9.641 1 98.5 116 GLY B CA 1
ATOM 3166 C C . GLY B 1 116 ? -5.121 -28.375 -9.086 1 98.5 116 GLY B C 1
ATOM 3167 O O . GLY B 1 116 ? -4.852 -29.531 -8.734 1 98.5 116 GLY B O 1
ATOM 3168 N N . GLY B 1 117 ? -4.32 -27.344 -9.023 1 98 117 GLY B N 1
ATOM 3169 C CA . GLY B 1 117 ? -2.986 -27.531 -8.484 1 98 117 GLY B CA 1
ATOM 3170 C C . GLY B 1 117 ? -2.377 -26.25 -7.934 1 98 117 GLY B C 1
ATOM 3171 O O . GLY B 1 117 ? -2.652 -25.156 -8.438 1 98 117 GLY B O 1
ATOM 3172 N N . ILE B 1 118 ? -1.633 -26.406 -6.895 1 97.19 118 ILE B N 1
ATOM 3173 C CA . ILE B 1 118 ? -0.787 -25.328 -6.375 1 97.19 118 ILE B CA 1
ATOM 3174 C C . ILE B 1 118 ? 0.639 -25.844 -6.191 1 97.19 118 ILE B C 1
ATOM 3176 O O . ILE B 1 118 ? 0.854 -27.047 -5.996 1 97.19 118 ILE B O 1
ATOM 3180 N N . THR B 1 119 ? 1.576 -25.016 -6.336 1 96.44 119 THR B N 1
ATOM 3181 C CA . THR B 1 119 ? 2.965 -25.391 -6.102 1 96.44 119 THR B CA 1
ATOM 3182 C C . THR B 1 119 ? 3.707 -24.297 -5.348 1 96.44 119 THR B C 1
ATOM 3184 O O . THR B 1 119 ? 3.404 -23.109 -5.512 1 96.44 119 THR B O 1
ATOM 3187 N N . THR B 1 120 ? 4.578 -24.688 -4.457 1 93.56 120 THR B N 1
ATOM 3188 C CA . THR B 1 120 ? 5.406 -23.734 -3.723 1 93.56 120 THR B CA 1
ATOM 3189 C C . THR B 1 120 ? 6.84 -23.75 -4.25 1 93.56 120 THR B C 1
ATOM 3191 O O . THR B 1 120 ? 7.734 -23.156 -3.648 1 93.56 120 THR B O 1
ATOM 3194 N N . ASN B 1 121 ? 6.98 -24.469 -5.367 1 93.81 121 ASN B N 1
ATOM 3195 C CA . ASN B 1 121 ? 8.273 -24.375 -6.035 1 93.81 121 ASN B CA 1
ATOM 3196 C C . ASN B 1 121 ? 8.523 -22.984 -6.602 1 93.81 121 ASN B C 1
ATOM 3198 O O . ASN B 1 121 ? 7.602 -22.328 -7.09 1 93.81 121 ASN B O 1
ATOM 3202 N N . GLY B 1 122 ? 9.727 -22.562 -6.434 1 91.81 122 GLY B N 1
ATOM 3203 C CA . GLY B 1 122 ? 10.148 -21.297 -7.02 1 91.81 122 GLY B CA 1
ATOM 3204 C C . GLY B 1 122 ? 11.133 -21.469 -8.156 1 91.81 122 GLY B C 1
ATOM 3205 O O . GLY B 1 122 ? 12.047 -22.297 -8.078 1 91.81 122 GLY B O 1
ATOM 3206 N N . ALA B 1 123 ? 10.844 -20.766 -9.234 1 93.31 123 ALA B N 1
ATOM 3207 C CA . ALA B 1 123 ? 11.742 -20.812 -10.383 1 93.31 123 ALA B CA 1
ATOM 3208 C C . ALA B 1 123 ? 11.734 -19.484 -11.141 1 93.31 123 ALA B C 1
ATOM 3210 O O . ALA B 1 123 ? 10.789 -18.703 -11.016 1 93.31 123 ALA B O 1
ATOM 3211 N N . MET B 1 124 ? 12.789 -19.266 -11.844 1 92.81 124 MET B N 1
ATOM 3212 C CA . MET B 1 124 ? 12.875 -18.094 -12.703 1 92.81 124 MET B CA 1
ATOM 3213 C C . MET B 1 124 ? 13.617 -18.422 -14 1 92.81 124 MET B C 1
ATOM 3215 O O . MET B 1 124 ? 14.461 -19.312 -14.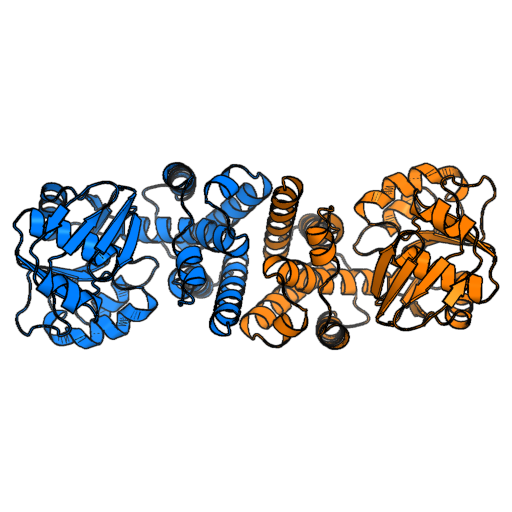031 1 92.81 124 MET B O 1
ATOM 3219 N N . VAL B 1 125 ? 13.266 -17.703 -15.008 1 93.44 125 VAL B N 1
ATOM 3220 C CA . VAL B 1 125 ? 14.016 -17.828 -16.25 1 93.44 125 VAL B CA 1
ATOM 3221 C C . VAL B 1 125 ? 15.281 -16.969 -16.188 1 93.44 125 VAL B C 1
ATOM 3223 O O . VAL B 1 125 ? 15.203 -15.742 -16.078 1 93.44 125 VAL B O 1
ATOM 3226 N N . GLU B 1 126 ? 16.359 -17.531 -16.203 1 94.5 126 GLU B N 1
ATOM 3227 C CA . GLU B 1 126 ? 17.641 -16.828 -16.156 1 94.5 126 GLU B CA 1
ATOM 3228 C C . GLU B 1 126 ? 18.062 -16.344 -17.547 1 94.5 126 GLU B C 1
ATOM 3230 O O . GLU B 1 126 ? 18.625 -15.258 -17.688 1 94.5 126 GLU B O 1
ATOM 3235 N N . ALA B 1 127 ? 17.875 -17.172 -18.5 1 95.44 127 ALA B N 1
ATOM 3236 C CA . ALA B 1 127 ? 18.109 -16.938 -19.922 1 95.44 127 ALA B CA 1
ATOM 3237 C C . ALA B 1 127 ? 17.281 -17.891 -20.781 1 95.44 127 ALA B C 1
ATOM 3239 O O . ALA B 1 127 ? 16.719 -18.859 -20.281 1 95.44 127 ALA B O 1
ATOM 3240 N N . PRO B 1 128 ? 17.141 -17.516 -22 1 96.31 128 PRO B N 1
ATOM 3241 C CA . PRO B 1 128 ? 16.438 -18.484 -22.844 1 96.31 128 PRO B CA 1
ATOM 3242 C C . PRO B 1 128 ? 17 -19.891 -22.734 1 96.31 128 PRO B C 1
ATOM 3244 O O . PRO B 1 128 ? 18.203 -20.094 -22.906 1 96.31 128 PRO B O 1
ATOM 3247 N N . GLY B 1 129 ? 16.156 -20.812 -22.344 1 97.75 129 GLY B N 1
ATOM 3248 C CA . GLY B 1 129 ? 16.547 -22.203 -22.234 1 97.75 129 GLY B CA 1
ATOM 3249 C C . GLY B 1 129 ? 17.172 -22.547 -20.906 1 97.75 129 GLY B C 1
ATOM 3250 O O . GLY B 1 129 ? 17.562 -23.688 -20.672 1 97.75 129 GLY B O 1
ATOM 3251 N N . VAL B 1 130 ? 17.266 -21.562 -20.047 1 97.88 130 VAL B N 1
ATOM 3252 C CA . VAL B 1 130 ? 17.891 -21.781 -18.75 1 97.88 130 VAL B CA 1
ATOM 3253 C C . VAL B 1 130 ? 16.922 -21.375 -17.641 1 97.88 130 VAL B C 1
ATOM 3255 O O . VAL B 1 130 ? 16.516 -20.219 -17.547 1 97.88 130 VAL B O 1
ATOM 3258 N N . ILE B 1 131 ? 16.625 -22.375 -16.797 1 97.06 131 ILE B N 1
ATOM 3259 C CA . ILE B 1 131 ? 15.727 -22.156 -15.664 1 97.06 131 ILE B CA 1
ATOM 3260 C C . ILE B 1 131 ? 16.5 -22.297 -14.359 1 97.06 131 ILE B C 1
ATOM 3262 O O . ILE B 1 131 ? 17.281 -23.25 -14.188 1 97.06 131 ILE B O 1
ATOM 3266 N N . LYS B 1 132 ? 16.328 -21.344 -13.492 1 95.62 132 LYS B N 1
ATOM 3267 C CA . LYS B 1 132 ? 16.906 -21.453 -12.156 1 95.62 132 LYS B CA 1
ATOM 3268 C C . LYS B 1 132 ? 15.852 -21.875 -11.141 1 95.62 132 LYS B C 1
ATOM 3270 O O . LYS B 1 132 ? 14.867 -21.172 -10.914 1 95.62 132 LYS B O 1
ATOM 3275 N N . TRP B 1 133 ? 16.047 -23.062 -10.602 1 96.12 133 TRP B N 1
ATOM 3276 C CA . TRP B 1 133 ? 15.219 -23.547 -9.508 1 96.12 133 TRP B CA 1
ATOM 3277 C C . TRP B 1 133 ? 15.641 -22.922 -8.18 1 96.12 133 TRP B C 1
ATOM 3279 O O . TRP B 1 133 ? 16.641 -23.328 -7.586 1 96.12 133 TRP B O 1
ATOM 3289 N N . THR B 1 134 ? 14.836 -22.047 -7.695 1 90.56 134 THR B N 1
ATOM 3290 C CA . THR B 1 134 ? 15.242 -21.188 -6.586 1 90.56 134 THR B CA 1
ATOM 3291 C C . THR B 1 134 ? 14.742 -21.766 -5.258 1 90.56 134 THR B C 1
ATOM 3293 O O . THR B 1 134 ? 15.305 -21.469 -4.203 1 90.56 134 THR B O 1
ATOM 3296 N N . GLY B 1 135 ? 13.742 -22.531 -5.297 1 90.44 135 GLY B N 1
ATOM 3297 C CA . GLY B 1 135 ? 13.164 -23.094 -4.086 1 90.44 135 GLY B CA 1
ATOM 3298 C C . GLY B 1 135 ? 12.406 -24.375 -4.336 1 90.44 135 GLY B C 1
ATOM 3299 O O . GLY B 1 135 ? 11.453 -24.406 -5.117 1 90.44 135 GLY B O 1
ATOM 3300 N N . LYS B 1 136 ? 12.875 -25.422 -3.668 1 92.56 136 LYS B N 1
ATOM 3301 C CA . LYS B 1 136 ? 12.156 -26.688 -3.729 1 92.56 136 LYS B CA 1
ATOM 3302 C C . LYS B 1 136 ? 10.961 -26.688 -2.787 1 92.56 136 LYS B C 1
ATOM 3304 O O . LYS B 1 136 ? 11.078 -26.312 -1.62 1 92.56 136 LYS B O 1
ATOM 3309 N N . GLY B 1 137 ? 9.805 -27 -3.354 1 93.31 137 GLY B N 1
ATOM 3310 C CA . GLY B 1 137 ? 8.578 -26.969 -2.568 1 93.31 137 GLY B CA 1
ATOM 3311 C C . GLY B 1 137 ? 7.672 -28.156 -2.838 1 93.31 137 GLY B C 1
ATOM 3312 O O . GLY B 1 137 ? 8.125 -29.203 -3.332 1 93.31 137 GLY B O 1
ATOM 3313 N N . VAL B 1 138 ? 6.441 -27.984 -2.404 1 95.75 138 VAL B N 1
ATOM 3314 C CA . VAL B 1 138 ? 5.453 -29.047 -2.516 1 95.75 138 VAL B CA 1
ATOM 3315 C C . VAL B 1 138 ? 4.371 -28.656 -3.52 1 95.75 138 VAL B C 1
ATOM 3317 O O . VAL B 1 138 ? 4.102 -27.469 -3.709 1 95.75 138 VAL B O 1
ATOM 3320 N N . THR B 1 139 ? 3.922 -29.641 -4.227 1 98.19 139 THR B N 1
ATOM 3321 C CA . THR B 1 139 ? 2.793 -29.484 -5.137 1 98.19 139 THR B CA 1
ATOM 3322 C C . THR B 1 139 ? 1.585 -30.281 -4.648 1 98.19 139 THR B C 1
ATOM 3324 O O . THR B 1 139 ? 1.724 -31.422 -4.211 1 98.19 139 THR B O 1
ATOM 3327 N N . ILE B 1 140 ? 0.477 -29.625 -4.609 1 98.31 140 ILE B N 1
ATOM 3328 C CA . ILE B 1 140 ? -0.774 -30.297 -4.254 1 98.31 140 ILE B CA 1
ATOM 3329 C C . ILE B 1 140 ? -1.738 -30.25 -5.438 1 98.31 140 ILE B C 1
ATOM 3331 O O . ILE B 1 140 ? -1.962 -29.188 -6.02 1 98.31 140 ILE B O 1
ATOM 3335 N N . ILE B 1 141 ? -2.256 -31.406 -5.824 1 98.75 141 ILE B N 1
ATOM 3336 C CA . ILE B 1 141 ? -3.188 -31.453 -6.945 1 98.75 141 ILE B CA 1
ATOM 3337 C C . ILE B 1 141 ? -4.461 -32.188 -6.527 1 98.75 141 ILE B C 1
ATOM 3339 O O . ILE B 1 141 ? -4.48 -32.875 -5.512 1 98.75 141 ILE B O 1
ATOM 3343 N N . GLY B 1 142 ? -5.516 -32 -7.242 1 98.75 142 GLY B N 1
ATOM 3344 C CA . GLY B 1 142 ? -6.781 -32.656 -6.973 1 98.75 142 GLY B CA 1
ATOM 3345 C C . GLY B 1 142 ? -7.84 -32.375 -8.023 1 98.75 142 GLY B C 1
ATOM 3346 O O . GLY B 1 142 ? -7.68 -31.453 -8.836 1 98.75 142 GLY B O 1
ATOM 3347 N N . LEU B 1 143 ? -8.828 -33.219 -7.961 1 98.62 143 LEU B N 1
ATOM 3348 C CA . LEU B 1 143 ? -9.977 -32.969 -8.82 1 98.62 143 LEU B CA 1
ATOM 3349 C C . LEU B 1 143 ? -10.641 -31.641 -8.453 1 98.62 143 LEU B C 1
ATOM 3351 O O . LEU B 1 143 ? -10.891 -31.375 -7.277 1 98.62 143 LEU B O 1
ATOM 3355 N N . TYR B 1 144 ? -10.82 -30.781 -9.43 1 98.06 144 TYR B N 1
ATOM 3356 C CA . TYR B 1 144 ? -11.438 -29.484 -9.172 1 98.06 144 TYR B CA 1
ATOM 3357 C C . TYR B 1 144 ? -12.953 -29.562 -9.336 1 98.06 144 TYR B C 1
ATOM 3359 O O . TYR B 1 144 ? -13.445 -30.109 -10.328 1 98.06 144 TYR B O 1
ATOM 3367 N N . PRO B 1 145 ? -13.758 -29.141 -8.391 1 97.06 145 PRO B N 1
ATOM 3368 C CA . PRO B 1 145 ? -13.336 -28.391 -7.199 1 97.06 145 PRO B CA 1
ATOM 3369 C C . PRO B 1 145 ? -12.961 -29.312 -6.035 1 97.06 145 PRO B C 1
ATOM 3371 O O . PRO B 1 145 ? -12.234 -28.891 -5.129 1 97.06 145 PRO B O 1
ATOM 3374 N N . GLN B 1 146 ? -13.586 -30.469 -6.035 1 97.38 146 GLN B N 1
ATOM 3375 C CA . GLN B 1 146 ? -13.32 -31.453 -5.004 1 97.38 146 GLN B CA 1
ATOM 3376 C C . GLN B 1 146 ? -13.656 -32.875 -5.492 1 97.38 146 GLN B C 1
ATOM 3378 O O . GLN B 1 146 ? -14.398 -33.031 -6.461 1 97.38 146 GLN B O 1
ATOM 3383 N N . GLY B 1 147 ? -12.984 -33.812 -4.828 1 97.19 147 GLY B N 1
ATOM 3384 C CA . GLY B 1 147 ? -13.305 -35.188 -5.137 1 97.19 147 GLY B CA 1
ATOM 3385 C C . GLY B 1 147 ? -12.07 -36.062 -5.363 1 97.19 147 GLY B C 1
ATOM 3386 O O . GLY B 1 147 ? -10.945 -35.594 -5.16 1 97.19 147 GLY B O 1
ATOM 3387 N N . LYS B 1 148 ? -12.414 -37.344 -5.691 1 97.12 148 LYS B N 1
ATOM 3388 C CA . LYS B 1 148 ? -11.367 -38.312 -5.945 1 97.12 148 LYS B CA 1
ATOM 3389 C C . LYS B 1 148 ? -11.391 -38.781 -7.398 1 97.12 148 LYS B C 1
ATOM 3391 O O . LYS B 1 148 ? -12.461 -38.969 -7.984 1 97.12 148 LYS B O 1
ATOM 3396 N N . GLU B 1 149 ? -10.242 -38.875 -7.957 1 97.62 149 GLU B N 1
ATOM 3397 C CA . GLU B 1 149 ? -10.094 -39.375 -9.32 1 97.62 149 GLU B CA 1
ATOM 3398 C C . GLU B 1 149 ? -8.805 -40.188 -9.477 1 97.62 149 GLU B C 1
ATOM 3400 O O . GLU B 1 149 ? -7.719 -39.688 -9.18 1 97.62 149 GLU B O 1
ATOM 3405 N N . LYS B 1 150 ? -8.867 -41.406 -9.977 1 98.12 150 LYS B N 1
ATOM 3406 C CA . LYS B 1 150 ? -7.738 -42.312 -10.094 1 98.12 150 LYS B CA 1
ATOM 3407 C C . LYS B 1 150 ? -6.648 -41.75 -10.984 1 98.12 150 LYS B C 1
ATOM 3409 O O . LYS B 1 150 ? -5.457 -41.938 -10.734 1 98.12 150 LYS B O 1
ATOM 3414 N N . PHE B 1 151 ? -7.062 -41.125 -12.016 1 98.44 151 PHE B N 1
ATOM 3415 C CA . PHE B 1 151 ? -6.09 -40.562 -12.938 1 98.44 151 PHE B CA 1
ATOM 3416 C C . PHE B 1 151 ? -5.195 -39.531 -12.219 1 98.44 151 PHE B C 1
ATOM 3418 O O . PHE B 1 151 ? -4.004 -39.438 -12.516 1 98.44 151 PHE B O 1
ATOM 3425 N N . ILE B 1 152 ? -5.73 -38.812 -11.289 1 98.75 152 ILE B N 1
ATOM 3426 C CA . ILE B 1 152 ? -4.992 -37.781 -10.57 1 98.75 152 ILE B CA 1
ATOM 3427 C C . ILE B 1 152 ? -3.957 -38.438 -9.648 1 98.75 152 ILE B C 1
ATOM 3429 O O . ILE B 1 152 ? -2.859 -37.906 -9.469 1 98.75 152 ILE B O 1
ATOM 3433 N N . GLU B 1 153 ? -4.293 -39.531 -9.094 1 98.5 153 GLU B N 1
ATOM 3434 C CA . GLU B 1 153 ? -3.318 -40.312 -8.328 1 98.5 153 GLU B CA 1
ATOM 3435 C C . GLU B 1 153 ? -2.146 -40.719 -9.203 1 98.5 153 GLU B C 1
ATOM 3437 O O . GLU B 1 153 ? -0.992 -40.688 -8.773 1 98.5 153 GLU B O 1
ATOM 3442 N N . LYS B 1 154 ? -2.51 -41.156 -10.391 1 98.62 154 LYS B N 1
ATOM 3443 C CA . LYS B 1 154 ? -1.473 -41.531 -11.344 1 98.62 154 LYS B CA 1
ATOM 3444 C C . LYS B 1 154 ? -0.566 -40.375 -11.68 1 98.62 154 LYS B C 1
ATOM 3446 O O . LYS B 1 154 ? 0.653 -40.5 -11.773 1 98.62 154 LYS B O 1
ATOM 3451 N N . VAL B 1 155 ? -1.135 -39.219 -11.891 1 98.75 155 VAL B N 1
ATOM 3452 C CA . VAL B 1 155 ? -0.373 -38 -12.18 1 98.75 155 VAL B CA 1
ATOM 3453 C C . VAL B 1 155 ? 0.582 -37.719 -11.023 1 98.75 155 VAL B C 1
ATOM 3455 O O . VAL B 1 155 ? 1.758 -37.406 -11.242 1 98.75 155 VAL B O 1
ATOM 3458 N N . ALA B 1 156 ? 0.075 -37.781 -9.781 1 98.69 156 ALA B N 1
ATOM 3459 C CA . ALA B 1 156 ? 0.897 -37.562 -8.602 1 98.69 156 ALA B CA 1
ATOM 3460 C C . ALA B 1 156 ? 2.08 -38.531 -8.547 1 98.69 156 ALA B C 1
ATOM 3462 O O . ALA B 1 156 ? 3.201 -38.125 -8.227 1 98.69 156 ALA B O 1
ATOM 3463 N N . ASP B 1 157 ? 1.828 -39.75 -8.844 1 98.56 157 ASP B N 1
ATOM 3464 C CA . ASP B 1 157 ? 2.889 -40.75 -8.852 1 98.56 157 ASP B CA 1
ATOM 3465 C C . ASP B 1 157 ? 3.961 -40.406 -9.883 1 98.56 157 ASP B C 1
ATOM 3467 O O . ASP B 1 157 ? 5.156 -40.531 -9.602 1 98.56 157 ASP B O 1
ATOM 3471 N N . VAL B 1 158 ? 3.527 -40.031 -11.055 1 98.62 158 VAL B N 1
ATOM 3472 C CA . VAL B 1 158 ? 4.438 -39.688 -12.133 1 98.62 158 VAL B CA 1
ATOM 3473 C C . VAL B 1 158 ? 5.281 -38.469 -11.719 1 98.62 158 VAL B C 1
ATOM 3475 O O . VAL B 1 158 ? 6.496 -38.469 -11.93 1 98.62 158 VAL B O 1
ATOM 3478 N N . PHE B 1 159 ? 4.633 -37.438 -11.109 1 98.75 159 PHE B N 1
ATOM 3479 C CA . PHE B 1 159 ? 5.34 -36.25 -10.656 1 98.75 159 PHE B CA 1
ATOM 3480 C C . PHE B 1 159 ? 6.348 -36.594 -9.57 1 98.75 159 PHE B C 1
ATOM 3482 O O . PHE B 1 159 ? 7.48 -36.125 -9.586 1 98.75 159 PHE B O 1
ATOM 3489 N N . ASN B 1 160 ? 5.93 -37.406 -8.617 1 98.56 160 ASN B N 1
ATOM 3490 C CA . ASN B 1 160 ? 6.82 -37.812 -7.539 1 98.56 160 ASN B CA 1
ATOM 3491 C C . ASN B 1 160 ? 8.031 -38.594 -8.07 1 98.56 160 ASN B C 1
ATOM 3493 O O . ASN B 1 160 ? 9.141 -38.406 -7.566 1 98.56 160 ASN B O 1
ATOM 3497 N N . SER B 1 161 ? 7.84 -39.406 -9.047 1 97.88 161 SER B N 1
ATOM 3498 C CA . SER B 1 161 ? 8.938 -40.156 -9.656 1 97.88 161 SER B CA 1
ATOM 3499 C C . SER B 1 161 ? 9.914 -39.219 -10.367 1 97.88 161 SER B C 1
ATOM 3501 O O . SER B 1 161 ? 11.062 -39.594 -10.625 1 97.88 161 SER B O 1
ATOM 3503 N N . ALA B 1 162 ? 9.469 -38 -10.734 1 97.38 162 ALA B N 1
ATOM 3504 C CA . ALA B 1 162 ? 10.289 -37 -11.422 1 97.38 162 ALA B CA 1
ATOM 3505 C C . ALA B 1 162 ? 10.867 -36 -10.43 1 97.38 162 ALA B C 1
ATOM 3507 O O . ALA B 1 162 ? 11.312 -34.938 -10.82 1 97.38 162 ALA B O 1
ATOM 3508 N N . ASP B 1 163 ? 10.789 -36.25 -9.141 1 95.44 163 ASP B N 1
ATOM 3509 C CA . ASP B 1 163 ? 11.359 -35.469 -8.07 1 95.44 163 ASP B CA 1
ATOM 3510 C C . ASP B 1 163 ? 10.555 -34.188 -7.859 1 95.44 163 ASP B C 1
ATOM 3512 O O . ASP B 1 163 ? 11.102 -33.156 -7.449 1 95.44 163 ASP B O 1
ATOM 3516 N N . ILE B 1 164 ? 9.328 -34.156 -8.266 1 97.56 164 ILE B N 1
ATOM 3517 C CA . ILE B 1 164 ? 8.367 -33.125 -7.918 1 97.56 164 ILE B CA 1
ATOM 3518 C C . ILE B 1 164 ? 7.465 -33.625 -6.785 1 97.56 164 ILE B C 1
ATOM 3520 O O . ILE B 1 164 ? 6.488 -34.312 -7.027 1 97.56 164 ILE B O 1
ATOM 3524 N N . GLU B 1 165 ? 7.812 -33.188 -5.617 1 98 165 GLU B N 1
ATOM 3525 C CA . GLU B 1 165 ? 6.996 -33.656 -4.492 1 98 165 GLU B CA 1
ATOM 3526 C C . GLU B 1 165 ? 5.535 -33.25 -4.676 1 98 165 GLU B C 1
ATOM 3528 O O . GLU B 1 165 ? 5.215 -32.062 -4.711 1 98 165 GLU B O 1
ATOM 3533 N N . THR B 1 166 ? 4.672 -34.25 -4.809 1 98.56 166 THR B N 1
ATOM 3534 C CA . THR B 1 166 ? 3.281 -33.969 -5.152 1 98.56 166 THR B CA 1
ATOM 3535 C C . THR B 1 166 ? 2.342 -34.781 -4.262 1 98.56 166 THR B C 1
ATOM 3537 O O . THR B 1 166 ? 2.559 -35.969 -4.039 1 98.56 166 THR B O 1
ATOM 3540 N N . HIS B 1 167 ? 1.363 -34.125 -3.691 1 98.31 167 HIS B N 1
ATOM 3541 C CA . HIS B 1 167 ? 0.317 -34.75 -2.885 1 98.31 167 HIS B CA 1
ATOM 3542 C C . HIS B 1 167 ? -1.059 -34.531 -3.508 1 98.31 167 HIS B C 1
ATOM 3544 O O . HIS B 1 167 ? -1.282 -33.531 -4.199 1 98.31 167 HIS B O 1
ATOM 3550 N N . VAL B 1 168 ? -1.961 -35.5 -3.27 1 98.5 168 VAL B N 1
ATOM 3551 C CA . VAL B 1 168 ? -3.316 -35.406 -3.799 1 98.5 168 VAL B CA 1
ATOM 3552 C C . VAL B 1 168 ? -4.27 -34.969 -2.701 1 98.5 168 VAL B C 1
ATOM 3554 O O . VAL B 1 168 ? -4.199 -35.438 -1.565 1 98.5 168 VAL B O 1
ATOM 3557 N N . SER B 1 169 ? -5.027 -34 -3.035 1 98.06 169 SER B N 1
ATOM 3558 C CA . SER B 1 169 ? -6.062 -33.5 -2.133 1 98.06 169 SER B CA 1
ATOM 3559 C C . SER B 1 169 ? -7.457 -33.812 -2.68 1 98.06 169 SER B C 1
ATOM 3561 O O . SER B 1 169 ? -7.688 -33.719 -3.887 1 98.06 169 SER B O 1
ATOM 3563 N N . GLU B 1 170 ? -8.391 -34.125 -1.798 1 98 170 GLU B N 1
ATOM 3564 C CA . GLU B 1 170 ? -9.781 -34.312 -2.197 1 98 170 GLU B CA 1
ATOM 3565 C C . GLU B 1 170 ? -10.555 -33 -2.168 1 98 170 GLU B C 1
ATOM 3567 O O . GLU B 1 170 ? -11.719 -32.938 -2.566 1 98 170 GLU B O 1
ATOM 3572 N N . ASN B 1 171 ? -9.922 -31.953 -1.685 1 98.19 171 ASN B N 1
ATOM 3573 C CA . ASN B 1 171 ? -10.492 -30.609 -1.586 1 98.19 171 ASN B CA 1
ATOM 3574 C C . ASN B 1 171 ? -9.523 -29.562 -2.109 1 98.19 171 ASN B C 1
ATOM 3576 O O . ASN B 1 171 ? -9.141 -28.641 -1.378 1 98.19 171 ASN B O 1
ATOM 3580 N N . ILE B 1 172 ? -9.289 -29.672 -3.406 1 98.06 172 ILE B N 1
ATOM 3581 C CA . ILE B 1 172 ? -8.203 -28.891 -3.982 1 98.06 172 ILE B CA 1
ATOM 3582 C C . ILE B 1 172 ? -8.594 -27.422 -4.008 1 98.06 172 ILE B C 1
ATOM 3584 O O . ILE B 1 172 ? -7.73 -26.547 -3.922 1 98.06 172 ILE B O 1
ATOM 3588 N N . ILE B 1 173 ? -9.867 -27.125 -4.051 1 98.25 173 ILE B N 1
ATOM 3589 C CA . ILE B 1 173 ? -10.312 -25.734 -4.113 1 98.25 173 ILE B CA 1
ATOM 3590 C C . ILE B 1 173 ? -9.898 -25 -2.84 1 98.25 173 ILE B C 1
ATOM 3592 O O . ILE B 1 173 ? -9.594 -23.812 -2.875 1 98.25 173 ILE B O 1
ATOM 3596 N N . SER B 1 174 ? -9.891 -25.734 -1.715 1 98 174 SER B N 1
ATOM 3597 C CA . SER B 1 174 ? -9.445 -25.172 -0.445 1 98 174 SER B CA 1
ATOM 3598 C C . SER B 1 174 ? -7.992 -24.719 -0.516 1 98 174 SER B C 1
ATOM 3600 O O . SER B 1 174 ? -7.641 -23.656 -0.011 1 98 174 SER B O 1
ATOM 3602 N N . TRP B 1 175 ? -7.184 -25.453 -1.155 1 97.75 175 TRP B N 1
ATOM 3603 C CA . TRP B 1 175 ? -5.762 -25.156 -1.28 1 97.75 175 TRP B CA 1
ATOM 3604 C C . TRP B 1 175 ? -5.531 -23.984 -2.227 1 97.75 175 TRP B C 1
ATOM 3606 O O . TRP B 1 175 ? -4.68 -23.125 -1.973 1 97.75 175 TRP B O 1
ATOM 3616 N N . ILE B 1 176 ? -6.277 -23.969 -3.289 1 98.12 176 ILE B N 1
ATOM 3617 C CA . ILE B 1 176 ? -6.176 -22.891 -4.262 1 98.12 176 ILE B CA 1
ATOM 3618 C C . ILE B 1 176 ? -6.504 -21.562 -3.592 1 98.12 176 ILE B C 1
ATOM 3620 O O . ILE B 1 176 ? -5.742 -20.594 -3.705 1 98.12 176 ILE B O 1
ATOM 3624 N N . TRP B 1 177 ? -7.531 -21.531 -2.809 1 98.56 177 TRP B N 1
ATOM 3625 C CA . TRP B 1 177 ? -7.949 -20.328 -2.102 1 98.56 177 TRP B CA 1
ATOM 3626 C C . TRP B 1 177 ? -6.938 -19.953 -1.021 1 98.56 177 TRP B C 1
ATOM 3628 O O . TRP B 1 177 ? -6.574 -18.781 -0.882 1 98.56 177 TRP B O 1
ATOM 3638 N N . ALA B 1 178 ? -6.547 -20.969 -0.287 1 98.31 178 ALA B N 1
ATOM 3639 C CA . ALA B 1 178 ? -5.602 -20.688 0.793 1 98.31 178 ALA B CA 1
ATOM 3640 C C . ALA B 1 178 ? -4.32 -20.062 0.258 1 98.31 178 ALA B C 1
ATOM 3642 O O . ALA B 1 178 ? -3.822 -19.078 0.827 1 98.31 178 ALA B O 1
ATOM 3643 N N . LYS B 1 179 ? -3.807 -20.562 -0.797 1 97.81 179 LYS B N 1
ATOM 3644 C CA . LYS B 1 179 ? -2.59 -20.016 -1.386 1 97.81 179 LYS B CA 1
ATOM 3645 C C . LYS B 1 179 ? -2.824 -18.594 -1.917 1 97.81 179 LYS B C 1
ATOM 3647 O O . LYS B 1 179 ? -1.983 -17.719 -1.74 1 97.81 179 LYS B O 1
ATOM 3652 N N . ALA B 1 180 ? -3.939 -18.422 -2.596 1 98.31 180 ALA B N 1
ATOM 3653 C CA . ALA B 1 180 ? -4.262 -17.094 -3.121 1 98.31 180 ALA B CA 1
ATOM 3654 C C . ALA B 1 180 ? -4.359 -16.078 -1.997 1 98.31 180 ALA B C 1
ATOM 3656 O O . ALA B 1 180 ? -3.887 -14.945 -2.137 1 98.31 180 ALA B O 1
ATOM 3657 N N . ILE B 1 181 ? -4.984 -16.469 -0.915 1 98.81 181 ILE B N 1
ATOM 3658 C CA . ILE B 1 181 ? -5.156 -15.609 0.246 1 98.81 181 ILE B CA 1
ATOM 3659 C C . ILE B 1 181 ? -3.791 -15.242 0.827 1 98.81 181 ILE B C 1
ATOM 3661 O O . ILE B 1 181 ? -3.518 -14.078 1.106 1 98.81 181 ILE B O 1
ATOM 3665 N N . VAL B 1 182 ? -2.959 -16.188 0.983 1 98.56 182 VAL B N 1
ATOM 3666 C CA . VAL B 1 182 ? -1.62 -15.969 1.522 1 98.56 182 VAL B CA 1
ATOM 3667 C C . VAL B 1 182 ? -0.838 -15.031 0.602 1 98.56 182 VAL B C 1
ATOM 3669 O O . VAL B 1 182 ? -0.232 -14.062 1.062 1 98.56 182 VAL B O 1
ATOM 3672 N N . ASN B 1 183 ? -0.901 -15.297 -0.688 1 98.12 183 ASN B N 1
ATOM 3673 C CA . ASN B 1 183 ? -0.197 -14.484 -1.681 1 98.12 183 ASN B CA 1
ATOM 3674 C C . ASN B 1 183 ? -0.753 -13.07 -1.748 1 98.12 183 ASN B C 1
ATOM 3676 O O . ASN B 1 183 ? -0.021 -12.125 -2.047 1 98.12 183 ASN B O 1
ATOM 3680 N N . SER B 1 184 ? -2.023 -12.938 -1.435 1 98.81 184 SER B N 1
ATOM 3681 C CA . SER B 1 184 ? -2.678 -11.633 -1.51 1 98.81 184 SER B CA 1
ATOM 3682 C C . SER B 1 184 ? -2.141 -10.68 -0.446 1 98.81 184 SER B C 1
ATOM 3684 O O . SER B 1 184 ? -2.312 -9.469 -0.55 1 98.81 184 SER B O 1
ATOM 3686 N N . ALA B 1 185 ? -1.555 -11.25 0.571 1 98.88 185 ALA B N 1
ATOM 3687 C CA . ALA B 1 185 ? -0.941 -10.445 1.621 1 98.88 185 ALA B CA 1
ATOM 3688 C C . ALA B 1 185 ? 0.549 -10.242 1.36 1 98.88 185 ALA B C 1
ATOM 3690 O O . ALA B 1 185 ? 1.018 -9.109 1.229 1 98.88 185 ALA B O 1
ATOM 3691 N N . ILE B 1 186 ? 1.271 -11.281 1.141 1 98.62 186 ILE B N 1
ATOM 3692 C CA . ILE B 1 186 ? 2.729 -11.281 1.084 1 98.62 186 ILE B CA 1
ATOM 3693 C C . ILE B 1 186 ? 3.193 -10.547 -0.173 1 98.62 186 ILE B C 1
ATOM 3695 O O . ILE B 1 186 ? 4.066 -9.68 -0.105 1 98.62 186 ILE B O 1
ATOM 3699 N N . ASN B 1 187 ? 2.584 -10.875 -1.312 1 98.44 187 ASN B N 1
ATOM 3700 C CA . ASN B 1 187 ? 3.104 -10.398 -2.592 1 98.44 187 ASN B CA 1
ATOM 3701 C C . ASN B 1 187 ? 2.938 -8.891 -2.74 1 98.44 187 ASN B C 1
ATOM 3703 O O . ASN B 1 187 ? 3.9 -8.18 -3.035 1 98.44 187 ASN B O 1
ATOM 3707 N N . PRO B 1 188 ? 1.71 -8.359 -2.541 1 98.88 188 PRO B N 1
ATOM 3708 C CA . PRO B 1 188 ? 1.576 -6.914 -2.73 1 98.88 188 PRO B CA 1
ATOM 3709 C C . PRO B 1 188 ? 2.369 -6.109 -1.704 1 98.88 188 PRO B C 1
ATOM 3711 O O . PRO B 1 188 ? 2.963 -5.082 -2.045 1 98.88 188 PRO B O 1
ATOM 3714 N N . ILE B 1 189 ? 2.357 -6.539 -0.409 1 98.81 189 ILE B N 1
ATOM 3715 C CA . ILE B 1 189 ? 3.078 -5.809 0.628 1 98.81 189 ILE B CA 1
ATOM 3716 C C . ILE B 1 189 ? 4.574 -5.816 0.322 1 98.81 189 ILE B C 1
ATOM 3718 O O . ILE B 1 189 ? 5.223 -4.77 0.343 1 98.81 189 ILE B O 1
ATOM 3722 N N . GLY B 1 190 ? 5.125 -6.992 -0.013 1 98.5 190 GLY B N 1
ATOM 3723 C CA . GLY B 1 190 ? 6.527 -7.09 -0.39 1 98.5 190 GLY B CA 1
ATOM 3724 C C . GLY B 1 190 ? 6.863 -6.289 -1.634 1 98.5 190 GLY B C 1
ATOM 3725 O O . GLY B 1 190 ? 7.961 -5.734 -1.743 1 98.5 190 GLY B O 1
ATOM 3726 N N . THR B 1 191 ? 5.953 -6.258 -2.566 1 98.5 191 THR B N 1
ATOM 3727 C CA . THR B 1 191 ? 6.168 -5.574 -3.838 1 98.5 191 THR B CA 1
ATOM 3728 C C . THR B 1 191 ? 6.145 -4.059 -3.65 1 98.5 191 THR B C 1
ATOM 3730 O O . THR B 1 191 ? 7.008 -3.352 -4.172 1 98.5 191 THR B O 1
ATOM 3733 N N . LEU B 1 192 ? 5.207 -3.572 -2.895 1 98.44 192 LEU B N 1
ATOM 3734 C CA . LEU B 1 192 ? 5.086 -2.137 -2.668 1 98.44 192 LEU B CA 1
ATOM 3735 C C . LEU B 1 192 ? 6.309 -1.598 -1.934 1 98.44 192 LEU B C 1
ATOM 3737 O O . LEU B 1 192 ? 6.785 -0.499 -2.232 1 98.44 192 LEU B O 1
ATOM 3741 N N . LEU B 1 193 ? 6.836 -2.371 -1.01 1 98.12 193 LEU B N 1
ATOM 3742 C CA . LEU B 1 193 ? 7.965 -1.93 -0.196 1 98.12 193 LEU B CA 1
ATOM 3743 C C . LEU B 1 193 ? 9.281 -2.398 -0.797 1 98.12 193 LEU B C 1
ATOM 3745 O O . LEU B 1 193 ? 10.359 -1.99 -0.347 1 98.12 193 LEU B O 1
ATOM 3749 N N . GLU B 1 194 ? 9.211 -3.219 -1.803 1 97.06 194 GLU B N 1
ATOM 3750 C CA . GLU B 1 194 ? 10.359 -3.785 -2.512 1 97.06 194 GLU B CA 1
ATOM 3751 C C . GLU B 1 194 ? 11.336 -4.438 -1.542 1 97.06 194 GLU B C 1
ATOM 3753 O O . GLU B 1 194 ? 12.531 -4.129 -1.559 1 97.06 194 GLU B O 1
ATOM 3758 N N . VAL B 1 195 ? 10.812 -5.398 -0.809 1 97.75 195 VAL B N 1
ATOM 3759 C CA . VAL B 1 195 ? 11.617 -6.062 0.214 1 97.75 195 VAL B CA 1
ATOM 3760 C C . VAL B 1 195 ? 11.477 -7.574 0.077 1 97.75 195 VAL B C 1
ATOM 3762 O O . VAL B 1 195 ? 10.578 -8.062 -0.606 1 97.75 195 VAL B O 1
ATOM 3765 N N . LYS B 1 196 ? 12.391 -8.32 0.704 1 97.44 196 LYS B N 1
ATOM 3766 C CA . LYS B 1 196 ? 12.273 -9.773 0.84 1 97.44 196 LYS B CA 1
ATOM 3767 C C . LYS B 1 196 ? 11.148 -10.141 1.799 1 97.44 196 LYS B C 1
ATOM 3769 O O . LYS B 1 196 ? 10.742 -9.336 2.641 1 97.44 196 LYS B O 1
ATOM 3774 N N . ASN B 1 197 ? 10.68 -11.375 1.776 1 97.56 197 ASN B N 1
ATOM 3775 C CA . ASN B 1 197 ? 9.547 -11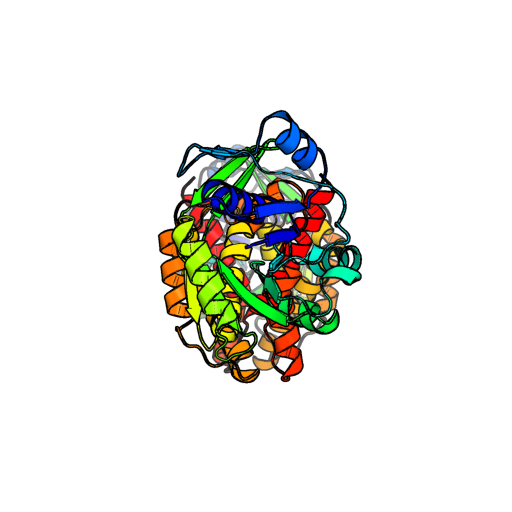.82 2.58 1 97.56 197 ASN B CA 1
ATOM 3776 C C . ASN B 1 197 ? 9.875 -11.797 4.07 1 97.56 197 ASN B C 1
ATOM 3778 O O . ASN B 1 197 ? 8.984 -11.594 4.898 1 97.56 197 ASN B O 1
ATOM 3782 N N . LYS B 1 198 ? 11.125 -11.953 4.434 1 97.81 198 LYS B N 1
ATOM 3783 C CA . LYS B 1 198 ? 11.492 -11.969 5.848 1 97.81 198 LYS B CA 1
ATOM 3784 C C . LYS B 1 198 ? 11.18 -10.633 6.512 1 97.81 198 LYS B C 1
ATOM 3786 O O . LYS B 1 198 ? 10.914 -10.578 7.715 1 97.81 198 LYS B O 1
ATOM 3791 N N . VAL B 1 199 ? 11.266 -9.594 5.766 1 98.19 199 VAL B N 1
ATOM 3792 C CA . VAL B 1 199 ? 11.016 -8.258 6.301 1 98.19 199 VAL B CA 1
ATOM 3793 C C . VAL B 1 199 ? 9.57 -8.164 6.781 1 98.19 199 VAL B C 1
ATOM 3795 O O . VAL B 1 199 ? 9.281 -7.512 7.789 1 98.19 199 VAL B O 1
ATOM 3798 N N . ILE B 1 200 ? 8.633 -8.789 6.082 1 98.5 200 ILE B N 1
ATOM 3799 C CA . ILE B 1 200 ? 7.23 -8.805 6.484 1 98.5 200 ILE B CA 1
ATOM 3800 C C . ILE B 1 200 ? 7.09 -9.523 7.828 1 98.5 200 ILE B C 1
ATOM 3802 O O . ILE B 1 200 ? 6.348 -9.07 8.703 1 98.5 200 ILE B O 1
ATOM 3806 N N . ARG B 1 201 ? 7.797 -10.594 7.969 1 97.81 201 ARG B N 1
ATOM 3807 C CA . ARG B 1 201 ? 7.719 -11.398 9.188 1 97.81 201 ARG B CA 1
ATOM 3808 C C . ARG B 1 201 ? 8.359 -10.672 10.367 1 97.81 201 ARG B C 1
ATOM 3810 O O . ARG B 1 201 ? 7.875 -10.766 11.492 1 97.81 201 ARG B O 1
ATOM 3817 N N . GLU B 1 202 ? 9.391 -9.961 10.102 1 97.62 202 GLU B N 1
ATOM 3818 C CA . GLU B 1 202 ? 10.234 -9.422 11.164 1 97.62 202 GLU B CA 1
ATOM 3819 C C . GLU B 1 202 ? 9.766 -8.031 11.586 1 97.62 202 GLU B C 1
ATOM 3821 O O . GLU B 1 202 ? 10.148 -7.531 12.641 1 97.62 202 GLU B O 1
ATOM 3826 N N . ASN B 1 203 ? 9.016 -7.391 10.781 1 97.69 203 ASN B N 1
ATOM 3827 C CA . ASN B 1 203 ? 8.461 -6.086 11.109 1 97.69 203 ASN B CA 1
ATOM 3828 C C . ASN B 1 203 ? 7.043 -6.207 11.672 1 97.69 203 ASN B C 1
ATOM 3830 O O . ASN B 1 203 ? 6.117 -6.586 10.953 1 97.69 203 ASN B O 1
ATOM 3834 N N . ASP B 1 204 ? 6.84 -5.809 12.891 1 97.75 204 ASP B N 1
ATOM 3835 C CA . ASP B 1 204 ? 5.582 -6.027 13.602 1 97.75 204 ASP B CA 1
ATOM 3836 C C . ASP B 1 204 ? 4.418 -5.348 12.883 1 97.75 204 ASP B C 1
ATOM 3838 O O . ASP B 1 204 ? 3.312 -5.887 12.836 1 97.75 204 ASP B O 1
ATOM 3842 N N . PHE B 1 205 ? 4.633 -4.18 12.359 1 97.62 205 PHE B N 1
ATOM 3843 C CA . PHE B 1 205 ? 3.576 -3.469 11.648 1 97.62 205 PHE B CA 1
ATOM 3844 C C . PHE B 1 205 ? 3.191 -4.207 10.367 1 97.62 205 PHE B C 1
ATOM 3846 O O . PHE B 1 205 ? 2.008 -4.422 10.102 1 97.62 205 PHE B O 1
ATOM 3853 N N . LEU B 1 206 ? 4.168 -4.582 9.609 1 98.62 206 LEU B N 1
ATOM 3854 C CA . LEU B 1 206 ? 3.91 -5.266 8.344 1 98.62 206 LEU B CA 1
ATOM 3855 C C . LEU B 1 206 ? 3.266 -6.625 8.586 1 98.62 206 LEU B C 1
ATOM 3857 O O . LEU B 1 206 ? 2.344 -7.016 7.867 1 98.62 206 LEU B O 1
ATOM 3861 N N . LEU B 1 207 ? 3.775 -7.328 9.594 1 98.75 207 LEU B N 1
ATOM 3862 C CA . LEU B 1 207 ? 3.213 -8.633 9.93 1 98.75 207 LEU B CA 1
ATOM 3863 C C . LEU B 1 207 ? 1.745 -8.508 10.32 1 98.75 207 LEU B C 1
ATOM 3865 O O . LEU B 1 207 ? 0.907 -9.289 9.867 1 98.75 207 LEU B O 1
ATOM 3869 N N . SER B 1 208 ? 1.494 -7.551 11.148 1 98.69 208 SER B N 1
ATOM 3870 C CA . SER B 1 208 ? 0.12 -7.328 11.586 1 98.69 208 SER B CA 1
ATOM 3871 C C . SER B 1 208 ? -0.793 -7.012 10.406 1 98.69 208 SER B C 1
ATOM 3873 O O . SER B 1 208 ? -1.916 -7.512 10.328 1 98.69 208 SER B O 1
ATOM 3875 N N . MET B 1 209 ? -0.363 -6.152 9.484 1 98.75 209 MET B N 1
ATOM 3876 C CA . MET B 1 209 ? -1.164 -5.801 8.312 1 98.75 209 MET B CA 1
ATOM 3877 C C . MET B 1 209 ? -1.379 -7.016 7.414 1 98.75 209 MET B C 1
ATOM 3879 O O . MET B 1 209 ? -2.48 -7.23 6.906 1 98.75 209 MET B O 1
ATOM 3883 N N . ALA B 1 210 ? -0.313 -7.773 7.227 1 98.94 210 ALA B N 1
ATOM 3884 C CA . ALA B 1 210 ? -0.432 -8.969 6.402 1 98.94 210 ALA B CA 1
ATOM 3885 C C . ALA B 1 210 ? -1.461 -9.938 6.984 1 98.94 210 ALA B C 1
ATOM 3887 O O . ALA B 1 210 ? -2.258 -10.523 6.246 1 98.94 210 ALA B O 1
ATOM 3888 N N . MET B 1 211 ? -1.395 -10.117 8.297 1 98.88 211 MET B N 1
ATOM 3889 C CA . MET B 1 211 ? -2.35 -10.992 8.961 1 98.88 211 MET B CA 1
ATOM 3890 C C . MET B 1 211 ? -3.779 -10.5 8.75 1 98.88 211 MET B C 1
ATOM 3892 O O . MET B 1 211 ? -4.688 -11.305 8.539 1 98.88 211 MET B O 1
ATOM 3896 N N . GLU B 1 212 ? -3.998 -9.227 8.781 1 98.88 212 GLU B N 1
ATOM 3897 C CA . GLU B 1 212 ? -5.332 -8.672 8.578 1 98.88 212 GLU B CA 1
ATOM 3898 C C . GLU B 1 212 ? -5.816 -8.906 7.152 1 98.88 212 GLU B C 1
ATOM 3900 O O . GLU B 1 212 ? -7.004 -9.148 6.926 1 98.88 212 GLU B O 1
ATOM 3905 N N . VAL B 1 213 ? -4.934 -8.781 6.195 1 98.94 213 VAL B N 1
ATOM 3906 C CA . VAL B 1 213 ? -5.281 -9.055 4.805 1 98.94 213 VAL B CA 1
ATOM 3907 C C . VAL B 1 213 ? -5.691 -10.523 4.656 1 98.94 213 VAL B C 1
ATOM 3909 O O . VAL B 1 213 ? -6.672 -10.828 3.973 1 98.94 213 VAL B O 1
ATOM 3912 N N . VAL B 1 214 ? -4.918 -11.406 5.285 1 98.94 214 VAL B N 1
ATOM 3913 C CA . VAL B 1 214 ? -5.227 -12.836 5.254 1 98.94 214 VAL B CA 1
ATOM 3914 C C . VAL B 1 214 ? -6.605 -13.078 5.863 1 98.94 214 VAL B C 1
ATOM 3916 O O . VAL B 1 214 ? -7.418 -13.812 5.301 1 98.94 214 VAL B O 1
ATOM 3919 N N . LYS B 1 215 ? -6.898 -12.453 7.004 1 98.88 215 LYS B N 1
ATOM 3920 C CA . LYS B 1 215 ? -8.195 -12.602 7.66 1 98.88 215 LYS B CA 1
ATOM 3921 C C . LYS B 1 215 ? -9.328 -12.164 6.742 1 98.88 215 LYS B C 1
ATOM 3923 O O . LYS B 1 215 ? -10.375 -12.82 6.68 1 98.88 215 LYS B O 1
ATOM 3928 N N . GLU B 1 216 ? -9.133 -11.047 6.098 1 98.81 216 GLU B N 1
ATOM 3929 C CA . GLU B 1 216 ? -10.141 -10.555 5.164 1 98.81 216 GLU B CA 1
ATOM 3930 C C . GLU B 1 216 ? -10.391 -11.562 4.047 1 98.81 216 GLU B C 1
ATOM 3932 O O . GLU B 1 216 ? -11.547 -11.852 3.707 1 98.81 216 GLU B O 1
ATOM 3937 N N . GLY B 1 217 ? -9.32 -12.086 3.445 1 98.81 217 GLY B N 1
ATOM 3938 C CA . GLY B 1 217 ? -9.461 -13.102 2.414 1 98.81 217 GLY B CA 1
ATOM 3939 C C . GLY B 1 217 ? -10.188 -14.344 2.893 1 98.81 217 GLY B C 1
ATOM 3940 O O . GLY B 1 217 ? -10.992 -14.922 2.156 1 98.81 217 GLY B O 1
ATOM 3941 N N . CYS B 1 218 ? -9.891 -14.773 4.137 1 98.75 218 CYS B N 1
ATOM 3942 C CA . CYS B 1 218 ? -10.547 -15.938 4.727 1 98.75 218 CYS B CA 1
ATOM 3943 C C . CYS B 1 218 ? -12.055 -15.711 4.844 1 98.75 218 CYS B C 1
ATOM 3945 O O . CYS B 1 218 ? -12.844 -16.609 4.531 1 98.75 218 CYS B O 1
ATOM 3947 N N . ARG B 1 219 ? -12.445 -14.516 5.289 1 98.5 219 ARG B N 1
ATOM 3948 C CA . ARG B 1 219 ? -13.859 -14.188 5.418 1 98.5 219 ARG B CA 1
ATOM 3949 C C . ARG B 1 219 ? -14.57 -14.289 4.07 1 98.5 219 ARG B C 1
ATOM 3951 O O . ARG B 1 219 ? -15.672 -14.836 3.984 1 98.5 219 ARG B O 1
ATOM 3958 N N . VAL B 1 220 ? -13.93 -13.758 3.051 1 98.75 220 VAL B N 1
ATOM 3959 C CA . VAL B 1 220 ? -14.508 -13.797 1.708 1 98.75 220 VAL B CA 1
ATOM 3960 C C . VAL B 1 220 ? -14.648 -15.25 1.249 1 98.75 220 VAL B C 1
ATOM 3962 O O . VAL B 1 220 ? -15.688 -15.641 0.723 1 98.75 220 VAL B O 1
ATOM 3965 N N . ALA B 1 221 ? -13.586 -16.062 1.442 1 98.62 221 ALA B N 1
ATOM 3966 C CA . ALA B 1 221 ? -13.586 -17.453 1.02 1 98.62 221 ALA B CA 1
ATOM 3967 C C . ALA B 1 221 ? -14.68 -18.25 1.728 1 98.62 221 ALA B C 1
ATOM 3969 O O . ALA B 1 221 ? -15.445 -18.984 1.087 1 98.62 221 ALA B O 1
ATOM 3970 N N . LEU B 1 222 ? -14.797 -18.062 3.031 1 98.44 222 LEU B N 1
ATOM 3971 C CA . LEU B 1 222 ? -15.781 -18.781 3.834 1 98.44 222 LEU B CA 1
ATOM 3972 C C . LEU B 1 222 ? -17.203 -18.453 3.385 1 98.44 222 LEU B C 1
ATOM 3974 O O . LEU B 1 222 ? -18.047 -19.344 3.293 1 98.44 222 LEU B O 1
ATOM 3978 N N . GLN B 1 223 ? -17.438 -17.203 3.062 1 98.44 223 GLN B N 1
ATOM 3979 C CA . GLN B 1 223 ? -18.766 -16.766 2.641 1 98.44 223 GLN B CA 1
ATOM 3980 C C . GLN B 1 223 ? -19.078 -17.234 1.222 1 98.44 223 GLN B C 1
ATOM 3982 O O . GLN B 1 223 ? -20.234 -17.203 0.792 1 98.44 223 GLN B O 1
ATOM 3987 N N . ASN B 1 224 ? -18.062 -17.625 0.513 1 98 224 ASN B N 1
ATOM 3988 C CA . ASN B 1 224 ? -18.25 -18.219 -0.81 1 98 224 ASN B CA 1
ATOM 3989 C C . ASN B 1 224 ? -18.328 -19.734 -0.743 1 98 224 ASN B C 1
ATOM 3991 O O . ASN B 1 224 ? -18.25 -20.406 -1.771 1 98 224 ASN B O 1
ATOM 3995 N N . GLY B 1 225 ? -18.328 -20.281 0.476 1 97.56 225 GLY B N 1
ATOM 3996 C CA . GLY B 1 225 ? -18.578 -21.703 0.666 1 97.56 225 GLY B CA 1
ATOM 3997 C C . GLY B 1 225 ? -17.297 -22.516 0.709 1 97.56 225 GLY B C 1
ATOM 3998 O O . GLY B 1 225 ? -17.344 -23.75 0.646 1 97.56 225 GLY B O 1
ATOM 3999 N N . ILE B 1 226 ? -16.188 -21.891 0.79 1 97.94 226 ILE B N 1
ATOM 4000 C CA . ILE B 1 226 ? -14.914 -22.609 0.842 1 97.94 226 ILE B CA 1
ATOM 4001 C C . ILE B 1 226 ? -14.648 -23.094 2.266 1 97.94 226 ILE B C 1
ATOM 4003 O O . ILE B 1 226 ? -14.688 -22.297 3.213 1 97.94 226 ILE B O 1
ATOM 4007 N N . GLU B 1 227 ? -14.422 -24.359 2.42 1 96.88 227 GLU B N 1
ATOM 4008 C CA . GLU B 1 227 ? -13.984 -24.953 3.676 1 96.88 227 GLU B CA 1
ATOM 4009 C C . GLU B 1 227 ? -12.5 -25.312 3.631 1 96.88 227 GLU B C 1
ATOM 4011 O O . GLU B 1 227 ? -12.07 -26.109 2.803 1 96.88 227 GLU B O 1
ATOM 4016 N N . PHE B 1 228 ? -11.789 -24.812 4.59 1 97.19 228 PHE B N 1
ATOM 4017 C CA . PHE B 1 228 ? -10.336 -24.938 4.523 1 97.19 228 PHE B CA 1
ATOM 4018 C C . PHE B 1 228 ? -9.883 -26.25 5.168 1 97.19 228 PHE B C 1
ATOM 4020 O O . PHE B 1 228 ? -10.234 -26.531 6.316 1 97.19 228 PHE B O 1
ATOM 4027 N N . ASP B 1 229 ? -9.078 -26.969 4.453 1 93.81 229 ASP B N 1
ATOM 4028 C CA . ASP B 1 229 ? -8.422 -28.156 5.023 1 93.81 229 ASP B CA 1
ATOM 4029 C C . ASP B 1 229 ? -7.281 -27.75 5.953 1 93.81 229 ASP B C 1
ATOM 4031 O O . ASP B 1 229 ? -6.988 -28.453 6.926 1 93.81 229 ASP B O 1
ATOM 4035 N N . VAL B 1 230 ? -6.609 -26.719 5.535 1 90.81 230 VAL B N 1
ATOM 4036 C CA . VAL B 1 230 ? -5.547 -26.109 6.324 1 90.81 230 VAL B CA 1
ATOM 4037 C C . VAL B 1 230 ? -5.871 -24.641 6.578 1 90.81 230 VAL B C 1
ATOM 4039 O O . VAL B 1 230 ? -6.289 -23.922 5.668 1 90.81 230 VAL B O 1
ATOM 4042 N N . PRO B 1 231 ? -5.719 -24.25 7.863 1 95.88 231 PRO B N 1
ATOM 4043 C CA . PRO B 1 231 ? -5.969 -22.828 8.109 1 95.88 231 PRO B CA 1
ATOM 4044 C C . PRO B 1 231 ? -5.035 -21.922 7.309 1 95.88 231 PRO B C 1
ATOM 4046 O O . PRO B 1 231 ? -3.812 -22.031 7.414 1 95.88 231 PRO B O 1
ATOM 4049 N N . PRO B 1 232 ? -5.586 -21.047 6.555 1 97.88 232 PRO B N 1
ATOM 4050 C CA . PRO B 1 232 ? -4.754 -20.172 5.73 1 97.88 232 PRO B CA 1
ATOM 4051 C C . PRO B 1 232 ? -3.717 -19.406 6.547 1 97.88 232 PRO B C 1
ATOM 4053 O O . PRO B 1 232 ? -2.613 -19.141 6.059 1 97.88 232 PRO B O 1
ATOM 4056 N N . MET B 1 233 ? -4.02 -19.047 7.805 1 98.38 233 MET B N 1
ATOM 4057 C CA . MET B 1 233 ? -3.076 -18.328 8.648 1 98.38 233 MET B CA 1
ATOM 4058 C C . MET B 1 233 ? -1.839 -19.172 8.93 1 98.38 233 MET B C 1
ATOM 4060 O O . MET B 1 233 ? -0.724 -18.656 8.984 1 98.38 233 MET B O 1
ATOM 4064 N N . ASP B 1 234 ? -2.08 -20.422 9.125 1 97.94 234 ASP B N 1
ATOM 4065 C CA . ASP B 1 234 ? -0.948 -21.328 9.312 1 97.94 234 ASP B CA 1
ATOM 4066 C C . ASP B 1 234 ? -0.081 -21.391 8.055 1 97.94 234 ASP B C 1
ATOM 4068 O O . ASP B 1 234 ? 1.148 -21.344 8.141 1 97.94 234 ASP B O 1
ATOM 4072 N N . LEU B 1 235 ? -0.731 -21.578 6.945 1 97 235 LEU B N 1
ATOM 4073 C CA . LEU B 1 235 ? -0.02 -21.578 5.672 1 97 235 LEU B CA 1
ATOM 4074 C C . LEU B 1 235 ? 0.731 -20.266 5.457 1 97 235 LEU B C 1
ATOM 4076 O O . LEU B 1 235 ? 1.827 -20.266 4.895 1 97 235 LEU B O 1
ATOM 4080 N N . PHE B 1 236 ? 0.099 -19.188 5.93 1 98.25 236 PHE B N 1
ATOM 4081 C CA . PHE B 1 236 ? 0.7 -17.859 5.84 1 98.25 236 PHE B CA 1
ATOM 4082 C C . PHE B 1 236 ? 2.047 -17.828 6.551 1 98.25 236 PHE B C 1
ATOM 4084 O O . PHE B 1 236 ? 3.062 -17.469 5.957 1 98.25 236 PHE B O 1
ATOM 4091 N N . PHE B 1 237 ? 2.102 -18.25 7.75 1 98.19 237 PHE B N 1
ATOM 4092 C CA . PHE B 1 237 ? 3.338 -18.234 8.523 1 98.19 237 PHE B CA 1
ATOM 4093 C C . PHE B 1 237 ? 4.355 -19.203 7.938 1 98.19 237 PHE B C 1
ATOM 4095 O O . PHE B 1 237 ? 5.551 -18.906 7.895 1 98.19 237 PHE B O 1
ATOM 4102 N N . GLN B 1 238 ? 3.93 -20.312 7.48 1 96.12 238 GLN B N 1
ATOM 4103 C CA . GLN B 1 238 ? 4.812 -21.281 6.844 1 96.12 238 GLN B CA 1
ATOM 4104 C C . GLN B 1 238 ? 5.441 -20.703 5.578 1 96.12 238 GLN B C 1
ATOM 4106 O O . GLN B 1 238 ? 6.641 -20.875 5.34 1 96.12 238 GLN B O 1
ATOM 4111 N N . THR B 1 239 ? 4.648 -20.109 4.793 1 95.88 239 THR B N 1
ATOM 4112 C CA . THR B 1 239 ? 5.121 -19.516 3.545 1 95.88 239 THR B CA 1
ATOM 4113 C C . THR B 1 239 ? 6.164 -18.438 3.818 1 95.88 239 THR B C 1
ATOM 4115 O O . THR B 1 239 ? 7.199 -18.391 3.156 1 95.88 239 THR B O 1
ATOM 4118 N N . LEU B 1 240 ? 5.891 -17.562 4.793 1 97 240 LEU B N 1
ATOM 4119 C CA . LEU B 1 240 ? 6.844 -16.516 5.16 1 97 240 LEU B CA 1
ATOM 4120 C C . LEU B 1 240 ? 8.188 -17.125 5.555 1 97 240 LEU B C 1
ATOM 4122 O O . LEU B 1 240 ? 9.242 -16.594 5.191 1 97 240 LEU B O 1
ATOM 4126 N N . GLU B 1 241 ? 8.086 -18.203 6.293 1 95.44 241 GLU B N 1
ATOM 4127 C CA . GLU B 1 241 ? 9.312 -18.828 6.77 1 95.44 241 GLU B CA 1
ATOM 4128 C C . GLU B 1 241 ? 10.062 -19.516 5.625 1 95.44 241 GLU B C 1
ATOM 4130 O O . GLU B 1 241 ? 11.273 -19.328 5.484 1 95.44 241 GLU B O 1
ATOM 4135 N N . GLN B 1 242 ? 9.398 -20.219 4.832 1 92.25 242 GLN B N 1
ATOM 4136 C CA . GLN B 1 242 ? 10.016 -21 3.768 1 92.25 242 GLN B CA 1
ATOM 4137 C C . GLN B 1 242 ? 10.57 -20.094 2.668 1 92.25 242 GLN B C 1
ATOM 4139 O O . GLN B 1 242 ? 11.523 -20.469 1.979 1 92.25 242 GLN B O 1
ATOM 4144 N N . THR B 1 243 ? 9.984 -18.969 2.543 1 93.25 243 THR B N 1
ATOM 4145 C CA . THR B 1 243 ? 10.391 -18.078 1.466 1 93.25 243 THR B CA 1
ATOM 4146 C C . THR B 1 243 ? 11.062 -16.828 2.027 1 93.25 243 THR B C 1
ATOM 4148 O O . THR B 1 243 ? 11.094 -15.781 1.371 1 93.25 243 THR B O 1
ATOM 4151 N N . ARG B 1 244 ? 11.594 -16.891 3.229 1 94.81 244 ARG B N 1
ATOM 4152 C CA . ARG B 1 244 ? 12.078 -15.734 3.984 1 94.81 244 ARG B CA 1
ATOM 4153 C C . ARG B 1 244 ? 13.125 -14.961 3.189 1 94.81 244 ARG B C 1
ATOM 4155 O O . ARG B 1 244 ? 13.164 -13.734 3.24 1 94.81 244 ARG B O 1
ATOM 4162 N N . GLU B 1 245 ? 13.922 -15.625 2.363 1 94.06 245 GLU B N 1
ATOM 4163 C CA . GLU B 1 245 ? 15.031 -14.969 1.675 1 94.06 245 GLU B CA 1
ATOM 4164 C C . GLU B 1 245 ? 14.641 -14.57 0.256 1 94.06 245 GLU B C 1
ATOM 4166 O O . GLU B 1 245 ? 15.438 -13.984 -0.473 1 94.06 245 GLU B O 1
ATOM 4171 N N . ASN B 1 246 ? 13.43 -14.812 -0.138 1 92.06 246 ASN B N 1
ATOM 4172 C CA . ASN B 1 246 ? 12.992 -14.578 -1.51 1 92.06 246 ASN B CA 1
ATOM 4173 C C . ASN B 1 246 ? 12.359 -13.195 -1.669 1 92.06 246 ASN B C 1
ATOM 4175 O O . ASN B 1 246 ? 11.727 -12.688 -0.744 1 92.06 246 ASN B O 1
ATOM 4179 N N . TYR B 1 247 ? 12.633 -12.57 -2.826 1 94.25 247 TYR B N 1
ATOM 4180 C CA . TYR B 1 247 ? 11.711 -11.578 -3.361 1 94.25 247 TYR B CA 1
ATOM 4181 C C . TYR B 1 247 ? 10.531 -12.25 -4.059 1 94.25 247 TYR B C 1
ATOM 4183 O O . TYR B 1 247 ? 10.719 -13.148 -4.883 1 94.25 247 TYR B O 1
ATOM 4191 N N . ASN B 1 248 ? 9.375 -11.844 -3.639 1 94.69 248 ASN B N 1
ATOM 4192 C CA . ASN B 1 248 ? 8.203 -12.531 -4.184 1 94.69 248 ASN B CA 1
A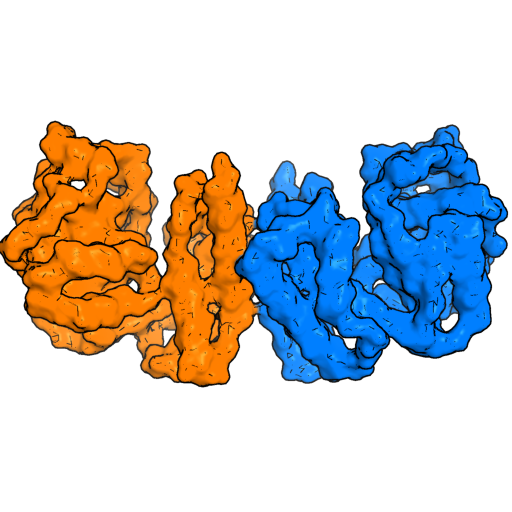TOM 4193 C C . ASN B 1 248 ? 8.102 -12.352 -5.695 1 94.69 248 ASN B C 1
ATOM 4195 O O . ASN B 1 248 ? 8.727 -11.445 -6.258 1 94.69 248 ASN B O 1
ATOM 4199 N N . SER B 1 249 ? 7.383 -13.242 -6.348 1 92.62 249 SER B N 1
ATOM 4200 C CA . SER B 1 249 ? 7.309 -13.312 -7.801 1 92.62 249 SER B CA 1
ATOM 4201 C C . SER B 1 249 ? 6.66 -12.055 -8.383 1 92.62 249 SER B C 1
ATOM 4203 O O . SER B 1 249 ? 6.977 -11.648 -9.5 1 92.62 249 SER B O 1
ATOM 4205 N N . MET B 1 250 ? 5.715 -11.445 -7.66 1 96.56 250 MET B N 1
ATOM 4206 C CA . MET B 1 250 ? 5.059 -10.227 -8.117 1 96.56 250 MET B CA 1
ATOM 4207 C C . MET B 1 250 ? 6.066 -9.086 -8.258 1 96.56 250 MET B C 1
ATOM 4209 O O . MET B 1 250 ? 6.059 -8.367 -9.258 1 96.56 250 MET B O 1
ATOM 4213 N N . LEU B 1 251 ? 6.914 -8.922 -7.258 1 96.69 251 LEU B N 1
ATOM 4214 C CA . LEU B 1 251 ? 7.965 -7.918 -7.305 1 96.69 251 LEU B CA 1
ATOM 4215 C C . LEU B 1 251 ? 8.922 -8.18 -8.461 1 96.69 251 LEU B C 1
ATOM 4217 O O . LEU B 1 251 ? 9.344 -7.25 -9.148 1 96.69 251 LEU B O 1
ATOM 4221 N N . GLN B 1 252 ? 9.242 -9.43 -8.68 1 92.75 252 GLN B N 1
ATOM 4222 C CA . GLN B 1 252 ? 10.117 -9.805 -9.789 1 92.75 252 GLN B CA 1
ATOM 4223 C C . GLN B 1 252 ? 9.492 -9.43 -11.125 1 92.75 252 GLN B C 1
ATOM 4225 O O . GLN B 1 252 ? 10.195 -8.992 -12.047 1 92.75 252 GLN B O 1
ATOM 4230 N N . ASP B 1 253 ? 8.219 -9.656 -11.25 1 94 253 ASP B N 1
ATOM 4231 C CA . ASP B 1 253 ? 7.512 -9.242 -12.461 1 94 253 ASP B CA 1
ATOM 4232 C C . ASP B 1 253 ? 7.609 -7.73 -12.656 1 94 253 ASP B C 1
ATOM 4234 O O . ASP B 1 253 ? 7.871 -7.262 -13.773 1 94 253 ASP B O 1
ATOM 4238 N N . ILE B 1 254 ? 7.414 -6.988 -11.602 1 96.12 254 ILE B N 1
ATOM 4239 C CA . ILE B 1 254 ? 7.477 -5.535 -11.664 1 96.12 254 ILE B CA 1
ATOM 4240 C C . ILE B 1 254 ? 8.867 -5.098 -12.117 1 96.12 254 ILE B C 1
ATOM 4242 O O . ILE B 1 254 ? 9.008 -4.234 -12.992 1 96.12 254 ILE B O 1
ATOM 4246 N N . TRP B 1 255 ? 9.922 -5.707 -11.562 1 93.06 255 TRP B N 1
ATOM 4247 C CA . TRP B 1 255 ? 11.297 -5.367 -11.906 1 93.06 255 TRP B CA 1
ATOM 4248 C C . TRP B 1 255 ? 11.578 -5.629 -13.383 1 93.06 255 TRP B C 1
ATOM 4250 O O . TRP B 1 255 ? 12.398 -4.945 -13.992 1 93.06 255 TRP B O 1
ATOM 4260 N N . ARG B 1 256 ? 10.859 -6.539 -13.922 1 89.88 256 ARG B N 1
ATOM 4261 C CA . ARG B 1 256 ? 11.062 -6.91 -15.32 1 89.88 256 ARG B CA 1
ATOM 4262 C C . ARG B 1 256 ? 10.117 -6.129 -16.234 1 89.88 256 ARG B C 1
ATOM 4264 O O . ARG B 1 256 ? 10.062 -6.387 -17.438 1 89.88 256 ARG B O 1
ATOM 4271 N N . GLY B 1 257 ? 9.336 -5.242 -15.633 1 91.56 257 GLY B N 1
ATOM 4272 C CA . GLY B 1 257 ? 8.406 -4.426 -16.391 1 91.56 257 GLY B CA 1
ATOM 4273 C C . GLY B 1 257 ? 7.223 -5.207 -16.938 1 91.56 257 GLY B C 1
ATOM 4274 O O . GLY B 1 257 ? 6.66 -4.855 -17.969 1 91.56 257 GLY B O 1
ATOM 4275 N N . LYS B 1 258 ? 6.852 -6.309 -16.297 1 90.75 258 LYS B N 1
ATOM 4276 C CA . LYS B 1 258 ? 5.773 -7.176 -16.766 1 90.75 258 LYS B CA 1
ATOM 4277 C C . LYS B 1 258 ? 4.504 -6.961 -15.945 1 90.75 258 LYS B C 1
ATOM 4279 O O . LYS B 1 258 ? 4.555 -6.391 -14.852 1 90.75 258 LYS B O 1
ATOM 4284 N N . LYS B 1 259 ? 3.402 -7.395 -16.578 1 94.19 259 LYS B N 1
ATOM 4285 C CA . LYS B 1 259 ? 2.152 -7.48 -15.82 1 94.19 259 LYS B CA 1
ATOM 4286 C C . LYS B 1 259 ? 2.252 -8.516 -14.703 1 94.19 259 LYS B C 1
ATOM 4288 O O . LYS B 1 259 ? 2.963 -9.516 -14.836 1 94.19 259 LYS B O 1
ATOM 4293 N N . THR B 1 260 ? 1.542 -8.227 -13.633 1 96.62 260 THR B N 1
ATOM 4294 C CA . THR B 1 260 ? 1.538 -9.18 -12.523 1 96.62 260 THR B CA 1
ATOM 4295 C C . THR B 1 260 ? 0.251 -10 -12.516 1 96.62 260 THR B C 1
ATOM 4297 O O . THR B 1 260 ? -0.619 -9.805 -13.367 1 96.62 260 THR B O 1
ATOM 4300 N N . GLU B 1 261 ? 0.167 -10.898 -11.625 1 97.06 261 GLU B N 1
ATOM 4301 C CA . GLU B 1 261 ? -1.021 -11.742 -11.5 1 97.06 261 GLU B CA 1
ATOM 4302 C C . GLU B 1 261 ? -1.984 -11.18 -10.461 1 97.06 261 GLU B C 1
ATOM 4304 O O . GLU B 1 261 ? -2.859 -11.891 -9.969 1 97.06 261 GLU B O 1
ATOM 4309 N N . VAL B 1 262 ? -1.842 -9.898 -10.125 1 98.38 262 VAL B N 1
ATOM 4310 C CA . VAL B 1 262 ? -2.578 -9.273 -9.023 1 98.38 262 VAL B CA 1
ATOM 4311 C C . VAL B 1 262 ? -4.078 -9.328 -9.312 1 98.38 262 VAL B C 1
ATOM 4313 O O . VAL B 1 262 ? -4.887 -9.461 -8.398 1 98.38 262 VAL B O 1
ATOM 4316 N N . ASP B 1 263 ? -4.508 -9.297 -10.586 1 98.06 263 ASP B N 1
ATOM 4317 C CA . ASP B 1 263 ? -5.914 -9.383 -10.977 1 98.06 263 ASP B CA 1
ATOM 4318 C C . ASP B 1 263 ? -6.512 -10.727 -10.57 1 98.06 263 ASP B C 1
ATOM 4320 O O . ASP B 1 263 ? -7.703 -10.812 -10.258 1 98.06 263 ASP B O 1
ATOM 4324 N N . TYR B 1 264 ? -5.676 -11.719 -10.516 1 97.94 264 TYR B N 1
ATOM 4325 C CA . TYR B 1 264 ? -6.148 -13.078 -10.281 1 97.94 264 TYR B CA 1
ATOM 4326 C C . TYR B 1 264 ? -5.93 -13.492 -8.836 1 97.94 264 TYR B C 1
ATOM 4328 O O . TYR B 1 264 ? -6.293 -14.602 -8.438 1 97.94 264 TYR B O 1
ATOM 4336 N N . ILE B 1 265 ? -5.27 -12.656 -8.102 1 98.5 265 ILE B N 1
ATOM 4337 C CA . ILE B 1 265 ? -5.07 -12.852 -6.668 1 98.5 265 ILE B CA 1
ATOM 4338 C C . ILE B 1 265 ? -5.965 -11.898 -5.883 1 98.5 265 ILE B C 1
ATOM 4340 O O . ILE B 1 265 ? -7.102 -12.242 -5.547 1 98.5 265 ILE B O 1
ATOM 4344 N N . ASN B 1 266 ? -5.52 -10.664 -5.695 1 98.88 266 ASN B N 1
ATOM 4345 C CA . ASN B 1 266 ? -6.316 -9.68 -4.977 1 98.88 266 ASN B CA 1
ATOM 4346 C C . ASN B 1 266 ? -7.598 -9.336 -5.73 1 98.88 266 ASN B C 1
ATOM 4348 O O . ASN B 1 266 ? -8.664 -9.211 -5.129 1 98.88 266 ASN B O 1
ATOM 4352 N N . GLY B 1 267 ? -7.477 -9.156 -7.051 1 98.69 267 GLY B N 1
ATOM 4353 C CA . GLY B 1 267 ? -8.641 -8.828 -7.855 1 98.69 267 GLY B CA 1
ATOM 4354 C C . GLY B 1 267 ? -9.758 -9.844 -7.734 1 98.69 267 GLY B C 1
ATOM 4355 O O . GLY B 1 267 ? -10.93 -9.484 -7.629 1 98.69 267 GLY B O 1
ATOM 4356 N N . LYS B 1 268 ? -9.406 -11.055 -7.789 1 98.69 268 LYS B N 1
ATOM 4357 C CA . LYS B 1 268 ? -10.414 -12.109 -7.695 1 98.69 268 LYS B CA 1
ATOM 4358 C C . LYS B 1 268 ? -11.047 -12.141 -6.305 1 98.69 268 LYS B C 1
ATOM 4360 O O . LYS B 1 268 ? -12.242 -12.406 -6.168 1 98.69 268 LYS B O 1
ATOM 4365 N N . ILE B 1 269 ? -10.258 -11.977 -5.258 1 98.81 269 ILE B N 1
ATOM 4366 C CA . ILE B 1 269 ? -10.812 -11.93 -3.91 1 98.81 269 ILE B CA 1
ATOM 4367 C C . ILE B 1 269 ? -11.852 -10.812 -3.816 1 98.81 269 ILE B C 1
ATOM 4369 O O . ILE B 1 269 ? -12.93 -11 -3.252 1 98.81 269 ILE B O 1
ATOM 4373 N N . VAL B 1 270 ? -11.547 -9.641 -4.375 1 98.81 270 VAL B N 1
ATOM 4374 C CA . VAL B 1 270 ? -12.477 -8.516 -4.391 1 98.81 270 VAL B CA 1
ATOM 4375 C C . VAL B 1 270 ? -13.734 -8.891 -5.168 1 98.81 270 VAL B C 1
ATOM 4377 O O . VAL B 1 270 ? -14.852 -8.602 -4.73 1 98.81 270 VAL B O 1
ATOM 4380 N N . GLU B 1 271 ? -13.539 -9.508 -6.309 1 98.56 271 GLU B N 1
ATOM 4381 C CA . GLU B 1 271 ? -14.656 -9.938 -7.148 1 98.56 271 GLU B CA 1
ATOM 4382 C C . GLU B 1 271 ? -15.578 -10.898 -6.395 1 98.56 271 GLU B C 1
ATOM 4384 O O . GLU B 1 271 ? -16.797 -10.719 -6.391 1 98.56 271 GLU B O 1
ATOM 4389 N N . TYR B 1 272 ? -15.008 -11.883 -5.766 1 98.44 272 TYR B N 1
ATOM 4390 C CA . TYR B 1 272 ? -15.797 -12.883 -5.062 1 98.44 272 TYR B CA 1
ATOM 4391 C C . TYR B 1 272 ? -16.438 -12.297 -3.809 1 98.44 272 TYR B C 1
ATOM 4393 O O . TYR B 1 272 ? -17.5 -12.734 -3.383 1 98.44 272 TYR B O 1
ATOM 4401 N N . ALA B 1 273 ? -15.758 -11.336 -3.168 1 98.81 273 ALA B N 1
ATOM 4402 C CA . ALA B 1 273 ? -16.391 -10.625 -2.057 1 98.81 273 ALA B CA 1
ATOM 4403 C C . ALA B 1 273 ? -17.703 -9.984 -2.494 1 98.81 273 ALA B C 1
ATOM 4405 O O . ALA B 1 273 ? -18.734 -10.164 -1.851 1 98.81 273 ALA B O 1
ATOM 4406 N N . LYS B 1 274 ? -17.656 -9.289 -3.578 1 98.38 274 LYS B N 1
ATOM 4407 C CA . LYS B 1 274 ? -18.844 -8.609 -4.105 1 98.38 274 LYS B CA 1
ATOM 4408 C C . LYS B 1 274 ? -19.969 -9.609 -4.406 1 98.38 274 LYS B C 1
ATOM 4410 O O . LYS B 1 274 ? -21.141 -9.312 -4.188 1 98.38 274 LYS B O 1
ATOM 4415 N N . ALA B 1 275 ? -19.594 -10.711 -4.918 1 97.56 275 ALA B N 1
ATOM 4416 C CA . ALA B 1 275 ? -20.562 -11.734 -5.312 1 97.56 275 ALA B CA 1
ATOM 4417 C C . ALA B 1 275 ? -21.391 -12.188 -4.117 1 97.56 275 ALA B C 1
ATOM 4419 O O . ALA B 1 275 ? -22.531 -12.656 -4.281 1 97.56 275 ALA B O 1
ATOM 4420 N N . VAL B 1 276 ? -20.938 -12.094 -2.949 1 98 276 VAL B N 1
ATOM 4421 C CA . VAL B 1 276 ? -21.656 -12.531 -1.757 1 98 276 VAL B CA 1
ATOM 4422 C C . VAL B 1 276 ? -22 -11.32 -0.892 1 98 276 VAL B C 1
ATOM 4424 O O . VAL B 1 276 ? -22.141 -11.438 0.328 1 98 276 VAL B O 1
ATOM 4427 N N . ASN B 1 277 ? -21.953 -10.109 -1.443 1 97.81 277 ASN B N 1
ATOM 4428 C CA . ASN B 1 277 ? -22.359 -8.844 -0.834 1 97.81 277 ASN B CA 1
ATOM 4429 C C . ASN B 1 277 ? -21.438 -8.461 0.32 1 97.81 277 ASN B C 1
ATOM 4431 O O . ASN B 1 277 ? -21.891 -7.988 1.358 1 97.81 277 ASN B O 1
ATOM 4435 N N . LEU B 1 278 ? -20.203 -8.844 0.225 1 97.69 278 LEU B N 1
ATOM 4436 C CA . LEU B 1 278 ? -19.156 -8.398 1.14 1 97.69 278 LEU B CA 1
ATOM 4437 C C . LEU B 1 278 ? -18.234 -7.402 0.457 1 97.69 278 LEU B C 1
ATOM 4439 O O . LEU B 1 278 ? -18.25 -7.262 -0.768 1 97.69 278 LEU B O 1
ATOM 4443 N N . GLU B 1 279 ? -17.547 -6.672 1.283 1 97.56 279 GLU B N 1
ATOM 4444 C CA . GLU B 1 279 ? -16.422 -5.852 0.811 1 97.56 279 GLU B CA 1
ATOM 4445 C C . GLU B 1 279 ? -15.086 -6.438 1.247 1 97.56 279 GLU B C 1
ATOM 4447 O O . GLU B 1 279 ? -15.023 -7.184 2.225 1 97.56 279 GLU B O 1
ATOM 4452 N N . ALA B 1 280 ? -14.102 -6.254 0.484 1 98.69 280 ALA B N 1
ATOM 4453 C CA . ALA B 1 280 ? -12.727 -6.602 0.816 1 98.69 280 ALA B CA 1
ATOM 4454 C C . ALA B 1 280 ? -11.797 -5.406 0.625 1 98.69 280 ALA B C 1
ATOM 4456 O O . ALA B 1 280 ? -10.945 -5.41 -0.268 1 98.69 280 ALA B O 1
ATOM 4457 N N . PRO B 1 281 ? -11.953 -4.422 1.49 1 98.81 281 PRO B N 1
ATOM 4458 C CA . PRO B 1 281 ? -11.305 -3.131 1.251 1 98.81 281 PRO B CA 1
ATOM 4459 C C . PRO B 1 281 ? -9.781 -3.232 1.236 1 98.81 281 PRO B C 1
ATOM 4461 O O . PRO B 1 281 ? -9.117 -2.5 0.497 1 98.81 281 PRO B O 1
ATOM 4464 N N . MET B 1 282 ? -9.211 -4.047 2.104 1 98.88 282 MET B N 1
ATOM 4465 C CA . MET B 1 282 ? -7.754 -4.152 2.117 1 98.88 282 MET B CA 1
ATOM 4466 C C . MET B 1 282 ? -7.242 -4.773 0.822 1 98.88 282 MET B C 1
ATOM 4468 O O . MET B 1 282 ? -6.266 -4.293 0.242 1 98.88 282 MET B O 1
ATOM 4472 N N . ASN B 1 283 ? -7.902 -5.836 0.377 1 98.94 283 ASN B N 1
ATOM 4473 C CA . ASN B 1 283 ? -7.539 -6.43 -0.904 1 98.94 283 ASN B CA 1
ATOM 4474 C C . ASN B 1 283 ? -7.789 -5.469 -2.062 1 98.94 283 ASN B C 1
ATOM 4476 O O . ASN B 1 283 ? -7.023 -5.434 -3.025 1 98.94 283 ASN B O 1
ATOM 4480 N N . LEU B 1 284 ? -8.891 -4.742 -2.008 1 98.88 284 LEU B N 1
ATOM 4481 C CA . LEU B 1 284 ? -9.188 -3.742 -3.027 1 98.88 284 LEU B CA 1
ATOM 4482 C C . LEU B 1 284 ? -8.07 -2.709 -3.123 1 98.88 284 LEU B C 1
ATOM 4484 O O . LEU B 1 284 ? -7.617 -2.383 -4.223 1 98.88 284 LEU B O 1
ATOM 4488 N N . LEU B 1 285 ? -7.66 -2.221 -1.993 1 98.94 285 LEU B N 1
ATOM 4489 C CA . LEU B 1 285 ? -6.617 -1.2 -1.957 1 98.94 285 LEU B CA 1
ATOM 4490 C C . LEU B 1 285 ? -5.301 -1.748 -2.498 1 98.94 285 LEU B C 1
ATOM 4492 O O . LEU B 1 285 ? -4.648 -1.105 -3.322 1 98.94 285 LEU B O 1
ATOM 4496 N N . LEU B 1 286 ? -4.895 -2.9 -2.012 1 98.94 286 LEU B N 1
ATOM 4497 C CA . LEU B 1 286 ? -3.654 -3.512 -2.477 1 98.94 286 LEU B CA 1
ATOM 4498 C C . LEU B 1 286 ? -3.707 -3.777 -3.977 1 98.94 286 LEU B C 1
ATOM 4500 O O . LEU B 1 286 ? -2.717 -3.574 -4.684 1 98.94 286 LEU B O 1
ATOM 4504 N N . TRP B 1 287 ? -4.879 -4.262 -4.445 1 98.81 287 TRP B N 1
ATOM 4505 C CA . TRP B 1 287 ? -5.082 -4.504 -5.871 1 98.81 287 TRP B CA 1
ATOM 4506 C C . TRP B 1 287 ? -4.824 -3.234 -6.68 1 98.81 287 TRP B C 1
ATOM 4508 O O . TRP B 1 287 ? -4.02 -3.242 -7.617 1 98.81 287 TRP B O 1
ATOM 4518 N N . GLY B 1 288 ? -5.449 -2.162 -6.289 1 98.69 288 GLY B N 1
ATOM 4519 C CA . GLY B 1 288 ? -5.32 -0.901 -7 1 98.69 288 GLY B CA 1
ATOM 4520 C C . GLY B 1 288 ? -3.914 -0.335 -6.957 1 98.69 288 GLY B C 1
ATOM 4521 O O . GLY B 1 288 ? -3.432 0.222 -7.945 1 98.69 288 GLY B O 1
ATOM 4522 N N . LEU B 1 289 ? -3.244 -0.425 -5.824 1 98.75 289 LEU B N 1
ATOM 4523 C CA . LEU B 1 289 ? -1.892 0.101 -5.676 1 98.75 289 LEU B CA 1
ATOM 4524 C C . LEU B 1 289 ? -0.917 -0.646 -6.582 1 98.75 289 LEU B C 1
ATOM 4526 O O . LEU B 1 289 ? -0.046 -0.033 -7.203 1 98.75 289 LEU B O 1
ATOM 4530 N N . ILE B 1 290 ? -1.041 -1.973 -6.637 1 98.75 290 ILE B N 1
ATOM 4531 C CA . ILE B 1 290 ? -0.148 -2.762 -7.477 1 98.75 290 ILE B CA 1
ATOM 4532 C C . ILE B 1 290 ? -0.423 -2.455 -8.945 1 98.75 290 ILE B C 1
ATOM 4534 O O . ILE B 1 290 ? 0.508 -2.336 -9.75 1 98.75 290 ILE B O 1
ATOM 4538 N N . LYS B 1 291 ? -1.728 -2.371 -9.344 1 98.25 291 LYS B N 1
ATOM 4539 C CA . LYS B 1 291 ? -2.061 -1.971 -10.703 1 98.25 291 LYS B CA 1
ATOM 4540 C C . LYS B 1 291 ? -1.437 -0.621 -11.047 1 98.25 291 LYS B C 1
ATOM 4542 O O . LYS B 1 291 ? -0.95 -0.422 -12.164 1 98.25 291 LYS B O 1
ATOM 4547 N N . GLY B 1 292 ? -1.505 0.318 -10.125 1 97.44 292 GLY B N 1
ATOM 4548 C CA . GLY B 1 292 ? -0.846 1.602 -10.305 1 97.44 292 GLY B CA 1
ATOM 4549 C C . GLY B 1 292 ? 0.652 1.479 -10.516 1 97.44 292 GLY B C 1
ATOM 4550 O O . GLY B 1 292 ? 1.217 2.117 -11.406 1 97.44 292 GLY B O 1
ATOM 4551 N N . LYS B 1 293 ? 1.262 0.691 -9.664 1 97.19 293 LYS B N 1
ATOM 4552 C CA . LYS B 1 293 ? 2.705 0.488 -9.75 1 97.19 293 LYS B CA 1
ATOM 4553 C C . LYS B 1 293 ? 3.088 -0.129 -11.094 1 97.19 293 LYS B C 1
ATOM 4555 O O . LYS B 1 293 ? 4.098 0.248 -11.688 1 97.19 293 LYS B O 1
ATOM 4560 N N . GLU B 1 294 ? 2.273 -1.107 -11.602 1 96.12 294 GLU B N 1
ATOM 4561 C CA . GLU B 1 294 ? 2.479 -1.695 -12.922 1 96.12 294 GLU B CA 1
ATOM 4562 C C . GLU B 1 294 ? 2.514 -0.621 -14.008 1 96.12 294 GLU B C 1
ATOM 4564 O O . GLU B 1 294 ? 3.371 -0.652 -14.891 1 96.12 294 GLU B O 1
ATOM 4569 N N . ALA B 1 295 ? 1.592 0.236 -13.898 1 93.31 295 ALA B N 1
ATOM 4570 C CA . ALA B 1 295 ? 1.441 1.28 -14.906 1 93.31 295 ALA B CA 1
ATOM 4571 C C . ALA B 1 295 ? 2.637 2.229 -14.898 1 93.31 295 ALA B C 1
ATOM 4573 O O . ALA B 1 295 ? 3.008 2.781 -15.938 1 93.31 295 ALA B O 1
ATOM 4574 N N . LEU B 1 296 ? 3.252 2.477 -13.758 1 91 296 LEU B N 1
ATOM 4575 C CA . LEU B 1 296 ? 4.402 3.363 -13.617 1 91 296 LEU B CA 1
ATOM 4576 C C . LEU B 1 296 ? 5.652 2.73 -14.219 1 91 296 LEU B C 1
ATOM 4578 O O . LEU B 1 296 ? 6.473 3.424 -14.82 1 91 296 LEU B O 1
ATOM 4582 N N . GLU B 1 297 ? 5.844 1.483 -14.047 1 82 297 GLU B N 1
ATOM 4583 C CA . GLU B 1 297 ? 7.027 0.778 -14.531 1 82 297 GLU B CA 1
ATOM 4584 C C . GLU B 1 297 ? 6.941 0.518 -16.031 1 82 297 GLU B C 1
ATOM 4586 O O . GLU B 1 297 ? 7.969 0.394 -16.703 1 82 297 GLU B O 1
ATOM 4591 N N . GLY B 1 298 ? 5.711 0.265 -16.484 1 69.94 298 GLY B N 1
ATOM 4592 C CA . GLY B 1 298 ? 5.551 0.099 -17.922 1 69.94 298 GLY B CA 1
ATOM 4593 C C . GLY B 1 298 ? 5.891 1.349 -18.703 1 69.94 298 GLY B C 1
ATOM 4594 O O . GLY B 1 298 ? 6.133 1.281 -19.922 1 69.94 298 GLY B O 1
ATOM 4595 N N . LYS B 1 299 ? 5.977 2.449 -18.016 1 63.56 299 LYS B N 1
ATOM 4596 C CA . LYS B 1 299 ? 6.285 3.727 -18.641 1 63.56 299 LYS B CA 1
ATOM 4597 C C . LYS B 1 299 ? 7.777 4.031 -18.562 1 63.56 299 LYS B C 1
ATOM 4599 O O . LYS B 1 299 ? 8.258 4.992 -19.172 1 63.56 299 LYS B O 1
ATOM 4604 N N . LYS B 1 300 ? 8.453 3.127 -17.844 1 60.06 300 LYS B N 1
ATOM 4605 C CA . LYS B 1 300 ? 9.898 3.301 -17.797 1 60.06 300 LYS B CA 1
ATOM 4606 C C . LYS B 1 300 ? 10.586 2.576 -18.953 1 60.06 300 LYS B C 1
ATOM 4608 O O . LYS B 1 300 ? 11.734 2.875 -19.297 1 60.06 300 LYS B O 1
#

Secondary structure (DSSP, 8-state):
-EEEEE--SHHHHHHHHHHHHTT-EEEEE--TTHHHHHHHH-EEEEESS-EEE--EEESS--SS--SEEEE-S-GGGHHHHHHHTHHHHTTSEEEE--SSSSHHHHHHHTT-EEEEEEE--EEEEEETTEEEEEE---EEEEESSS---HHHHHHHHHHHHTT--EEE-S-HHHHHHHHHHHHHHHHHHHHHHT--HHHHHH-HHHHHHHHHHHHHHHHHHHHTT---SS-HHHHHHHHHHHTTTPPPHHHHHHHTT---SGGGTHHHHHHHHHHTT---HHHHHHHHHHHHHHHHHTT-/-EEEEE--SHHHHHHHHHHHHTT-EEEEE--TTHHHHHHHH-EEEEESS-EEE--EEESS--SSPPSEEEE-S-GGGHHHHHHHTHHHHTTSEEEE--SSSSHHHHHHHTT-EEEEEEE--EEEEEETTEEEEEE---EEEEESSS---HHHHHHHHHHHHTT--EEE-S-HHHHHHHHHHHHHHHHHHHHHHT--HHHHHH-HHHHHHHHHHHHHHHHHHHHTT---SS-HHHHHHHHHHHTTTPPPHHHHHHHTT---SGGGTHHHHHHHHHHTT---HHHHHHHHHHHHHHHHHTT-

Nearest PDB structures (foldseek):
  5hws-assembly1_D  TM=9.861E-01  e=6.689E-43  Thermococcus kodakarensis KOD1
  5ayv-assembly1_A  TM=9.861E-01  e=8.967E-43  Thermococcus kodakarensis KOD1
  3hwr-assembly1_B  TM=9.244E-01  e=1.823E-28  Cupriavidus pinatubonensis JMP134
  3ghy-assembly3_B  TM=8.851E-01  e=2.350E-22  Ralstonia solanacearum MolK2
  3ghy-assembly3_A  TM=8.861E-01  e=1.627E-21  Ralstonia solanacearum MolK2

Radius of gyration: 29.51 Å; Cα contacts (8 Å, |Δi|>4): 1369; chains: 2; bounding box: 46×86×65 Å

pLDDT: mean 96.64, std 3.93, range [60.06, 98.94]

Foldseek 3Di:
DAEEELACFQVSVVLQQLLQVLPYNYEYAYDPPQQVLCQVFNAFEAAPDTDGGNHHYDPAADQDAGQEYEYEHEPVCLLVSCVRNLNRLAAHEYEYQYAFPDSQVSSVVSRHFYKYKYWLWDWHDPDRSYIYGHAQTEMEIEGPQFADDVVVVVVCVSSVSSVHHYYYHRHRNLVNLLRLQLCLLQQLLCQVVVHFLLCCVVDPVSVVLSVVSSVLSVVLCVLLPHDHPDRSVVVNVVSSVRRVGDNDPLNVCLVVLHDGSLCRRLVVSQVSCVVSPHGNVSSVVSSVVSVVSSVVSNVD/DAEEELACFQVSVVLQQLLQVLPYNYEYAYDPPQQVVCQPFNAFEAAPDTDGGNHHYDPAADQDAGQEYEYEHEPVCLLVSCVRNLNRLAAHEYEYQYAFPDSQVSSVVSRHFYKYKYWLWDWHDPDRSYIYGHAQTEMEIEGPQFADDVVVVVVCVSSVSSVHHYYYHRHRNLVNLLRLLLCLLQQLLCQVVVHFLLCCVVDPVSVVLSVVSSVLSVVLCVLLPHDHPDRSVVVNVVSSVRRVGDNDVLNVCLVVLHDGSLCRRLVVSQVSCVVSPHGNVSSVVSSVVSVVSSVVSNVD

Solvent-accessible surface area (backbone atoms only — not comparable to full-atom values): 29320 Å² total; per-residue (Å²): 105,41,36,35,23,46,25,44,45,31,60,20,38,50,53,44,42,35,35,23,65,57,66,38,48,42,37,34,28,33,52,80,62,32,25,58,33,16,60,72,75,22,37,33,35,32,71,81,49,83,46,77,27,79,47,52,47,32,78,63,74,68,81,73,65,53,68,32,34,37,38,30,38,59,56,88,45,43,65,62,54,47,60,72,36,35,83,40,34,43,77,21,41,32,34,35,55,35,71,32,60,64,63,54,59,52,37,42,74,54,43,20,43,34,28,30,31,41,60,58,55,34,52,37,65,77,46,68,27,29,32,33,37,76,34,90,45,52,28,43,30,18,34,54,58,52,37,84,51,74,67,56,54,51,50,31,52,55,36,40,70,27,75,39,47,46,45,81,35,54,50,23,48,28,54,38,50,32,50,23,27,36,44,46,21,54,30,48,55,26,35,58,67,69,42,40,36,37,57,38,70,72,31,68,43,32,33,52,41,32,52,50,39,31,50,50,41,49,54,38,40,46,71,70,69,49,64,66,87,59,62,42,68,58,52,35,55,50,48,39,62,77,38,26,86,35,65,43,68,49,35,52,25,46,76,69,51,38,82,62,54,48,62,31,26,22,37,36,52,33,52,52,12,48,74,66,76,42,83,37,56,49,38,44,44,48,32,24,49,51,54,35,51,43,58,56,45,63,71,104,104,41,35,34,25,46,25,43,45,30,61,21,39,50,53,44,41,34,36,24,66,58,67,36,49,41,39,34,28,32,51,80,63,32,26,57,33,16,62,72,74,22,36,34,36,32,72,82,48,82,46,77,27,78,48,51,45,32,77,65,76,69,82,72,67,55,68,32,34,37,37,30,38,58,56,90,45,43,65,62,55,47,60,72,36,34,85,40,35,42,77,21,43,33,35,34,55,35,70,34,60,63,64,54,57,52,37,40,73,54,44,21,43,34,28,30,31,42,59,59,55,35,52,37,66,77,45,68,27,30,31,33,37,75,34,92,45,51,28,43,31,17,33,55,58,52,38,86,53,72,67,57,55,51,51,32,51,54,36,40,71,26,76,38,48,46,46,81,34,55,49,23,47,27,52,39,49,30,51,25,28,34,44,49,20,54,29,50,55,27,35,57,67,68,41,38,36,36,56,38,70,70,31,69,43,35,33,53,40,33,50,51,38,31,51,51,40,48,53,38,40,46,69,70,69,50,65,65,88,57,61,42,68,58,52,35,56,48,48,40,60,76,37,25,88,34,64,44,69,50,36,53,25,45,77,69,49,38,81,61,54,48,63,31,25,22,38,38,53,33,52,53,12,48,74,65,77,41,82,38,55,48,38,44,43,48,32,24,50,51,54,35,52,42,58,58,43,63,72,104

InterPro domains:
  IPR003710 Ketopantoate reductase ApbA/PanE [TIGR00745] (2-295)
  IPR008927 6-phosphogluconate dehydrogenase-like, C-terminal domain superfamily [SSF48179] (171-294)
  IPR013328 6-phosphogluconate dehydrogenase, domain 2 [G3DSA:1.10.1040.10] (171-295)
  IPR013332 Ketopantoate reductase, N-terminal domain [PF02558] (3-145)
  IPR013752 Ketopantoate reductase, C-terminal domain [PF08546] (171-294)
  IPR036291 NAD(P)-binding domain superfamily [SSF51735] (1-161)
  IPR050838 2-dehydropantoate 2-reductase-like [PTHR43765] (1-296)

Organism: Pyrococcus abyssi (strain GE5 / Orsay) (NCBI:txid272844)

Sequence (600 aa):
MKIYILGAGAIGSLFGGLLANAGEDVLLIGRDPHVSAINEKGLKIVGIKDLNVKVEATTRVPEEKPDLIVLATKSYSTIEALKSARHIVKGSWVLSIQNGIGNEDKIIEFGGKAIGGITTNGAMVEAPGVIKWTGKGVTIIGLYPQGKEKFIEKVADVFNSADIETHVSENIISWIWAKAIVNSAINPIGTLLEVKNKVIRENDFLLSMAMEVVKEGCRVALQNGIEFDVPPMDLFFQTLEQTRENYNSMLQDIWRGKKTEVDYINGKIVEYAKAVNLEAPMNLLLWGLIKGKEALEGKKMKIYILGAGAIGSLFGGLLANAGEDVLLIGRDPHVSAINEKGLKIVGIKDLNVKVEATTRVPEEKPDLIVLATKSYSTIEALKSARHIVKGSWVLSIQNGIGNEDKIIEFGGKAIGGITTNGAMVEAPGVIKWTGKGVTIIGLYPQGKEKFIEKVADVFNSADIETHVSENIISWIWAKAIVNSAINPIGTLLEVKNKVIRENDFLLSMAMEVVKEGCRVALQNGIEFDVPPMDLFFQTLEQTRENYNSMLQDIWRGKKTEVDYINGKIVEYAKAVNLEAPMNLLLWGLIKGKEALEGKK